Protein AF-A0AAU9XSL5-F1 (afdb_monomer_lite)

pLDDT: mean 74.6, std 20.54, range [25.39, 98.69]

Structure (mmCIF, N/CA/C/O backbone):
data_AF-A0AAU9XSL5-F1
#
_entry.id   AF-A0AAU9XSL5-F1
#
loop_
_atom_site.group_PDB
_atom_site.id
_atom_site.type_symbol
_atom_site.label_atom_id
_atom_site.label_alt_id
_atom_site.label_comp_id
_atom_site.label_asym_id
_atom_site.label_entity_id
_atom_site.label_seq_id
_atom_site.pdbx_PDB_ins_code
_atom_site.Cartn_x
_atom_site.Cartn_y
_atom_site.Cartn_z
_atom_site.occupancy
_atom_site.B_iso_or_equiv
_atom_site.auth_seq_id
_atom_site.auth_comp_id
_atom_site.auth_asym_id
_atom_site.auth_atom_id
_atom_site.pdbx_PDB_model_num
ATOM 1 N N . MET A 1 1 ? -3.140 -4.011 -5.413 1.00 96.38 1 MET A N 1
ATOM 2 C CA . MET A 1 1 ? -2.036 -3.141 -4.944 1.00 96.38 1 MET A CA 1
ATOM 3 C C . MET A 1 1 ? -0.927 -3.127 -5.989 1.00 96.38 1 MET A C 1
ATOM 5 O O . MET A 1 1 ? -0.445 -4.191 -6.353 1.00 96.38 1 MET A O 1
ATOM 9 N N . PHE A 1 2 ? -0.533 -1.954 -6.482 1.00 97.62 2 PHE A N 1
ATOM 10 C CA . PHE A 1 2 ? 0.560 -1.770 -7.438 1.00 97.62 2 PHE A CA 1
ATOM 11 C C . PHE A 1 2 ? 1.869 -1.556 -6.678 1.00 97.62 2 PHE A C 1
ATOM 13 O O . PHE A 1 2 ? 1.998 -0.599 -5.917 1.00 97.62 2 PHE A O 1
ATOM 20 N N . ILE A 1 3 ? 2.842 -2.443 -6.878 1.00 96.19 3 ILE A N 1
ATOM 21 C CA . ILE A 1 3 ? 4.142 -2.414 -6.196 1.00 96.19 3 ILE A CA 1
ATOM 22 C C . ILE A 1 3 ? 5.283 -2.522 -7.205 1.00 96.19 3 ILE A C 1
ATOM 24 O O . ILE A 1 3 ? 5.092 -2.950 -8.339 1.00 96.19 3 ILE A O 1
ATOM 28 N N . GLY A 1 4 ? 6.479 -2.077 -6.833 1.00 92.50 4 GLY A N 1
ATOM 29 C CA . GLY A 1 4 ? 7.636 -2.085 -7.726 1.00 92.50 4 GLY A CA 1
ATOM 30 C C . GLY A 1 4 ? 8.520 -0.855 -7.571 1.00 92.50 4 GLY A C 1
ATOM 31 O O . GLY A 1 4 ? 8.208 0.103 -6.861 1.00 92.50 4 GLY A O 1
ATOM 32 N N . GLN A 1 5 ? 9.656 -0.875 -8.258 1.00 89.38 5 GLN A N 1
ATOM 33 C CA . GLN A 1 5 ? 10.664 0.183 -8.195 1.00 89.38 5 GLN A CA 1
ATOM 34 C C . GLN A 1 5 ? 10.119 1.553 -8.650 1.00 89.38 5 GLN A C 1
ATOM 36 O O . GLN A 1 5 ? 9.128 1.648 -9.375 1.00 89.38 5 GLN A O 1
ATOM 41 N N . GLY A 1 6 ? 10.759 2.652 -8.239 1.00 85.88 6 GLY A N 1
ATOM 42 C CA . GLY A 1 6 ? 10.393 3.998 -8.695 1.00 85.88 6 GLY A CA 1
ATOM 43 C C . GLY A 1 6 ? 10.411 4.107 -10.224 1.00 85.88 6 GLY A C 1
ATOM 44 O O . GLY A 1 6 ? 11.311 3.566 -10.871 1.00 85.88 6 GLY A O 1
ATOM 45 N N . GLN A 1 7 ? 9.417 4.799 -10.797 1.00 87.75 7 GLN A N 1
ATOM 46 C CA . GLN A 1 7 ? 9.252 4.972 -12.253 1.00 87.75 7 GLN A CA 1
ATOM 47 C C . GLN A 1 7 ? 9.155 3.645 -13.034 1.00 87.75 7 GLN A C 1
ATOM 49 O O . GLN A 1 7 ? 9.576 3.549 -14.186 1.00 87.75 7 GLN A O 1
ATOM 54 N N . SER A 1 8 ? 8.614 2.600 -12.405 1.00 92.88 8 SER A N 1
ATOM 55 C CA . SER A 1 8 ? 8.345 1.334 -13.085 1.00 92.88 8 SER A CA 1
ATOM 56 C C . SER A 1 8 ? 7.083 1.347 -13.955 1.00 92.88 8 SER A C 1
ATOM 58 O O . SER A 1 8 ? 6.780 0.324 -14.539 1.00 92.88 8 SER A O 1
ATOM 60 N N . GLY A 1 9 ? 6.338 2.459 -14.029 1.00 94.81 9 GLY A N 1
ATOM 61 C CA . GLY A 1 9 ? 5.087 2.555 -14.795 1.00 94.81 9 GLY A CA 1
ATOM 62 C C . GLY A 1 9 ? 3.813 2.152 -14.038 1.00 94.81 9 GLY A C 1
ATOM 63 O O . GLY A 1 9 ? 2.796 1.931 -14.680 1.00 94.81 9 GLY A O 1
ATOM 64 N N . LYS A 1 10 ? 3.842 2.061 -12.697 1.00 96.19 10 LYS A N 1
ATOM 65 C CA . LYS A 1 10 ? 2.680 1.686 -11.855 1.00 96.19 10 LYS A CA 1
ATOM 66 C C . LYS A 1 10 ? 1.471 2.595 -12.049 1.00 96.19 10 LYS A C 1
ATOM 68 O O . LYS A 1 10 ? 0.393 2.106 -12.358 1.00 96.19 10 LYS A O 1
ATOM 73 N N . THR A 1 11 ? 1.662 3.904 -11.926 1.00 95.50 11 THR A N 1
ATOM 74 C CA . THR A 1 11 ? 0.589 4.893 -12.072 1.00 95.50 11 THR A CA 1
ATOM 75 C C . THR A 1 11 ? 0.011 4.862 -13.486 1.00 95.50 11 THR A C 1
ATOM 77 O O . THR A 1 11 ? -1.198 4.760 -13.651 1.00 95.50 11 THR A O 1
ATOM 80 N N . SER A 1 12 ? 0.857 4.806 -14.521 1.00 96.12 12 SER A N 1
ATOM 81 C CA . 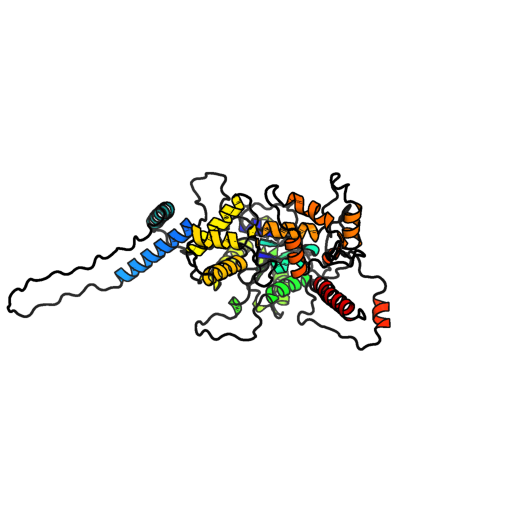SER A 1 12 ? 0.412 4.647 -15.915 1.00 96.12 12 SER A CA 1
ATOM 82 C C . SER A 1 12 ? -0.323 3.321 -16.162 1.00 96.12 12 SER A C 1
ATOM 84 O O . SER A 1 12 ? -1.272 3.282 -16.941 1.00 96.12 12 SER A O 1
ATOM 86 N N . LEU A 1 13 ? 0.080 2.239 -15.490 1.00 97.50 13 LEU A N 1
ATOM 87 C CA . LEU A 1 13 ? -0.626 0.959 -15.544 1.00 97.50 13 LEU A CA 1
ATOM 88 C C . LEU A 1 13 ? -1.999 1.052 -14.868 1.00 97.50 13 LEU A C 1
ATOM 90 O O . LEU A 1 13 ? -2.977 0.569 -15.432 1.00 97.50 13 LEU A O 1
ATOM 94 N N . LYS A 1 14 ? -2.091 1.705 -13.698 1.00 96.06 14 LYS A N 1
ATOM 95 C CA . LYS A 1 14 ? -3.366 1.994 -13.022 1.00 96.06 14 LYS A CA 1
ATOM 96 C C . LYS A 1 14 ? -4.315 2.716 -13.976 1.00 96.06 14 LYS A C 1
ATOM 98 O O . LYS A 1 14 ? -5.415 2.223 -14.198 1.00 96.06 14 LYS A O 1
ATOM 103 N N . ARG A 1 15 ? -3.843 3.804 -14.601 1.00 94.19 15 ARG A N 1
ATOM 104 C CA . ARG A 1 15 ? -4.572 4.578 -15.624 1.00 94.19 15 ARG A CA 1
ATOM 105 C C . ARG A 1 15 ? -5.049 3.701 -16.780 1.00 94.19 15 ARG A C 1
ATOM 107 O O . ARG A 1 15 ? -6.212 3.771 -17.151 1.00 94.19 15 ARG A O 1
ATOM 114 N N . SER A 1 16 ? -4.190 2.809 -17.271 1.00 95.56 16 SER A N 1
ATOM 115 C CA . SER A 1 16 ? -4.540 1.865 -18.343 1.00 95.56 16 SER A CA 1
ATOM 116 C C . SER A 1 16 ? -5.656 0.905 -17.950 1.00 95.56 16 SER A C 1
ATOM 118 O O . SER A 1 16 ? -6.562 0.650 -18.738 1.00 95.56 16 SER A O 1
ATOM 120 N N . LEU A 1 17 ? -5.657 0.403 -16.717 1.00 95.50 17 LEU A N 1
ATOM 121 C CA . LEU A 1 17 ? -6.705 -0.501 -16.244 1.00 95.50 17 LEU A CA 1
ATOM 122 C C . LEU A 1 17 ? -8.069 0.197 -16.124 1.00 95.50 17 LEU A C 1
ATOM 124 O O . LEU A 1 17 ? -9.078 -0.425 -16.458 1.00 95.50 17 LEU A O 1
ATOM 128 N N . ILE A 1 18 ? -8.085 1.478 -15.742 1.00 93.00 18 ILE A N 1
ATOM 129 C CA . ILE A 1 18 ? -9.296 2.316 -15.628 1.00 93.00 18 ILE A CA 1
ATOM 130 C C . ILE A 1 18 ? -9.623 3.122 -16.900 1.00 93.00 18 ILE A C 1
ATOM 132 O O . ILE A 1 18 ? -10.595 3.867 -16.921 1.00 93.00 18 ILE A O 1
ATOM 136 N N . GLY A 1 19 ? -8.841 2.962 -17.974 1.00 91.19 19 GLY A N 1
ATOM 137 C CA . GLY A 1 19 ? -9.095 3.580 -19.282 1.00 91.19 19 GLY A CA 1
ATOM 138 C C . GLY A 1 19 ? -8.782 5.075 -19.376 1.00 91.19 19 GLY A C 1
ATOM 139 O O . GLY A 1 19 ? -9.205 5.724 -20.329 1.00 91.19 19 GLY A O 1
ATOM 140 N N . GLU A 1 20 ? -8.034 5.629 -18.424 1.00 92.69 20 GLU A N 1
ATOM 141 C CA . GLU A 1 20 ? -7.554 7.008 -18.494 1.00 92.69 20 GLU A CA 1
ATOM 142 C C . GLU A 1 20 ? -6.447 7.162 -19.545 1.00 92.69 20 GLU A C 1
ATOM 144 O O . GLU A 1 20 ? -5.594 6.288 -19.715 1.00 92.69 20 GLU A O 1
ATOM 149 N N . GLU A 1 21 ? -6.405 8.308 -20.224 1.00 93.69 21 GLU A N 1
ATOM 150 C CA . GLU A 1 21 ? -5.390 8.584 -21.245 1.00 93.69 21 GLU A CA 1
ATOM 151 C C . GLU A 1 21 ? -3.961 8.528 -20.686 1.00 93.69 21 GLU A C 1
ATOM 153 O O . GLU A 1 21 ? -3.688 8.904 -19.535 1.00 93.69 21 GLU A O 1
ATOM 158 N N . PHE A 1 22 ? -3.026 8.072 -21.521 1.00 94.69 22 PHE A N 1
ATOM 159 C CA . PHE A 1 22 ? -1.611 8.061 -21.173 1.00 94.69 22 PHE A CA 1
ATOM 160 C C . PHE A 1 22 ? -1.081 9.483 -20.949 1.00 94.69 22 PHE A C 1
ATOM 162 O O . PHE A 1 22 ? -1.185 10.347 -21.815 1.00 94.69 22 PHE A O 1
ATOM 169 N N . ASN A 1 23 ? -0.448 9.700 -19.797 1.00 93.38 23 ASN A N 1
ATOM 170 C CA . ASN A 1 23 ? 0.215 10.954 -19.467 1.00 93.38 23 ASN A CA 1
ATOM 171 C C . ASN A 1 23 ? 1.746 10.773 -19.539 1.00 93.38 23 ASN A C 1
ATOM 173 O O . ASN A 1 23 ? 2.311 10.092 -18.678 1.00 93.38 23 ASN A O 1
ATOM 177 N N . PRO A 1 24 ? 2.445 11.360 -20.530 1.00 89.19 24 PRO A N 1
ATOM 178 C CA . PRO A 1 24 ? 3.903 11.262 -20.628 1.00 89.19 24 PRO A CA 1
ATOM 179 C C . PRO A 1 24 ? 4.634 12.040 -19.523 1.00 89.19 24 PRO A C 1
ATOM 181 O O . PRO A 1 24 ? 5.770 11.706 -19.196 1.00 89.19 24 PRO A O 1
ATOM 184 N N . GLU A 1 25 ? 3.977 13.037 -18.924 1.00 88.75 25 GLU A N 1
ATOM 185 C CA . GLU A 1 25 ? 4.511 13.876 -17.845 1.00 88.75 25 GLU A CA 1
ATOM 186 C C . GLU A 1 25 ? 4.052 13.386 -16.458 1.00 88.75 25 GLU A C 1
ATOM 188 O O . GLU A 1 25 ? 4.050 14.141 -15.482 1.00 88.75 25 GLU A O 1
ATOM 193 N N . GLU A 1 26 ? 3.635 12.117 -16.361 1.00 87.44 26 GLU A N 1
ATOM 194 C CA . GLU A 1 26 ? 3.145 11.525 -15.118 1.00 87.44 26 GLU A CA 1
ATOM 195 C C . GLU A 1 26 ? 4.213 11.578 -14.023 1.00 87.44 26 GLU A C 1
ATOM 197 O O . GLU A 1 26 ? 5.350 11.110 -14.175 1.00 87.44 26 GLU A O 1
ATOM 202 N N . SER A 1 27 ? 3.841 12.161 -12.886 1.00 84.94 27 SER A N 1
ATOM 203 C CA . SER A 1 27 ? 4.774 12.331 -11.782 1.00 84.94 27 SER A CA 1
ATOM 204 C C . SER A 1 27 ? 4.949 11.015 -11.022 1.00 84.94 27 SER A C 1
ATOM 206 O O . SER A 1 27 ? 4.091 10.141 -11.021 1.00 84.94 27 SER A O 1
ATOM 208 N N . SER A 1 28 ? 6.091 10.831 -10.358 1.00 84.75 28 SER A N 1
ATOM 209 C CA . SER A 1 28 ? 6.261 9.646 -9.512 1.00 84.75 28 SER A CA 1
ATOM 210 C C . SER A 1 28 ? 5.438 9.781 -8.232 1.00 84.75 28 SER A C 1
ATOM 212 O O . SER A 1 28 ? 5.693 10.714 -7.469 1.00 84.75 28 SER A O 1
ATOM 214 N N . THR A 1 29 ? 4.579 8.797 -7.957 1.00 86.06 29 THR A N 1
ATOM 215 C CA . THR A 1 29 ? 3.825 8.622 -6.703 1.00 86.06 29 THR A CA 1
ATOM 216 C C . THR A 1 29 ? 4.709 8.880 -5.488 1.00 86.06 29 THR A C 1
ATOM 218 O O . THR A 1 29 ? 5.814 8.336 -5.393 1.00 86.06 29 THR A O 1
ATOM 221 N N . ILE A 1 30 ? 4.260 9.719 -4.554 1.00 84.25 30 ILE A N 1
ATOM 222 C CA . ILE A 1 30 ? 5.051 10.133 -3.386 1.00 84.25 30 ILE A CA 1
ATOM 223 C C . ILE A 1 30 ? 4.459 9.500 -2.123 1.00 84.25 30 ILE A C 1
ATOM 225 O O . ILE A 1 30 ? 3.500 10.030 -1.562 1.00 84.25 30 ILE A O 1
ATOM 229 N N . GLY A 1 31 ? 5.089 8.444 -1.607 1.00 85.88 31 GLY A N 1
ATOM 230 C CA . GLY A 1 31 ? 4.561 7.687 -0.468 1.00 85.88 31 GLY A CA 1
ATOM 231 C C . GLY A 1 31 ? 3.664 6.562 -0.952 1.00 85.88 31 GLY A C 1
ATOM 232 O O . GLY A 1 31 ? 4.138 5.709 -1.685 1.00 85.88 31 GLY A O 1
ATOM 233 N N . ILE A 1 32 ? 2.400 6.551 -0.551 1.00 91.50 32 ILE A N 1
ATOM 234 C CA . ILE A 1 32 ? 1.379 5.625 -1.047 1.00 91.50 32 ILE A CA 1
ATOM 235 C C . ILE A 1 32 ? 0.159 6.472 -1.410 1.00 91.50 32 ILE A C 1
ATOM 237 O O . ILE A 1 32 ? -0.157 7.428 -0.699 1.00 91.50 32 ILE A O 1
ATOM 241 N N . GLU A 1 33 ? -0.489 6.140 -2.518 1.00 92.69 33 GLU A N 1
ATOM 242 C CA . GLU A 1 33 ? -1.744 6.760 -2.938 1.00 92.69 33 GLU A CA 1
ATOM 243 C C . GLU A 1 33 ? -2.841 5.701 -2.987 1.00 92.69 33 GLU A C 1
ATOM 245 O O . GLU A 1 33 ? -2.667 4.629 -3.571 1.00 92.69 33 GLU A O 1
ATOM 250 N N . THR A 1 34 ? -3.963 5.996 -2.341 1.00 89.94 34 THR A N 1
ATOM 251 C CA . THR A 1 34 ? -5.145 5.135 -2.288 1.00 89.94 34 THR A CA 1
ATOM 252 C C . THR A 1 34 ? -6.300 5.833 -2.979 1.00 89.94 34 THR A C 1
ATOM 254 O O . THR A 1 34 ? -6.498 7.035 -2.798 1.00 89.94 34 THR A O 1
ATOM 257 N N . ASP A 1 35 ? -7.045 5.093 -3.796 1.00 83.19 35 ASP A N 1
ATOM 258 C CA . ASP A 1 35 ? -8.240 5.651 -4.415 1.00 83.19 35 ASP A CA 1
ATOM 259 C C . ASP A 1 35 ? -9.398 5.605 -3.398 1.00 83.19 35 ASP A C 1
ATOM 261 O O . ASP A 1 35 ? -9.704 4.530 -2.876 1.00 83.19 35 ASP A O 1
ATOM 265 N N . PRO A 1 36 ? -10.062 6.741 -3.101 1.00 68.56 36 PRO A N 1
ATOM 266 C CA . PRO A 1 36 ? -11.112 6.806 -2.078 1.00 68.56 36 PRO A CA 1
ATOM 267 C C . PRO A 1 36 ? -12.405 6.099 -2.505 1.00 68.56 36 PRO A C 1
ATOM 269 O O . PRO A 1 36 ? -13.291 5.862 -1.689 1.00 68.56 36 PRO A O 1
ATOM 272 N N . SER A 1 37 ? -12.539 5.796 -3.798 1.00 73.25 37 SER A N 1
ATOM 273 C CA . SER A 1 37 ? -13.724 5.185 -4.390 1.00 73.25 37 SER A CA 1
ATOM 274 C C . SER A 1 37 ? -13.451 3.752 -4.816 1.00 73.25 37 SER A C 1
ATOM 276 O O . SER A 1 37 ? -12.385 3.432 -5.346 1.00 73.25 37 SER A O 1
ATOM 278 N N . TYR A 1 38 ? -14.453 2.896 -4.637 1.00 81.06 38 TYR A N 1
ATOM 279 C CA . TYR A 1 38 ? -14.392 1.526 -5.121 1.00 81.06 38 TYR A CA 1
ATOM 280 C C . TYR A 1 38 ? -14.320 1.469 -6.645 1.00 81.06 38 TYR A C 1
ATOM 282 O O . TYR A 1 38 ? -15.004 2.205 -7.356 1.00 81.06 38 TYR A O 1
ATOM 290 N N . CYS A 1 39 ? -13.512 0.538 -7.134 1.00 83.31 39 CYS A N 1
ATOM 291 C CA . CYS A 1 39 ? -13.287 0.273 -8.542 1.00 83.31 39 CYS A CA 1
ATOM 292 C C . CYS A 1 39 ? -13.941 -1.061 -8.922 1.00 83.31 39 CYS A C 1
ATOM 294 O O . CYS A 1 39 ? -13.610 -2.096 -8.335 1.00 83.31 39 CYS A O 1
ATOM 296 N N . LYS A 1 40 ? -14.865 -1.056 -9.892 1.00 86.19 40 LYS A N 1
ATOM 297 C CA . LYS A 1 40 ? -15.466 -2.284 -10.430 1.00 86.19 40 LYS A CA 1
ATOM 298 C C . LYS A 1 40 ? -14.446 -3.008 -11.306 1.00 86.19 40 LYS A C 1
ATOM 300 O O . LYS A 1 40 ? -14.091 -2.518 -12.379 1.00 86.19 40 LYS A O 1
ATOM 305 N N . VAL A 1 41 ? -14.028 -4.190 -10.865 1.00 88.19 41 VAL A N 1
ATOM 306 C CA . VAL A 1 41 ? -13.119 -5.070 -11.604 1.00 88.19 41 VAL A CA 1
ATOM 307 C C . VAL A 1 41 ? -13.926 -5.842 -12.645 1.00 88.19 41 VAL A C 1
ATOM 309 O O . VAL A 1 41 ? -14.928 -6.478 -12.322 1.00 88.19 41 VAL A O 1
ATOM 312 N N . SER A 1 42 ? -13.498 -5.782 -13.904 1.00 89.62 42 SER A N 1
ATOM 313 C CA . SER A 1 42 ? -14.125 -6.507 -15.014 1.00 89.62 42 SER A CA 1
ATOM 314 C C . SER A 1 42 ? -13.112 -6.802 -16.121 1.00 89.62 42 SER A C 1
ATOM 316 O O . SER A 1 42 ? -11.968 -6.357 -16.034 1.00 89.62 42 SER A O 1
ATOM 318 N N . THR A 1 43 ? -13.527 -7.536 -17.155 1.00 88.62 43 THR A N 1
ATOM 319 C CA . THR A 1 43 ? -12.739 -7.728 -18.386 1.00 88.62 43 THR A CA 1
ATOM 320 C C . THR A 1 43 ? -12.679 -6.466 -19.249 1.00 88.62 43 THR A C 1
ATOM 322 O O . THR A 1 43 ? -11.733 -6.285 -20.011 1.00 88.62 43 THR A O 1
ATOM 325 N N . GLU A 1 44 ? -13.670 -5.584 -19.121 1.00 89.56 44 GLU A N 1
ATOM 326 C CA . GLU A 1 44 ? -13.686 -4.258 -19.737 1.00 89.56 44 GLU A CA 1
ATOM 327 C C . GLU A 1 44 ? -12.937 -3.237 -18.873 1.00 89.56 44 GLU A C 1
ATOM 329 O O . GLU A 1 44 ? -12.542 -3.529 -17.740 1.00 89.56 44 GLU A O 1
ATOM 334 N N . VAL A 1 45 ? -12.778 -2.021 -19.404 1.00 90.31 45 VAL A N 1
ATOM 335 C CA . VAL A 1 45 ? -12.267 -0.853 -18.676 1.00 90.31 45 VAL A CA 1
ATOM 336 C C . VAL A 1 45 ? -12.917 -0.755 -17.297 1.00 90.31 45 VAL A C 1
ATOM 338 O O . VAL A 1 45 ? -14.144 -0.735 -17.164 1.00 90.31 45 VAL A O 1
ATOM 341 N N . TRP A 1 46 ? -12.083 -0.712 -16.261 1.00 90.62 46 TRP A N 1
ATOM 342 C CA . TRP A 1 46 ? -12.572 -0.656 -14.893 1.00 90.62 46 TRP A CA 1
ATOM 343 C C . TRP A 1 46 ? -13.237 0.688 -14.610 1.00 90.62 46 TRP A C 1
ATOM 345 O O . TRP A 1 46 ? -12.722 1.741 -14.978 1.00 90.62 46 TRP A O 1
ATOM 355 N N . LYS A 1 47 ? -14.384 0.646 -13.927 1.00 83.62 47 LYS A N 1
ATOM 356 C CA . LYS A 1 47 ? -15.182 1.839 -13.621 1.00 83.62 47 LYS A CA 1
ATOM 357 C C . LYS A 1 47 ? -14.999 2.230 -12.162 1.00 83.62 47 LYS A C 1
ATOM 359 O O . LYS A 1 47 ? -15.266 1.420 -11.271 1.00 83.62 47 LYS A O 1
ATOM 364 N N . MET A 1 48 ? -14.565 3.463 -11.928 1.00 77.94 48 MET A N 1
ATOM 365 C CA . MET A 1 48 ? -14.528 4.056 -10.592 1.00 77.94 48 MET A CA 1
ATOM 366 C C . MET A 1 48 ? -15.946 4.457 -10.174 1.00 77.94 48 MET A C 1
ATOM 368 O O . MET A 1 48 ? -16.717 4.949 -10.995 1.00 77.94 48 MET A O 1
ATOM 372 N N . GLY A 1 49 ? -16.307 4.232 -8.912 1.00 60.16 49 GLY A N 1
ATOM 373 C CA . GLY A 1 49 ? -17.499 4.852 -8.336 1.00 60.16 49 GLY A CA 1
ATOM 374 C C . GLY A 1 49 ? -17.311 6.362 -8.215 1.00 60.16 49 GLY A C 1
ATOM 375 O O . GLY A 1 49 ? -16.211 6.813 -7.908 1.00 60.16 49 GLY A O 1
ATOM 376 N N . GLU A 1 50 ? -18.363 7.146 -8.446 1.00 49.06 50 GLU A N 1
ATOM 377 C CA . GLU A 1 50 ? -18.310 8.587 -8.193 1.00 49.06 50 GLU A CA 1
ATOM 378 C C . GLU A 1 50 ? -18.217 8.864 -6.687 1.00 49.06 50 GLU A C 1
ATOM 380 O O . GLU A 1 50 ? -19.057 8.416 -5.898 1.00 49.06 50 GLU A O 1
ATOM 385 N N . ALA A 1 51 ? -17.212 9.649 -6.297 1.00 38.53 51 ALA A N 1
ATOM 386 C CA . ALA A 1 51 ? -17.208 10.373 -5.036 1.00 38.53 51 ALA A CA 1
ATOM 387 C C . ALA A 1 51 ? -18.225 11.516 -5.165 1.00 38.53 51 ALA A C 1
ATOM 389 O O . ALA A 1 51 ? -17.905 12.564 -5.712 1.00 38.53 51 ALA A O 1
ATOM 390 N N . THR A 1 52 ? -19.469 11.238 -4.774 1.00 39.75 52 THR A N 1
ATOM 391 C CA . THR A 1 52 ? -20.588 12.165 -4.513 1.00 39.75 52 THR A CA 1
ATOM 392 C C . THR A 1 52 ? -20.327 13.657 -4.764 1.00 39.75 52 THR A C 1
ATOM 394 O O . THR A 1 52 ? -20.337 14.431 -3.823 1.00 39.75 52 THR A O 1
ATOM 397 N N . HIS A 1 53 ? -20.189 14.093 -6.020 1.00 32.88 53 HIS A N 1
ATOM 398 C CA . HIS A 1 53 ? -20.361 15.489 -6.445 1.00 32.88 53 HIS A CA 1
ATOM 399 C C . HIS A 1 53 ? -20.482 15.598 -7.976 1.00 32.88 53 HIS A C 1
ATOM 401 O O . HIS A 1 53 ? -19.768 16.368 -8.593 1.00 32.88 53 HIS A O 1
ATOM 407 N N . GLU A 1 54 ? -21.414 14.877 -8.600 1.00 30.77 54 GLU A N 1
ATOM 408 C CA . GLU A 1 54 ? -22.182 15.378 -9.748 1.00 30.77 54 GLU A CA 1
ATOM 409 C C . GLU A 1 54 ? -23.373 14.447 -10.001 1.00 30.77 54 GLU A C 1
ATOM 411 O O . GLU A 1 54 ? -23.294 13.235 -9.872 1.00 30.77 54 GLU A O 1
ATOM 416 N N . ARG A 1 55 ? -24.551 15.034 -10.231 1.00 37.09 55 ARG A N 1
ATOM 417 C CA . ARG A 1 55 ? -25.782 14.287 -10.497 1.00 37.09 55 ARG A CA 1
ATOM 418 C C . ARG A 1 55 ? -25.777 13.882 -11.964 1.00 37.09 55 ARG A C 1
ATOM 420 O O . ARG A 1 55 ? -26.392 14.584 -12.762 1.00 37.09 55 ARG A O 1
ATOM 427 N N . ASP A 1 56 ? -25.150 12.756 -12.292 1.00 27.56 56 ASP A N 1
ATOM 428 C CA . ASP A 1 56 ? -25.450 12.055 -13.537 1.00 27.56 56 ASP A CA 1
ATOM 429 C C . ASP A 1 56 ? -26.312 10.815 -13.255 1.00 27.56 56 ASP A C 1
ATOM 431 O O . ASP A 1 56 ? -25.956 9.891 -12.529 1.00 27.56 56 ASP A O 1
ATOM 435 N N . SER A 1 57 ? -27.535 10.825 -13.785 1.00 31.69 57 SER A N 1
ATOM 436 C CA . SER A 1 57 ? -28.630 9.914 -13.398 1.00 31.69 57 SER A CA 1
ATOM 437 C C . SER A 1 57 ? -28.497 8.466 -13.905 1.00 31.69 57 SER A C 1
ATOM 439 O O . SER A 1 57 ? -29.475 7.715 -13.887 1.00 31.69 57 SER A O 1
ATOM 441 N N . SER A 1 58 ? -27.312 8.059 -14.374 1.00 35.22 58 SER A N 1
ATOM 442 C CA . SER A 1 58 ? -27.112 6.779 -15.068 1.00 35.22 58 SER A CA 1
ATOM 443 C C . SER A 1 58 ? -26.157 5.793 -14.386 1.00 35.22 58 SER A C 1
ATOM 445 O O . SER A 1 58 ? -26.213 4.605 -14.713 1.00 35.22 58 SER A O 1
ATOM 447 N N . MET A 1 59 ? -25.362 6.208 -13.391 1.00 37.25 59 MET A N 1
ATOM 448 C CA . MET A 1 59 ? -24.580 5.283 -12.559 1.00 37.25 59 MET A CA 1
ATOM 449 C C . MET A 1 59 ? -24.833 5.542 -11.072 1.00 37.25 59 MET A C 1
ATOM 451 O O . MET A 1 59 ? -24.417 6.540 -10.503 1.00 37.25 59 MET A O 1
ATOM 455 N N . GLU A 1 60 ? -25.565 4.622 -10.444 1.00 41.75 60 GLU A N 1
ATOM 456 C CA . GLU A 1 60 ? -25.862 4.668 -9.011 1.00 41.75 60 GLU A CA 1
ATOM 457 C C . GLU A 1 60 ? -24.594 4.399 -8.182 1.00 41.75 60 GLU A C 1
ATOM 459 O O . GLU A 1 60 ? -23.783 3.547 -8.571 1.00 41.75 60 GLU A O 1
ATOM 464 N N . PRO A 1 61 ? -24.426 5.071 -7.028 1.00 40.69 61 PRO A N 1
ATOM 465 C CA . PRO A 1 61 ? -23.274 4.866 -6.163 1.00 40.69 61 PRO A CA 1
ATOM 466 C C . PRO A 1 61 ? -23.140 3.390 -5.764 1.00 40.69 61 PRO A C 1
ATOM 468 O O . PRO A 1 61 ? -24.125 2.681 -5.549 1.00 40.69 61 PRO A O 1
ATOM 471 N N . ILE A 1 62 ? -21.891 2.928 -5.657 1.00 50.75 62 ILE A N 1
ATOM 472 C CA . ILE A 1 62 ? -21.487 1.570 -5.245 1.00 50.75 62 ILE A CA 1
ATOM 473 C C . ILE A 1 62 ? -21.724 1.432 -3.731 1.00 50.75 62 ILE A C 1
ATOM 475 O O . ILE A 1 62 ? -20.806 1.362 -2.914 1.00 50.75 62 ILE A O 1
ATOM 479 N N . SER A 1 63 ? -22.985 1.540 -3.334 1.00 53.28 63 SER A N 1
ATOM 480 C CA . SER A 1 63 ? -23.389 1.785 -1.962 1.00 53.28 63 SER A CA 1
ATOM 481 C C . SER A 1 63 ? -23.767 0.491 -1.232 1.00 53.28 63 SER A C 1
ATOM 483 O O . SER A 1 63 ? -23.970 -0.574 -1.834 1.00 53.28 63 SER A O 1
ATOM 485 N N . PHE A 1 64 ? -23.868 0.591 0.095 1.00 56.53 64 PHE A N 1
ATOM 486 C CA . PHE A 1 64 ? -24.421 -0.431 0.992 1.00 56.53 64 PHE A CA 1
ATOM 487 C C . PHE A 1 64 ? -25.764 -0.987 0.485 1.00 56.53 64 PHE A C 1
ATOM 489 O O . PHE A 1 64 ? -26.049 -2.187 0.572 1.00 56.53 64 PHE A O 1
ATOM 496 N N . GLU A 1 65 ? -26.587 -0.104 -0.071 1.00 58.25 65 GLU A N 1
ATOM 497 C CA . GLU A 1 65 ? -27.931 -0.391 -0.540 1.00 58.25 65 GLU A CA 1
ATOM 498 C C . GLU A 1 65 ? -27.912 -1.323 -1.760 1.00 58.25 65 GLU A C 1
ATOM 500 O O . GLU A 1 65 ? -28.732 -2.240 -1.824 1.00 58.25 65 GLU A O 1
ATOM 505 N N . LYS A 1 66 ? -26.934 -1.176 -2.668 1.00 59.75 66 LYS A N 1
ATOM 506 C CA . LYS A 1 66 ? -26.788 -2.027 -3.862 1.00 59.75 66 LYS A CA 1
ATOM 507 C C . LYS A 1 66 ? -26.401 -3.466 -3.513 1.00 59.75 66 LYS A C 1
ATOM 509 O O . LYS A 1 66 ? -27.070 -4.396 -3.964 1.00 59.75 66 LYS A O 1
ATOM 514 N N . HIS A 1 67 ? -25.391 -3.658 -2.661 1.00 59.88 67 HIS A N 1
ATOM 515 C CA . HIS A 1 67 ? -24.972 -4.994 -2.205 1.00 59.88 67 HIS A CA 1
ATOM 516 C C . HIS A 1 67 ? -26.089 -5.700 -1.429 1.00 59.88 67 HIS A C 1
ATOM 518 O O . HIS A 1 67 ? -26.376 -6.881 -1.645 1.00 59.88 67 HIS A O 1
ATOM 524 N N . THR A 1 68 ? -26.775 -4.959 -0.553 1.00 58.97 68 THR A N 1
ATOM 525 C CA . THR A 1 68 ? -27.909 -5.497 0.205 1.00 58.97 68 THR A CA 1
ATOM 526 C C . THR A 1 68 ? -29.064 -5.874 -0.727 1.00 58.97 68 THR A C 1
ATOM 528 O O . THR A 1 68 ? -29.658 -6.942 -0.567 1.00 58.97 68 THR A O 1
ATOM 531 N N . ALA A 1 69 ? -29.358 -5.048 -1.735 1.00 61.97 69 ALA A N 1
ATOM 532 C CA . ALA A 1 69 ? -30.392 -5.335 -2.720 1.00 61.97 69 ALA A CA 1
ATOM 533 C C . ALA A 1 69 ? -30.058 -6.572 -3.572 1.00 61.97 69 ALA A C 1
ATOM 535 O O . ALA A 1 69 ? -30.901 -7.458 -3.710 1.00 61.97 69 ALA A O 1
ATOM 536 N N . GLN A 1 70 ? -28.822 -6.695 -4.065 1.00 61.62 70 GLN A N 1
ATOM 537 C CA . GLN A 1 70 ? -28.347 -7.873 -4.806 1.00 61.62 70 GLN A CA 1
ATOM 538 C C . GLN A 1 70 ? -28.454 -9.155 -3.972 1.00 61.62 70 GLN A C 1
ATOM 540 O O . GLN A 1 70 ? -28.953 -10.172 -4.459 1.00 61.62 70 GLN A O 1
ATOM 545 N N . TYR A 1 71 ? -28.067 -9.112 -2.693 1.00 63.53 71 TYR A N 1
ATOM 546 C CA . TYR A 1 71 ? -28.224 -10.254 -1.790 1.00 63.53 71 TYR A CA 1
ATOM 547 C C . TYR A 1 71 ? -29.693 -10.673 -1.627 1.00 63.53 71 TYR A C 1
ATOM 549 O O . TYR A 1 71 ? -30.011 -11.869 -1.671 1.00 63.53 71 TYR A O 1
ATOM 557 N N . ILE A 1 72 ? -30.599 -9.702 -1.455 1.00 64.94 72 ILE A N 1
ATOM 558 C CA . ILE A 1 72 ? -32.040 -9.957 -1.341 1.00 64.94 72 ILE A CA 1
ATOM 559 C C . ILE A 1 72 ? -32.561 -10.611 -2.627 1.00 64.94 72 ILE A C 1
ATOM 561 O O . ILE A 1 72 ? -33.223 -11.646 -2.545 1.00 64.94 72 ILE A O 1
ATOM 565 N N . VAL A 1 73 ? -32.211 -10.080 -3.802 1.00 65.00 73 VAL A N 1
ATOM 566 C CA . VAL A 1 73 ? -32.604 -10.643 -5.107 1.00 65.00 73 VAL A CA 1
ATOM 567 C C . VAL A 1 73 ? -32.096 -12.076 -5.272 1.00 65.00 73 VAL A C 1
ATOM 569 O O . VAL A 1 73 ? -32.891 -12.984 -5.512 1.00 65.00 73 VAL A O 1
ATOM 572 N N . ASN A 1 74 ? -30.806 -12.321 -5.031 1.00 61.12 74 ASN A N 1
ATOM 573 C CA . ASN A 1 74 ? -30.207 -13.655 -5.132 1.00 61.12 74 ASN A CA 1
ATOM 574 C C . ASN A 1 74 ? -30.858 -14.666 -4.170 1.00 61.12 74 ASN A C 1
ATOM 576 O O . ASN A 1 74 ? -31.027 -15.845 -4.500 1.00 61.12 74 ASN A O 1
ATOM 580 N N . SER A 1 75 ? -31.255 -14.218 -2.976 1.00 63.72 75 SER A N 1
ATOM 581 C CA . SER A 1 75 ? -31.963 -15.043 -1.991 1.00 63.72 75 SER A CA 1
ATOM 582 C C . SER A 1 75 ? -33.396 -15.367 -2.425 1.00 63.72 75 SER A C 1
ATOM 584 O O . SER A 1 75 ? -33.850 -16.504 -2.258 1.00 63.72 75 SER A O 1
ATOM 586 N N . LEU A 1 76 ? -34.102 -14.399 -3.018 1.00 68.88 76 LEU A N 1
ATOM 587 C CA . LEU A 1 76 ? -35.433 -14.598 -3.594 1.00 68.88 76 LEU A CA 1
ATOM 588 C C . LEU A 1 76 ? -35.381 -15.573 -4.779 1.00 68.88 76 LEU A C 1
ATOM 590 O O . LEU A 1 76 ? -36.152 -16.532 -4.794 1.00 68.88 76 LEU A O 1
ATOM 594 N N . GLU A 1 77 ? -34.416 -15.425 -5.692 1.00 67.75 77 GLU A N 1
ATOM 595 C CA . GLU A 1 77 ? -34.213 -16.343 -6.822 1.00 67.75 77 GLU A CA 1
ATOM 596 C C . GLU A 1 77 ? -33.900 -17.776 -6.362 1.00 67.75 77 GLU A C 1
ATOM 598 O O . GLU A 1 77 ? -34.472 -18.744 -6.874 1.00 67.75 77 GLU A O 1
ATOM 603 N N . LYS A 1 78 ? -33.017 -17.944 -5.365 1.00 63.59 78 LYS A N 1
ATOM 604 C CA . LYS A 1 78 ? -32.718 -19.261 -4.770 1.00 63.59 78 LYS A CA 1
ATOM 605 C C . LYS A 1 78 ? -33.967 -19.893 -4.152 1.00 63.59 78 LYS A C 1
ATOM 607 O O . LYS A 1 78 ? -34.180 -21.100 -4.302 1.00 63.59 78 LYS A O 1
ATOM 612 N N . ASN A 1 79 ? -34.809 -19.100 -3.493 1.00 62.53 79 ASN A N 1
ATOM 613 C CA . ASN A 1 79 ? -36.070 -19.568 -2.922 1.00 62.53 79 ASN A CA 1
ATOM 614 C C . ASN A 1 79 ? -37.111 -19.916 -3.996 1.00 62.53 79 ASN A C 1
ATOM 616 O O . ASN A 1 79 ? -37.814 -20.915 -3.844 1.00 62.53 79 ASN A O 1
ATOM 620 N N . GLU A 1 80 ? -37.190 -19.171 -5.100 1.00 66.94 80 GLU A N 1
ATOM 621 C CA . GLU A 1 80 ? -38.043 -19.525 -6.239 1.00 66.94 80 GLU A CA 1
ATOM 622 C C . GLU A 1 80 ? -37.593 -20.814 -6.928 1.00 66.94 80 GLU A C 1
ATOM 624 O O . GLU A 1 80 ? -38.421 -21.685 -7.201 1.00 66.94 80 GLU A O 1
ATOM 629 N N . ARG A 1 81 ? -36.284 -20.988 -7.151 1.00 60.75 81 ARG A N 1
ATOM 630 C CA . ARG A 1 81 ? -35.719 -22.237 -7.687 1.00 60.75 81 ARG A CA 1
ATOM 631 C C . ARG A 1 81 ? -36.058 -23.418 -6.772 1.00 60.75 81 ARG A C 1
ATOM 633 O O . ARG A 1 81 ? -36.553 -24.434 -7.248 1.00 60.75 81 ARG A O 1
ATOM 640 N N . ARG A 1 82 ? -35.910 -23.262 -5.449 1.00 53.81 82 ARG A N 1
ATOM 641 C CA . ARG A 1 82 ? -36.308 -24.280 -4.455 1.00 53.81 82 ARG A CA 1
ATOM 642 C C . ARG A 1 82 ? -37.812 -24.580 -4.450 1.00 53.81 82 ARG A C 1
ATOM 644 O O . ARG A 1 82 ? -38.188 -25.722 -4.204 1.00 53.81 82 ARG A O 1
ATOM 651 N N . LYS A 1 83 ? -38.673 -23.595 -4.730 1.00 58.56 83 LYS A N 1
ATOM 652 C CA . LYS A 1 83 ? -40.128 -23.799 -4.872 1.00 58.56 83 LYS A CA 1
ATOM 653 C C . LYS A 1 83 ? -40.489 -24.537 -6.166 1.00 58.56 83 LYS A C 1
ATOM 655 O O . LYS A 1 83 ? -41.379 -25.377 -6.128 1.00 58.56 83 LYS A O 1
ATOM 660 N N . LYS A 1 84 ? -39.776 -24.287 -7.272 1.00 53.72 84 LYS A N 1
ATOM 661 C CA . LYS A 1 84 ? -39.956 -24.991 -8.560 1.00 53.72 84 LYS A CA 1
ATOM 662 C C . LYS A 1 84 ? -39.488 -26.456 -8.531 1.00 53.72 84 LYS A C 1
ATOM 664 O O . LYS A 1 84 ? -39.939 -27.245 -9.349 1.00 53.72 84 LYS A O 1
ATOM 669 N N . LEU A 1 85 ? -38.620 -26.821 -7.585 1.00 42.41 85 LEU A N 1
ATOM 670 C CA . LEU A 1 85 ? -38.088 -28.180 -7.399 1.00 42.41 85 LEU A CA 1
ATOM 671 C C . LEU A 1 85 ? -38.926 -29.082 -6.471 1.00 42.41 85 LEU A C 1
ATOM 673 O O . LEU A 1 85 ? -38.578 -30.248 -6.297 1.00 42.41 85 LEU A O 1
ATOM 677 N N . LYS A 1 86 ? -40.026 -28.594 -5.877 1.00 36.84 86 LYS A N 1
ATOM 678 C CA . LYS A 1 86 ? -40.978 -29.468 -5.169 1.00 36.84 86 LYS A CA 1
ATOM 679 C C . LYS A 1 86 ? -42.011 -30.005 -6.169 1.00 36.84 86 LYS A C 1
ATOM 681 O O . LYS A 1 86 ? -42.725 -29.187 -6.747 1.00 36.84 86 LYS A O 1
ATOM 686 N N . PRO A 1 87 ? -42.140 -31.330 -6.373 1.00 36.84 87 PRO A N 1
ATOM 687 C CA . PRO A 1 87 ? -43.199 -31.860 -7.218 1.00 36.84 87 PRO A CA 1
ATOM 688 C C . PRO A 1 87 ? -44.553 -31.673 -6.520 1.00 36.84 87 PRO A C 1
ATOM 690 O O . PRO A 1 87 ? -44.696 -31.916 -5.320 1.00 36.84 87 PRO A O 1
ATOM 693 N N . SER A 1 88 ? -45.545 -31.215 -7.278 1.00 36.16 88 SER A N 1
ATOM 694 C CA . SER A 1 88 ? -46.960 -31.222 -6.904 1.00 36.16 88 SER A CA 1
ATOM 695 C C . SER A 1 88 ? -47.427 -32.660 -6.610 1.00 36.16 88 SER A C 1
ATOM 697 O O . SER A 1 88 ? -46.924 -33.598 -7.233 1.00 36.16 88 SER A O 1
ATOM 699 N N . PRO A 1 89 ? -48.387 -32.877 -5.688 1.00 38.44 89 PRO A N 1
ATOM 700 C CA . PRO A 1 89 ? -48.851 -34.221 -5.375 1.00 38.44 89 PRO A CA 1
ATOM 701 C C . PRO A 1 89 ? -49.636 -34.780 -6.565 1.00 38.44 89 PRO A C 1
ATOM 703 O O . PRO A 1 89 ? -50.635 -34.201 -6.998 1.00 38.44 89 PRO A O 1
ATOM 706 N N . SER A 1 90 ? -49.164 -35.905 -7.103 1.00 31.66 90 SER A N 1
ATOM 707 C CA . SER A 1 90 ? -49.851 -36.670 -8.136 1.00 31.66 90 SER A CA 1
ATOM 708 C C . SER A 1 90 ? -51.123 -37.302 -7.573 1.00 31.66 90 SER A C 1
ATOM 710 O O . SER A 1 90 ? -51.102 -38.006 -6.565 1.00 31.66 90 SER A O 1
ATOM 712 N N . ARG A 1 91 ? -52.217 -37.046 -8.279 1.00 32.03 91 ARG A N 1
ATOM 713 C CA . ARG A 1 91 ? -53.554 -37.610 -8.117 1.00 32.03 91 ARG A CA 1
ATOM 714 C C . ARG A 1 91 ? -53.567 -39.065 -8.610 1.00 32.03 91 ARG A C 1
ATOM 716 O O . ARG A 1 91 ? -53.262 -39.277 -9.776 1.00 32.03 91 ARG A O 1
ATOM 723 N N . TYR A 1 92 ? -53.950 -40.016 -7.757 1.00 29.89 92 TYR A N 1
ATOM 724 C CA . TYR A 1 92 ? -54.611 -41.274 -8.141 1.00 29.89 92 TYR A CA 1
ATOM 725 C C . TYR A 1 92 ? -55.640 -41.678 -7.072 1.00 29.89 92 TYR A C 1
ATOM 727 O O . TYR A 1 92 ? -55.575 -41.225 -5.931 1.00 29.89 92 TYR A O 1
ATOM 735 N N . ASP A 1 93 ? -56.624 -42.451 -7.522 1.00 30.14 93 ASP A N 1
ATOM 736 C CA . ASP A 1 93 ? -58.022 -42.500 -7.092 1.00 30.14 93 ASP A CA 1
ATOM 737 C C . ASP A 1 93 ? -58.385 -43.247 -5.787 1.00 30.14 93 ASP A C 1
ATOM 739 O O . ASP A 1 93 ? -57.762 -44.230 -5.402 1.00 30.14 93 ASP A O 1
ATOM 743 N N . ASN A 1 94 ? -59.476 -42.751 -5.175 1.00 30.05 94 ASN A N 1
ATOM 744 C CA . ASN A 1 94 ? -60.607 -43.408 -4.486 1.00 30.05 94 ASN A CA 1
ATOM 745 C C . ASN A 1 94 ? -60.474 -44.845 -3.945 1.00 30.05 94 ASN A C 1
ATOM 747 O O . ASN A 1 94 ? -60.288 -45.747 -4.746 1.00 30.05 94 ASN A O 1
ATOM 751 N N . VAL A 1 95 ? -60.854 -45.054 -2.665 1.00 27.33 95 VAL A N 1
ATOM 752 C CA . VAL A 1 95 ? -61.858 -46.051 -2.190 1.00 27.33 95 VAL A CA 1
ATOM 753 C C . VAL A 1 95 ? -62.382 -45.685 -0.767 1.00 27.33 95 VAL A C 1
ATOM 755 O O . VAL A 1 95 ? -61.602 -45.512 0.161 1.00 27.33 95 VAL A O 1
ATOM 758 N N . SER A 1 96 ? -63.721 -45.630 -0.649 1.00 27.78 96 SER A N 1
ATOM 759 C CA . SER A 1 96 ? -64.653 -45.870 0.490 1.00 27.78 96 SER A CA 1
ATOM 760 C C . SER A 1 96 ? -64.731 -45.011 1.775 1.00 27.78 96 SER A C 1
ATOM 762 O O . SER A 1 96 ? -63.937 -45.129 2.699 1.00 27.78 96 SER A O 1
ATOM 764 N N . GLU A 1 97 ? -65.848 -44.268 1.861 1.00 27.34 97 GLU A N 1
ATOM 765 C CA . GLU A 1 97 ? -66.918 -44.316 2.891 1.00 27.34 97 GLU A CA 1
ATOM 766 C C . GLU A 1 97 ? -66.619 -44.834 4.323 1.00 27.34 97 GLU A C 1
ATOM 768 O O . GLU A 1 97 ? -66.430 -46.033 4.512 1.00 27.34 97 GLU A O 1
ATOM 773 N N . LYS A 1 98 ? -66.791 -43.991 5.365 1.00 27.64 98 LYS A N 1
ATOM 774 C CA . LYS A 1 98 ? -68.030 -43.839 6.189 1.00 27.64 98 LYS A CA 1
ATOM 775 C C . LYS A 1 98 ? -67.798 -43.086 7.522 1.00 27.64 98 LYS A C 1
ATOM 777 O O . LYS A 1 98 ? -66.911 -43.427 8.289 1.00 27.64 98 LYS A O 1
ATOM 782 N N . ASN A 1 99 ? -68.740 -42.176 7.804 1.00 26.52 99 ASN A N 1
ATOM 783 C CA . ASN A 1 99 ? -69.342 -41.780 9.094 1.00 26.52 99 ASN A CA 1
ATOM 784 C C . ASN A 1 99 ? -68.519 -41.167 10.253 1.00 26.52 99 ASN A C 1
ATOM 786 O O . ASN A 1 99 ? -67.686 -41.827 10.857 1.00 26.52 99 ASN A O 1
ATOM 790 N N . GLY A 1 100 ? -68.998 -40.003 10.734 1.00 25.42 100 GLY A N 1
ATOM 791 C CA . GLY A 1 100 ? -69.251 -39.825 12.176 1.00 25.42 100 GLY A CA 1
ATOM 792 C C . GLY A 1 100 ? -68.854 -38.504 12.852 1.00 25.42 100 GLY A C 1
ATOM 793 O O . GLY A 1 100 ? -67.891 -38.494 13.598 1.00 25.42 100 GLY A O 1
ATOM 794 N N . GLY A 1 101 ? -69.688 -37.464 12.713 1.00 26.94 101 GLY A N 1
ATOM 795 C CA . GLY A 1 101 ? -70.136 -36.591 13.821 1.00 26.94 101 GLY A CA 1
ATOM 796 C C . GLY A 1 101 ? -69.189 -35.548 14.464 1.00 26.94 101 GLY A C 1
ATOM 797 O O . GLY A 1 101 ? -67.974 -35.662 14.375 1.00 26.94 101 GLY A O 1
ATOM 798 N N . PRO A 1 102 ? -69.750 -34.497 15.111 1.00 39.72 102 PRO A N 1
ATOM 799 C CA . PRO A 1 102 ? -69.052 -33.247 15.419 1.00 39.72 102 PRO A CA 1
ATOM 800 C C . PRO A 1 102 ? -68.694 -33.094 16.908 1.00 39.72 102 PRO A C 1
ATOM 802 O O . PRO A 1 102 ? -69.439 -33.535 17.781 1.00 39.72 102 PRO A O 1
ATOM 805 N N . SER A 1 103 ? -67.628 -32.355 17.222 1.00 27.38 103 SER A N 1
ATOM 806 C CA . SER A 1 103 ? -67.450 -31.799 18.570 1.00 27.38 103 SER A CA 1
ATOM 807 C C . SER A 1 103 ? -66.684 -30.478 18.551 1.00 27.38 103 SER A C 1
ATOM 809 O O . SER A 1 103 ? -65.490 -30.418 18.265 1.00 27.38 103 SER A O 1
ATOM 811 N N . SER A 1 104 ? -67.429 -29.424 18.863 1.00 25.67 104 SER A N 1
ATOM 812 C CA . SER A 1 104 ? -66.991 -28.099 19.294 1.00 25.67 104 SER A CA 1
ATOM 813 C C . SER A 1 104 ? -66.320 -28.112 20.677 1.00 25.67 104 SER A C 1
ATOM 815 O O . SER A 1 104 ? -66.530 -29.058 21.433 1.00 25.67 104 SER A O 1
ATOM 817 N N . LEU A 1 105 ? -65.718 -26.962 21.034 1.00 25.41 105 LEU A N 1
ATOM 818 C CA . LEU A 1 105 ? -65.174 -26.523 22.343 1.00 25.41 105 LEU A CA 1
ATOM 819 C C . LEU A 1 105 ? -63.665 -26.828 22.491 1.00 25.41 105 LEU A C 1
ATOM 821 O O . LEU A 1 105 ? -63.232 -27.932 22.213 1.00 25.41 105 LEU A O 1
ATOM 825 N N . ASN A 1 106 ? -62.782 -25.931 22.936 1.00 25.70 106 ASN A N 1
ATOM 826 C CA . ASN A 1 106 ? -62.960 -24.620 23.547 1.00 25.70 106 ASN A CA 1
ATOM 827 C C . ASN A 1 106 ? -61.646 -23.815 23.505 1.00 25.70 106 ASN A C 1
ATOM 829 O O . ASN A 1 106 ? -60.557 -24.371 23.385 1.00 25.70 106 ASN A O 1
ATOM 833 N N . HIS A 1 107 ? -61.799 -22.500 23.660 1.00 28.11 107 HIS A N 1
ATOM 834 C CA . HIS A 1 107 ? -60.779 -21.489 23.938 1.00 28.11 107 HIS A CA 1
ATOM 835 C C . HIS A 1 107 ? -59.691 -21.921 24.939 1.00 28.11 107 HIS A C 1
ATOM 837 O O . HIS A 1 107 ? -60.011 -22.435 26.007 1.00 28.11 107 HIS A O 1
ATOM 843 N N . ASN A 1 108 ? -58.430 -21.562 24.668 1.00 25.39 108 ASN A N 1
ATOM 844 C CA . ASN A 1 108 ? -57.679 -20.624 25.515 1.00 25.39 108 ASN A CA 1
ATOM 845 C C . ASN A 1 108 ? -56.382 -20.158 24.839 1.00 25.39 108 ASN A C 1
ATOM 847 O O . ASN A 1 108 ? -55.747 -20.888 24.084 1.00 25.39 108 ASN A O 1
ATOM 851 N N . GLY A 1 109 ? -56.086 -18.875 25.037 1.00 28.92 109 GLY A N 1
ATOM 852 C CA . GLY A 1 109 ? -55.282 -18.067 24.134 1.00 28.92 109 GLY A CA 1
ATOM 853 C C . GLY A 1 109 ? -53.770 -18.208 24.222 1.00 28.92 109 GLY A C 1
ATOM 854 O O . GLY A 1 109 ? -53.205 -18.664 25.208 1.00 28.92 109 GLY A O 1
ATOM 855 N N . VAL A 1 110 ? -53.132 -17.673 23.185 1.00 26.92 110 VAL A N 1
ATOM 856 C CA . VAL A 1 110 ? -51.785 -17.112 23.238 1.00 26.92 110 VAL A CA 1
ATOM 857 C C . VAL A 1 110 ? -51.807 -15.864 22.362 1.00 26.92 110 VAL A C 1
ATOM 859 O O . VAL A 1 110 ? -51.982 -15.935 21.148 1.00 26.92 110 VAL A O 1
ATOM 862 N N . SER A 1 111 ? -51.657 -14.707 23.002 1.00 28.44 111 SER A N 1
ATOM 863 C CA . SER A 1 111 ? -51.245 -13.468 22.351 1.00 28.44 111 SER A CA 1
ATOM 864 C C . SER A 1 111 ? -49.885 -13.712 21.693 1.00 28.44 111 SER A C 1
ATOM 866 O O . SER A 1 111 ? -48.858 -13.664 22.371 1.00 28.44 111 SER A O 1
ATOM 868 N N . SER A 1 112 ? -49.849 -13.983 20.386 1.00 29.36 112 SER A N 1
ATOM 869 C CA . SER A 1 112 ? -48.588 -13.945 19.650 1.00 29.36 112 SER A CA 1
ATOM 870 C C . SER A 1 112 ? -48.240 -12.482 19.391 1.00 29.36 112 SER A C 1
ATOM 872 O O . SER A 1 112 ? -48.758 -11.854 18.464 1.00 29.36 112 SER A O 1
ATOM 874 N N . GLY A 1 113 ? -47.357 -11.937 20.225 1.00 28.48 113 GLY A N 1
ATOM 875 C CA . GLY A 1 113 ? -46.581 -10.758 19.876 1.00 28.48 113 GLY A CA 1
ATOM 876 C C . GLY A 1 113 ? -45.789 -11.072 18.613 1.00 28.48 113 GLY A C 1
ATOM 877 O O . GLY A 1 113 ? -44.729 -11.690 18.672 1.00 28.48 113 GLY A O 1
ATOM 878 N N . ALA A 1 114 ? -46.331 -10.688 17.459 1.00 27.78 114 ALA A N 1
ATOM 879 C CA . ALA A 1 114 ? -45.584 -10.680 16.219 1.00 27.78 114 ALA A CA 1
ATOM 880 C C . ALA A 1 114 ? -44.452 -9.665 16.398 1.00 27.78 114 ALA A C 1
ATOM 882 O O . ALA A 1 114 ? -44.687 -8.456 16.454 1.00 27.78 114 ALA A O 1
ATOM 883 N N . ALA A 1 115 ? -43.226 -10.166 16.545 1.00 29.86 115 ALA A N 1
ATOM 884 C CA . ALA A 1 115 ? -42.031 -9.351 16.449 1.00 29.86 115 ALA A CA 1
ATOM 885 C C . ALA A 1 115 ? -42.134 -8.538 15.152 1.00 29.86 115 ALA A C 1
ATOM 887 O O . ALA A 1 115 ? -42.200 -9.110 14.063 1.00 29.86 115 ALA A O 1
ATOM 888 N N . LYS A 1 116 ? -42.217 -7.206 15.272 1.00 29.91 116 LYS A N 1
ATOM 889 C CA . LYS A 1 116 ? -42.184 -6.297 14.125 1.00 29.91 116 LYS A CA 1
ATOM 890 C C . LYS A 1 116 ? -40.880 -6.558 13.376 1.00 29.91 116 LYS A C 1
ATOM 892 O O . LYS A 1 116 ? -39.815 -6.122 13.808 1.00 29.91 116 LYS A O 1
ATOM 897 N N . VAL A 1 117 ? -40.967 -7.291 12.269 1.00 32.94 117 VAL A N 1
ATOM 898 C CA . VAL A 1 117 ? -39.887 -7.410 11.292 1.00 32.94 117 VAL A CA 1
ATOM 899 C C . VAL A 1 117 ? -39.560 -5.977 10.876 1.00 32.94 117 VAL A C 1
ATOM 901 O O . VAL A 1 117 ? -40.434 -5.281 10.358 1.00 32.94 117 VAL A O 1
ATOM 904 N N . LYS A 1 118 ? -38.352 -5.488 11.190 1.00 39.62 118 LYS A N 1
ATOM 905 C CA . LYS A 1 118 ? -37.912 -4.157 10.747 1.00 39.62 118 LYS A CA 1
ATOM 906 C C . LYS A 1 118 ? -38.036 -4.125 9.223 1.00 39.62 118 LYS A C 1
ATOM 908 O O . LYS A 1 118 ? -37.429 -4.956 8.549 1.00 39.62 118 LYS A O 1
ATOM 913 N N . ALA A 1 119 ? -38.875 -3.223 8.715 1.00 53.31 119 ALA A N 1
ATOM 914 C CA . ALA A 1 119 ? -39.107 -3.061 7.288 1.00 53.31 119 ALA A CA 1
ATOM 915 C C . ALA A 1 119 ? -37.776 -2.797 6.569 1.00 53.31 119 ALA A C 1
ATOM 917 O O . ALA A 1 119 ? -36.898 -2.114 7.104 1.00 53.31 119 ALA A O 1
ATOM 918 N N . VAL A 1 120 ? -37.616 -3.379 5.379 1.00 53.31 120 VAL A N 1
ATOM 919 C CA . VAL A 1 120 ? -36.463 -3.111 4.512 1.00 53.31 120 VAL A CA 1
ATOM 920 C C . VAL A 1 120 ? -36.454 -1.606 4.198 1.00 53.31 120 VAL A C 1
ATOM 922 O O . VAL A 1 120 ? -37.507 -1.096 3.814 1.00 53.31 120 VAL A O 1
ATOM 925 N N . PRO A 1 121 ? -35.324 -0.892 4.379 1.00 60.19 121 PRO A N 1
ATOM 926 C CA . PRO A 1 121 ? -35.217 0.524 4.026 1.00 60.19 121 PRO A CA 1
ATOM 927 C C . PRO A 1 121 ? -35.684 0.792 2.590 1.00 60.19 121 PRO A C 1
ATOM 929 O O . PRO A 1 121 ? -35.400 -0.002 1.693 1.00 60.19 121 PRO A O 1
ATOM 932 N N . GLU A 1 122 ? -36.391 1.900 2.371 1.00 59.56 122 GLU A N 1
ATOM 933 C CA . GLU A 1 122 ? -37.088 2.203 1.111 1.00 59.56 122 GLU A CA 1
ATOM 934 C C . GLU A 1 122 ? -36.140 2.288 -0.097 1.00 59.56 122 GLU A C 1
ATOM 936 O O . GLU A 1 122 ? -36.457 1.791 -1.175 1.00 59.56 122 GLU A O 1
ATOM 941 N N . GLU A 1 123 ? -34.924 2.793 0.109 1.00 54.72 123 GLU A N 1
ATOM 942 C CA . GLU A 1 123 ? -33.849 2.828 -0.893 1.00 54.72 123 GLU A CA 1
ATOM 943 C C . GLU A 1 123 ? -33.441 1.418 -1.351 1.00 54.72 123 GLU A C 1
ATOM 945 O O . GLU A 1 123 ? -33.320 1.146 -2.545 1.00 54.72 123 GLU A O 1
ATOM 950 N N . ILE A 1 124 ? -33.318 0.477 -0.409 1.00 59.34 124 ILE A N 1
ATOM 951 C CA . ILE A 1 124 ? -32.997 -0.926 -0.700 1.00 59.34 124 ILE A CA 1
ATOM 952 C C . ILE A 1 124 ? -34.187 -1.603 -1.379 1.00 59.34 124 ILE A C 1
ATOM 954 O O . ILE A 1 124 ? -34.002 -2.357 -2.328 1.00 59.34 124 ILE A O 1
ATOM 958 N N . ALA A 1 125 ? -35.414 -1.328 -0.931 1.00 61.78 125 ALA A N 1
ATOM 959 C CA . ALA A 1 125 ? -36.623 -1.863 -1.556 1.00 61.78 125 ALA A CA 1
ATOM 960 C C . ALA A 1 125 ? -36.775 -1.388 -3.016 1.00 61.78 125 ALA A C 1
ATOM 962 O O . ALA A 1 125 ? -37.119 -2.186 -3.894 1.00 61.78 125 ALA A O 1
ATOM 963 N N . SER A 1 126 ? -36.454 -0.120 -3.287 1.00 62.91 126 SER A N 1
ATOM 964 C CA . SER A 1 126 ? -36.414 0.462 -4.632 1.00 62.91 126 SER A CA 1
ATOM 965 C C . SER A 1 126 ? -35.369 -0.232 -5.514 1.00 62.91 126 SER A C 1
ATOM 967 O O . SER A 1 126 ? -35.698 -0.714 -6.600 1.00 62.91 126 SER A O 1
ATOM 969 N N . LEU A 1 127 ? -34.140 -0.407 -5.012 1.00 60.44 127 LEU A N 1
ATOM 970 C CA . LEU A 1 127 ? -33.070 -1.106 -5.733 1.00 60.44 127 LEU A CA 1
ATOM 971 C C . LEU A 1 127 ? -33.384 -2.585 -5.982 1.00 60.44 127 LEU A C 1
ATOM 973 O O . LEU A 1 127 ? -33.146 -3.077 -7.080 1.00 60.44 127 LEU A O 1
ATOM 977 N N . VAL A 1 128 ? -33.964 -3.298 -5.010 1.00 61.75 128 VAL A N 1
ATOM 978 C CA . VAL A 1 128 ? -34.425 -4.688 -5.190 1.00 61.75 128 VAL A CA 1
ATOM 979 C C . VAL A 1 128 ? -35.457 -4.762 -6.312 1.00 61.75 128 VAL A C 1
ATOM 981 O O . VAL A 1 128 ? -35.369 -5.632 -7.176 1.00 61.75 128 VAL A O 1
ATOM 984 N N . THR A 1 129 ? -36.411 -3.830 -6.334 1.00 64.62 129 THR A N 1
ATOM 985 C CA . THR A 1 129 ? -37.451 -3.768 -7.371 1.00 64.62 129 THR A CA 1
ATOM 986 C C . THR A 1 129 ? -36.844 -3.503 -8.749 1.00 64.62 129 THR A C 1
ATOM 988 O O . THR A 1 129 ? -37.197 -4.182 -9.713 1.00 64.62 129 THR A O 1
ATOM 991 N N . LYS A 1 130 ? -35.884 -2.575 -8.839 1.00 64.19 130 LYS A N 1
ATOM 992 C CA . LYS A 1 130 ? -35.156 -2.258 -10.074 1.00 64.19 130 LYS A CA 1
ATOM 993 C C . LYS A 1 130 ? -34.332 -3.450 -10.574 1.00 64.19 130 LYS A C 1
ATOM 995 O O . LYS A 1 130 ? -34.429 -3.811 -11.742 1.00 64.19 130 LYS A O 1
ATOM 1000 N N . LEU A 1 131 ? -33.587 -4.118 -9.690 1.00 61.03 131 LEU A N 1
ATOM 1001 C CA . LEU A 1 131 ? -32.780 -5.297 -10.022 1.00 61.03 131 LEU A CA 1
ATOM 1002 C C . LEU A 1 131 ? -33.636 -6.483 -10.491 1.00 61.03 131 LEU A C 1
ATOM 1004 O O . LEU A 1 131 ? -33.234 -7.178 -11.418 1.00 61.03 131 LEU A O 1
ATOM 1008 N N . LEU A 1 132 ? -34.830 -6.683 -9.921 1.00 61.59 132 LEU A N 1
ATOM 1009 C CA . LEU A 1 132 ? -35.776 -7.715 -10.374 1.00 61.59 132 LEU A CA 1
ATOM 1010 C C . LEU A 1 132 ? -36.364 -7.430 -11.768 1.00 61.59 132 LEU A C 1
ATOM 1012 O O . LEU A 1 132 ? -36.698 -8.371 -12.485 1.00 61.59 132 LEU A O 1
ATOM 1016 N N . GLN A 1 133 ? -36.485 -6.160 -12.172 1.00 58.03 133 GLN A N 1
ATOM 1017 C CA . GLN A 1 133 ? -36.988 -5.777 -13.501 1.00 58.03 133 GLN A CA 1
ATOM 1018 C C . GLN A 1 133 ? -35.945 -5.955 -14.619 1.00 58.03 133 GLN A C 1
ATOM 1020 O O . GLN A 1 133 ? -36.321 -6.170 -15.769 1.00 58.03 133 GLN A O 1
ATOM 1025 N N . VAL A 1 134 ? -34.648 -5.909 -14.291 1.00 53.00 134 VAL A N 1
ATOM 1026 C CA . VAL A 1 134 ? -33.529 -6.018 -15.253 1.00 53.00 134 VAL A CA 1
ATOM 1027 C C . VAL A 1 134 ? -33.181 -7.481 -15.599 1.00 53.00 134 VAL A C 1
ATOM 1029 O O . VAL A 1 134 ? -32.390 -7.731 -16.506 1.00 53.00 134 VAL A O 1
ATOM 1032 N N . VAL A 1 135 ? -33.809 -8.475 -14.953 1.00 44.88 135 VAL A N 1
ATOM 1033 C CA . VAL A 1 135 ? -33.551 -9.917 -15.165 1.00 44.88 135 VAL A CA 1
ATOM 1034 C C . VAL A 1 135 ? -34.092 -10.412 -16.517 1.00 44.88 135 VAL A C 1
ATOM 1036 O O . VAL A 1 135 ? -35.074 -11.150 -16.578 1.00 44.88 135 VAL A O 1
ATOM 1039 N N . ARG A 1 136 ? -33.442 -10.014 -17.618 1.00 42.12 136 ARG A N 1
ATOM 1040 C CA . ARG A 1 136 ? -33.436 -10.696 -18.928 1.00 42.12 136 ARG A CA 1
ATOM 1041 C C . ARG A 1 136 ? -32.137 -10.454 -19.713 1.00 42.12 136 ARG A C 1
ATOM 1043 O O . ARG A 1 136 ? -32.194 -10.304 -20.926 1.00 42.12 136 ARG A O 1
ATOM 1050 N N . VAL A 1 137 ? -30.974 -10.443 -19.064 1.00 38.03 137 VAL A N 1
ATOM 1051 C CA . VAL A 1 137 ? -29.695 -10.696 -19.752 1.00 38.03 137 VAL A CA 1
ATOM 1052 C C . VAL A 1 137 ? -28.793 -11.468 -18.787 1.00 38.03 137 VAL A C 1
ATOM 1054 O O . VAL A 1 137 ? -28.434 -10.952 -17.732 1.00 38.03 137 VAL A O 1
ATOM 1057 N N . ASP A 1 138 ? -28.507 -12.731 -19.100 1.00 41.91 138 ASP A N 1
ATOM 1058 C CA . ASP A 1 138 ? -27.441 -13.496 -18.448 1.00 41.91 138 ASP A CA 1
ATOM 1059 C C . ASP A 1 138 ? -26.087 -12.913 -18.892 1.00 41.91 138 ASP A C 1
ATOM 1061 O O . ASP A 1 138 ? -25.843 -12.839 -20.092 1.00 41.91 138 ASP A O 1
ATOM 1065 N N . GLU A 1 139 ? -25.252 -12.472 -17.943 1.00 40.91 139 GLU A N 1
ATOM 1066 C CA . GLU A 1 139 ? -23.846 -12.886 -17.737 1.00 40.91 139 GLU A CA 1
ATOM 1067 C C . GLU A 1 139 ? -23.184 -12.034 -16.619 1.00 40.91 139 GLU A C 1
ATOM 1069 O O . GLU A 1 139 ? -23.327 -10.817 -16.573 1.00 40.91 139 GLU A O 1
ATOM 1074 N N . ASP A 1 140 ? -22.499 -12.716 -15.687 1.00 45.47 140 ASP A N 1
ATOM 1075 C CA . ASP A 1 140 ? -21.819 -12.248 -14.457 1.00 45.47 140 ASP A CA 1
ATOM 1076 C C . ASP A 1 140 ? -22.691 -11.694 -13.299 1.00 45.47 140 ASP A C 1
ATOM 1078 O O . ASP A 1 140 ? -22.884 -10.497 -13.101 1.00 45.47 140 ASP A O 1
ATOM 1082 N N . LYS A 1 141 ? -23.162 -12.619 -12.444 1.00 52.78 141 LYS A N 1
ATOM 1083 C CA . LYS A 1 141 ? -23.967 -12.348 -11.233 1.00 52.78 141 LYS A CA 1
ATOM 1084 C C . LYS A 1 141 ? -23.182 -11.840 -10.012 1.00 52.78 141 LYS A C 1
ATOM 1086 O O . LYS A 1 141 ? -23.813 -11.515 -9.007 1.00 52.78 141 LYS A O 1
ATOM 1091 N N . ASP A 1 142 ? -21.857 -11.741 -10.097 1.00 60.53 142 ASP A N 1
ATOM 1092 C CA . ASP A 1 142 ? -20.991 -11.355 -8.980 1.00 60.53 142 ASP A CA 1
ATOM 1093 C C . ASP A 1 142 ? -20.147 -10.135 -9.380 1.00 60.53 142 ASP A C 1
ATOM 1095 O O . ASP A 1 142 ? -19.064 -10.260 -9.952 1.00 60.53 142 ASP A O 1
ATOM 1099 N N . GLU A 1 143 ? -20.663 -8.930 -9.121 1.00 73.19 143 GLU A N 1
ATOM 1100 C CA . GLU A 1 143 ? -19.882 -7.705 -9.306 1.00 73.19 143 GLU A CA 1
ATOM 1101 C C . GLU A 1 143 ? -18.758 -7.655 -8.263 1.00 73.19 143 GLU A C 1
ATOM 1103 O O . GLU A 1 143 ? -19.019 -7.639 -7.061 1.00 73.19 143 GLU A O 1
ATOM 1108 N N . ILE A 1 144 ? -17.505 -7.622 -8.722 1.00 82.25 144 ILE A N 1
ATOM 1109 C CA . ILE A 1 144 ? -16.335 -7.522 -7.847 1.00 82.25 144 ILE A CA 1
ATOM 1110 C C . ILE A 1 144 ? -15.876 -6.069 -7.785 1.00 82.25 144 ILE A C 1
ATOM 1112 O O . ILE A 1 144 ? -15.618 -5.435 -8.811 1.00 82.25 144 ILE A O 1
ATOM 1116 N N . PHE A 1 145 ? -15.730 -5.565 -6.564 1.00 83.38 145 PHE A N 1
ATOM 1117 C CA . PHE A 1 145 ? -15.197 -4.239 -6.287 1.00 83.38 145 PHE A CA 1
ATOM 1118 C C . PHE A 1 145 ? -13.849 -4.343 -5.583 1.00 83.38 145 PHE A C 1
ATOM 1120 O O . PHE A 1 145 ? -13.609 -5.258 -4.796 1.00 83.38 145 PHE A O 1
ATOM 1127 N N . SER A 1 146 ? -12.959 -3.405 -5.883 1.00 85.00 146 SER A N 1
ATOM 1128 C CA . SER A 1 146 ? -11.628 -3.337 -5.290 1.00 85.00 146 SER A CA 1
ATOM 1129 C C . SER A 1 146 ? -11.255 -1.908 -4.922 1.00 85.00 146 SER A C 1
ATOM 1131 O O . SER A 1 146 ? -11.715 -0.956 -5.551 1.00 85.00 146 SER A O 1
ATOM 1133 N N . THR A 1 147 ? -10.384 -1.771 -3.927 1.00 87.62 147 THR A N 1
ATOM 1134 C CA . THR A 1 147 ? -9.675 -0.520 -3.646 1.00 87.62 147 THR A CA 1
ATOM 1135 C C . THR A 1 147 ? -8.283 -0.609 -4.252 1.00 87.62 147 THR A C 1
ATOM 1137 O O . THR A 1 147 ? -7.550 -1.584 -4.045 1.00 87.62 147 THR A O 1
ATOM 1140 N N . LEU A 1 148 ? -7.902 0.412 -5.011 1.00 92.69 148 LEU A N 1
ATOM 1141 C CA . LEU A 1 148 ? -6.601 0.477 -5.656 1.00 92.69 148 LEU A CA 1
ATOM 1142 C C . LEU A 1 148 ? -5.611 1.224 -4.757 1.00 92.69 148 LEU A C 1
ATOM 1144 O O . LEU A 1 148 ? -5.926 2.253 -4.166 1.00 92.69 148 LEU A O 1
ATOM 1148 N N . TRP A 1 149 ? -4.403 0.673 -4.658 1.00 95.25 149 TRP A N 1
ATOM 1149 C CA . TRP A 1 149 ? -3.303 1.217 -3.861 1.00 95.25 149 TRP A CA 1
ATOM 1150 C C . TRP A 1 149 ? -2.062 1.295 -4.741 1.00 95.25 149 TRP A C 1
ATOM 1152 O O . TRP A 1 149 ? -1.602 0.247 -5.203 1.00 95.25 149 TRP A O 1
ATOM 1162 N N . ASP A 1 150 ? -1.522 2.489 -4.962 1.00 95.62 150 ASP A N 1
ATOM 1163 C CA . ASP A 1 150 ? -0.279 2.734 -5.697 1.00 95.62 150 ASP A CA 1
ATOM 1164 C C . ASP A 1 150 ? 0.864 3.039 -4.720 1.00 95.62 150 ASP A C 1
ATOM 1166 O O . ASP A 1 150 ? 0.884 4.073 -4.051 1.00 95.62 150 ASP A O 1
ATOM 1170 N N . PHE A 1 151 ? 1.819 2.115 -4.604 1.00 93.50 151 PHE A N 1
ATOM 1171 C CA . PHE A 1 151 ? 2.951 2.263 -3.694 1.00 93.50 151 PHE A CA 1
ATOM 1172 C C . PHE A 1 151 ? 4.104 2.996 -4.378 1.00 93.50 151 PHE A C 1
ATOM 1174 O O . PHE A 1 151 ? 4.668 2.531 -5.367 1.00 93.50 151 PHE A O 1
ATOM 1181 N N . GLY A 1 152 ? 4.545 4.102 -3.796 1.00 87.69 152 GLY A N 1
ATOM 1182 C CA . GLY A 1 152 ? 5.719 4.854 -4.218 1.00 87.69 152 GLY A CA 1
ATOM 1183 C C . GLY A 1 152 ? 6.979 3.997 -4.200 1.00 87.69 152 GLY A C 1
ATOM 1184 O O . GLY A 1 152 ? 7.337 3.343 -3.225 1.00 87.69 152 GLY A O 1
ATOM 1185 N N . GLY A 1 153 ? 7.696 3.993 -5.318 1.00 80.88 153 GLY A N 1
ATOM 1186 C CA . GLY A 1 153 ? 8.860 3.134 -5.499 1.00 80.88 153 GLY A CA 1
ATOM 1187 C C . GLY A 1 153 ? 10.178 3.704 -4.956 1.00 80.88 153 GLY A C 1
ATOM 1188 O O . GLY A 1 153 ? 11.226 3.133 -5.255 1.00 80.88 153 GLY A O 1
ATOM 1189 N N . GLN A 1 154 ? 10.158 4.816 -4.215 1.00 78.12 154 GLN A N 1
ATOM 1190 C CA . GLN A 1 154 ? 11.345 5.458 -3.642 1.00 78.12 154 GLN A CA 1
ATOM 1191 C C . GLN A 1 154 ? 11.752 4.787 -2.324 1.00 78.12 154 GLN A C 1
ATOM 1193 O O . GLN A 1 154 ? 10.922 4.576 -1.442 1.00 78.12 154 GLN A O 1
ATOM 1198 N N . SER A 1 155 ? 13.051 4.519 -2.154 1.00 75.50 155 SER A N 1
ATOM 1199 C CA . SER A 1 155 ? 13.594 3.760 -1.013 1.00 75.50 155 SER A CA 1
ATOM 1200 C C . SER A 1 155 ? 13.228 4.336 0.358 1.00 75.50 155 SER A C 1
ATOM 1202 O O . SER A 1 155 ? 13.076 3.585 1.317 1.00 75.50 155 SER A O 1
ATOM 1204 N N . VAL A 1 156 ? 13.052 5.656 0.451 1.00 75.94 156 VAL A N 1
ATOM 1205 C CA . VAL A 1 156 ? 12.695 6.346 1.695 1.00 75.94 156 VAL A CA 1
ATOM 1206 C C . VAL A 1 156 ? 11.330 5.921 2.253 1.00 75.94 156 VAL A C 1
ATOM 1208 O O . VAL A 1 156 ? 11.149 5.925 3.466 1.00 75.94 156 VAL A O 1
ATOM 1211 N N . TYR A 1 157 ? 10.394 5.505 1.394 1.00 82.19 157 TYR A N 1
ATOM 1212 C CA . TYR A 1 157 ? 9.049 5.086 1.804 1.00 82.19 157 TYR A CA 1
ATOM 1213 C C . TYR A 1 157 ? 8.974 3.616 2.213 1.00 82.19 157 TYR A C 1
ATOM 1215 O O . TYR A 1 157 ? 8.032 3.209 2.890 1.00 82.19 157 TYR A O 1
ATOM 1223 N N . TYR A 1 158 ? 9.985 2.811 1.878 1.00 82.00 158 TYR A N 1
ATOM 1224 C CA . TYR A 1 158 ? 9.919 1.358 2.048 1.00 82.00 158 TYR A CA 1
ATOM 1225 C C . TYR A 1 158 ? 9.830 0.929 3.518 1.00 82.00 158 TYR A C 1
ATOM 1227 O O . TYR A 1 158 ? 9.303 -0.141 3.801 1.00 82.00 158 TYR A O 1
ATOM 1235 N N . SER A 1 159 ? 10.268 1.770 4.463 1.00 77.25 159 SER A N 1
ATOM 1236 C CA . SER A 1 159 ? 10.076 1.531 5.901 1.00 77.25 159 SER A CA 1
ATOM 1237 C C . SER A 1 159 ? 8.600 1.534 6.325 1.00 77.25 159 SER A C 1
ATOM 1239 O O . SER A 1 159 ? 8.259 0.871 7.304 1.00 77.25 159 SER A O 1
ATOM 1241 N N . THR A 1 160 ? 7.733 2.233 5.582 1.00 84.12 160 THR A N 1
ATOM 1242 C CA . THR A 1 160 ? 6.287 2.334 5.856 1.00 84.12 160 THR A CA 1
ATOM 1243 C C . THR A 1 160 ? 5.444 1.302 5.129 1.00 84.12 160 THR A C 1
ATOM 1245 O O . THR A 1 160 ? 4.361 0.974 5.597 1.00 84.12 160 THR A O 1
ATOM 1248 N N . HIS A 1 161 ? 5.922 0.749 4.013 1.00 86.19 161 HIS A N 1
ATOM 1249 C CA . HIS A 1 161 ? 5.123 -0.184 3.216 1.00 86.19 161 HIS A CA 1
ATOM 1250 C C . HIS A 1 161 ? 4.587 -1.380 4.019 1.00 86.19 161 HIS A C 1
ATOM 1252 O O . HIS A 1 161 ? 3.403 -1.674 3.862 1.00 86.19 161 HIS A O 1
ATOM 1258 N N . PRO A 1 162 ? 5.362 -2.030 4.919 1.00 84.75 162 PRO A N 1
ATOM 1259 C CA . PRO A 1 162 ? 4.874 -3.190 5.665 1.00 84.75 162 PRO A CA 1
ATOM 1260 C C . PRO A 1 162 ? 3.604 -2.951 6.491 1.00 84.75 162 PRO A C 1
ATOM 1262 O O . PRO A 1 162 ? 2.924 -3.917 6.802 1.00 84.75 162 PRO A O 1
ATOM 1265 N N . LEU A 1 163 ? 3.282 -1.702 6.841 1.00 86.06 163 LEU A N 1
ATOM 1266 C CA . LEU A 1 163 ? 2.087 -1.359 7.621 1.00 86.06 163 LEU A CA 1
ATOM 1267 C C . LEU A 1 163 ? 0.810 -1.467 6.778 1.00 86.06 163 LEU A C 1
ATOM 1269 O O . LEU A 1 163 ? -0.262 -1.741 7.304 1.00 86.06 163 LEU A O 1
ATOM 1273 N N . PHE A 1 164 ? 0.930 -1.247 5.468 1.00 91.44 164 PHE A N 1
ATOM 1274 C CA . PHE A 1 164 ? -0.204 -1.171 4.550 1.00 91.44 164 PHE A CA 1
ATOM 1275 C C . PHE A 1 164 ? -0.362 -2.437 3.705 1.00 91.44 164 PHE A C 1
ATOM 1277 O O . PHE A 1 164 ? -1.451 -2.708 3.208 1.00 91.44 164 PHE A O 1
ATOM 1284 N N . LEU A 1 165 ? 0.689 -3.254 3.576 1.00 91.62 165 LEU A N 1
ATOM 1285 C CA . LEU A 1 165 ? 0.599 -4.568 2.935 1.00 91.62 165 LEU A CA 1
ATOM 1286 C C . LEU A 1 165 ? -0.366 -5.489 3.706 1.00 91.62 165 LEU A C 1
ATOM 1288 O O . LEU A 1 165 ? -0.390 -5.466 4.934 1.00 91.62 165 LEU A O 1
ATOM 1292 N N . THR A 1 166 ? -1.158 -6.298 2.999 1.00 89.69 166 THR A N 1
ATOM 1293 C CA . THR A 1 166 ? -2.166 -7.199 3.583 1.00 89.69 166 THR A CA 1
ATOM 1294 C C . THR A 1 166 ? -2.246 -8.514 2.812 1.00 89.69 166 THR A C 1
ATOM 1296 O O . THR A 1 166 ? -1.942 -8.576 1.622 1.00 89.69 166 THR A O 1
ATOM 1299 N N . ARG A 1 167 ? -2.672 -9.583 3.488 1.00 87.62 167 ARG A N 1
ATOM 1300 C CA . ARG A 1 167 ? -2.792 -10.920 2.891 1.00 87.62 167 ARG A CA 1
ATOM 1301 C C . ARG A 1 167 ? -3.902 -11.012 1.852 1.00 87.62 167 ARG A C 1
ATOM 1303 O O . ARG A 1 167 ? -3.755 -11.739 0.877 1.00 87.62 167 ARG A O 1
ATOM 1310 N N . GLY A 1 168 ? -4.984 -10.265 2.058 1.00 85.00 168 GLY A N 1
ATOM 1311 C CA . GLY A 1 168 ? -6.169 -10.294 1.203 1.00 85.00 168 GLY A CA 1
ATOM 1312 C C . GLY A 1 168 ? -6.037 -9.509 -0.104 1.00 85.00 168 GLY A C 1
ATOM 1313 O O . GLY A 1 168 ? -7.038 -9.269 -0.774 1.00 85.00 168 GLY A O 1
ATOM 1314 N N . ALA A 1 169 ? -4.837 -9.062 -0.478 1.00 91.50 169 ALA A N 1
ATOM 1315 C CA . ALA A 1 169 ? -4.623 -8.249 -1.669 1.00 91.50 169 ALA A CA 1
ATOM 1316 C C . ALA A 1 169 ? -4.105 -9.065 -2.861 1.00 91.50 169 ALA A C 1
ATOM 1318 O O . ALA A 1 169 ? -3.273 -9.956 -2.714 1.00 91.50 169 ALA A O 1
ATOM 1319 N N . ILE A 1 170 ? -4.529 -8.666 -4.064 1.00 94.88 170 ILE A N 1
ATOM 1320 C CA . ILE A 1 170 ? -3.835 -9.009 -5.311 1.00 94.88 170 ILE A CA 1
ATOM 1321 C C . ILE A 1 170 ? -2.724 -7.985 -5.532 1.00 94.88 170 ILE A C 1
ATOM 1323 O O . ILE A 1 170 ? -2.965 -6.769 -5.507 1.00 94.88 170 ILE A O 1
ATOM 1327 N N . TYR A 1 171 ? -1.510 -8.469 -5.768 1.00 97.19 171 TYR A N 1
ATOM 1328 C CA . TYR A 1 171 ? -0.340 -7.638 -6.015 1.00 97.19 171 TYR A CA 1
ATOM 1329 C C . TYR A 1 171 ? 0.007 -7.605 -7.499 1.00 97.19 171 TYR A C 1
ATOM 1331 O O . TYR A 1 171 ? 0.219 -8.640 -8.119 1.00 97.19 171 TYR A O 1
ATOM 1339 N N . LEU A 1 172 ? 0.116 -6.403 -8.057 1.00 98.44 172 LEU A N 1
ATOM 1340 C CA . LEU A 1 172 ? 0.666 -6.174 -9.388 1.00 98.44 172 LEU A CA 1
ATOM 1341 C C . LEU A 1 172 ? 2.107 -5.698 -9.210 1.00 98.44 172 LEU A C 1
ATOM 1343 O O . LEU A 1 172 ? 2.336 -4.544 -8.833 1.00 98.44 172 LEU A O 1
ATOM 1347 N N . LEU A 1 173 ? 3.073 -6.598 -9.411 1.00 98.00 173 LEU A N 1
ATOM 1348 C CA . LEU A 1 173 ? 4.496 -6.276 -9.330 1.00 98.00 173 LEU A CA 1
ATOM 1349 C C . LEU A 1 173 ? 4.960 -5.726 -10.673 1.00 98.00 173 LEU A C 1
ATOM 1351 O O . LEU A 1 173 ? 5.042 -6.453 -11.653 1.00 98.00 173 LEU A O 1
ATOM 1355 N N . VAL A 1 174 ? 5.263 -4.432 -10.721 1.00 98.06 174 VAL A N 1
ATOM 1356 C CA . VAL A 1 174 ? 5.503 -3.724 -11.978 1.00 98.06 174 VAL A CA 1
ATOM 1357 C C . VAL A 1 174 ? 6.993 -3.484 -12.211 1.00 98.06 174 VAL A C 1
ATOM 1359 O O . VAL A 1 174 ? 7.660 -2.832 -11.395 1.00 98.06 174 VAL A O 1
ATOM 1362 N N . TYR A 1 175 ? 7.491 -3.940 -13.360 1.00 97.06 175 TYR A N 1
ATOM 1363 C CA . TYR A 1 175 ? 8.847 -3.720 -13.863 1.00 97.06 175 TYR A CA 1
ATOM 1364 C C . TYR A 1 175 ? 8.842 -2.845 -15.124 1.00 97.06 175 TYR A C 1
ATOM 1366 O O . TYR A 1 175 ? 7.870 -2.829 -15.872 1.00 97.06 175 TYR A O 1
ATOM 1374 N N . ASN A 1 176 ? 9.931 -2.114 -15.368 1.00 95.62 176 ASN A N 1
ATOM 1375 C CA . ASN A 1 176 ? 10.119 -1.298 -16.571 1.00 95.62 176 ASN A CA 1
ATOM 1376 C C . ASN A 1 176 ? 11.129 -1.989 -17.494 1.00 95.62 176 ASN A C 1
ATOM 1378 O O . ASN A 1 176 ? 12.314 -2.021 -17.164 1.00 95.62 176 ASN A O 1
ATOM 1382 N N . LEU A 1 177 ? 10.664 -2.505 -18.638 1.00 96.81 177 LEU A N 1
ATOM 1383 C CA . LEU A 1 177 ? 11.480 -3.256 -19.601 1.00 96.81 177 LEU A CA 1
ATOM 1384 C C . LEU A 1 177 ? 12.574 -2.430 -20.277 1.00 96.81 177 LEU A C 1
ATOM 1386 O O . LEU A 1 177 ? 13.493 -3.003 -20.851 1.00 96.81 177 LEU A O 1
ATOM 1390 N N . ASN A 1 178 ? 12.530 -1.101 -20.190 1.00 95.19 178 ASN A N 1
ATOM 1391 C CA . ASN A 1 178 ? 13.6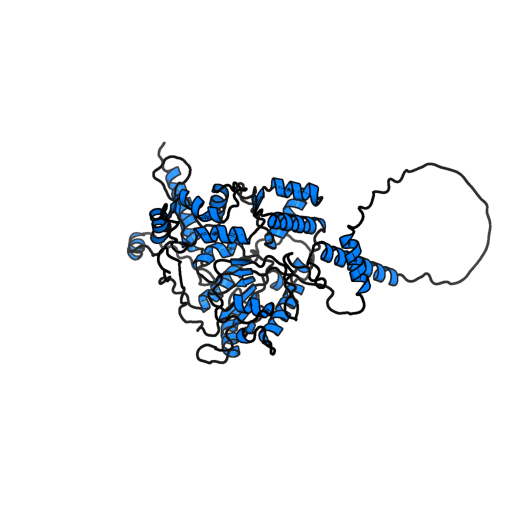15 -0.239 -20.659 1.00 95.19 178 ASN A CA 1
ATOM 1392 C C . ASN A 1 178 ? 14.863 -0.325 -19.751 1.00 95.19 178 ASN A C 1
ATOM 1394 O O . ASN A 1 178 ? 15.911 0.243 -20.051 1.00 95.19 178 ASN A O 1
ATOM 1398 N N . ARG A 1 179 ? 14.774 -1.012 -18.605 1.00 93.50 179 ARG A N 1
ATOM 1399 C CA . ARG A 1 179 ? 15.890 -1.199 -17.673 1.00 93.50 179 ARG A CA 1
ATOM 1400 C C . ARG A 1 179 ? 16.517 -2.572 -17.841 1.00 93.50 179 ARG A C 1
ATOM 1402 O O . ARG A 1 179 ? 15.828 -3.564 -18.039 1.00 93.50 179 ARG A O 1
ATOM 1409 N N . ASN A 1 180 ? 17.834 -2.626 -17.679 1.00 91.31 180 ASN A N 1
ATOM 1410 C CA . ASN A 1 180 ? 18.555 -3.883 -17.549 1.00 91.31 180 ASN A CA 1
ATOM 1411 C C . ASN A 1 180 ? 18.369 -4.451 -16.127 1.00 91.31 180 ASN A C 1
ATOM 1413 O O . ASN A 1 180 ? 18.645 -3.727 -15.164 1.00 91.31 180 ASN A O 1
ATOM 1417 N N . PRO A 1 181 ? 17.951 -5.718 -15.956 1.00 89.62 181 PRO A N 1
ATOM 1418 C CA . PRO A 1 181 ? 17.802 -6.351 -14.643 1.00 89.62 181 PRO A CA 1
ATOM 1419 C C . PRO A 1 181 ? 19.060 -6.287 -13.771 1.00 89.62 181 PRO A C 1
ATOM 1421 O O . PRO A 1 181 ? 18.961 -5.964 -12.588 1.00 89.62 181 PRO A O 1
ATOM 1424 N N . GLU A 1 182 ? 20.233 -6.504 -14.366 1.00 89.69 182 GLU A N 1
ATOM 1425 C CA . GLU A 1 182 ? 21.517 -6.607 -13.655 1.00 89.69 182 GLU A CA 1
ATOM 1426 C C . GLU A 1 182 ? 22.196 -5.247 -13.425 1.00 89.69 182 GLU A C 1
ATOM 1428 O O . GLU A 1 182 ? 23.183 -5.137 -12.696 1.00 89.69 182 GLU A O 1
ATOM 1433 N N . GLU A 1 183 ? 21.692 -4.178 -14.045 1.00 89.81 183 GLU A N 1
ATOM 1434 C CA . GLU A 1 183 ? 22.267 -2.846 -13.872 1.00 89.81 183 GLU A CA 1
ATOM 1435 C C . GLU A 1 183 ? 21.924 -2.272 -12.494 1.00 89.81 183 GLU A C 1
ATOM 1437 O O . GLU A 1 183 ? 20.806 -2.428 -11.987 1.00 89.81 183 GLU A O 1
ATOM 1442 N N . LYS A 1 184 ? 22.893 -1.565 -11.894 1.00 84.44 184 LYS A N 1
ATOM 1443 C CA . LYS A 1 184 ? 22.695 -0.839 -10.637 1.00 84.44 184 LYS A CA 1
ATOM 1444 C C . LYS A 1 184 ? 21.533 0.140 -10.787 1.00 84.44 184 LYS A C 1
ATOM 1446 O O . LYS A 1 184 ? 21.517 0.998 -11.670 1.00 84.44 184 LYS A O 1
ATOM 1451 N N . SER A 1 185 ? 20.571 0.030 -9.882 1.00 74.69 185 SER A N 1
ATOM 1452 C CA . SER A 1 185 ? 19.441 0.938 -9.819 1.00 74.69 185 SER A CA 1
ATOM 1453 C C . SER A 1 185 ? 19.909 2.354 -9.525 1.00 74.69 185 SER A C 1
ATOM 1455 O O . SER A 1 185 ? 20.677 2.606 -8.595 1.00 74.69 185 SER A O 1
ATOM 1457 N N . ILE A 1 186 ? 19.355 3.317 -10.256 1.00 64.62 186 ILE A N 1
ATOM 1458 C CA . ILE A 1 186 ? 19.466 4.718 -9.877 1.00 64.62 186 ILE A CA 1
ATOM 1459 C C . ILE A 1 186 ? 18.431 4.982 -8.770 1.00 64.62 186 ILE A C 1
ATOM 1461 O O . ILE A 1 186 ? 17.330 5.467 -9.033 1.00 64.62 186 ILE A O 1
ATOM 1465 N N . SER A 1 187 ? 18.772 4.669 -7.518 1.00 58.31 187 SER A N 1
ATOM 1466 C CA . SER A 1 187 ? 17.956 5.039 -6.354 1.00 58.31 187 SER A CA 1
ATOM 1467 C C . SER A 1 187 ? 17.971 6.567 -6.192 1.00 58.31 187 SER A C 1
ATOM 1469 O O . SER A 1 187 ? 18.919 7.164 -5.672 1.00 58.31 187 SER A O 1
ATOM 1471 N N . ARG A 1 188 ? 16.962 7.260 -6.740 1.00 61.50 188 ARG A N 1
ATOM 1472 C CA . ARG A 1 188 ? 16.919 8.733 -6.743 1.00 61.50 188 ARG A CA 1
ATOM 1473 C C . ARG A 1 188 ? 16.051 9.289 -5.609 1.00 61.50 188 ARG A C 1
ATOM 1475 O O . ARG A 1 188 ? 14.864 9.008 -5.516 1.00 61.50 188 ARG A O 1
ATOM 1482 N N . VAL A 1 189 ? 16.681 10.222 -4.889 1.00 55.84 189 VAL A N 1
ATOM 1483 C CA . VAL A 1 189 ? 16.140 11.282 -4.024 1.00 55.84 189 VAL A CA 1
ATOM 1484 C C . VAL A 1 189 ? 15.650 10.859 -2.632 1.00 55.84 189 VAL A C 1
ATOM 1486 O O . VAL A 1 189 ? 14.468 10.603 -2.432 1.00 55.84 189 VAL A O 1
ATOM 1489 N N . LYS A 1 190 ? 16.520 11.000 -1.622 1.00 56.88 190 LYS A N 1
ATOM 1490 C CA . LYS A 1 190 ? 16.061 11.562 -0.343 1.00 56.88 190 LYS A CA 1
ATOM 1491 C C . LYS A 1 190 ? 15.850 13.054 -0.587 1.00 56.88 190 LYS A C 1
ATOM 1493 O O . LYS A 1 190 ? 16.762 13.749 -1.044 1.00 56.88 190 LYS A O 1
ATOM 1498 N N . ARG A 1 191 ? 14.626 13.557 -0.416 1.00 57.06 191 ARG A N 1
ATOM 1499 C CA . ARG A 1 191 ? 14.388 15.002 -0.544 1.00 57.06 191 ARG A CA 1
ATOM 1500 C C . ARG A 1 191 ? 15.156 15.679 0.586 1.00 57.06 191 ARG A C 1
ATOM 1502 O O . ARG A 1 191 ? 14.998 15.275 1.729 1.00 57.06 191 ARG A O 1
ATOM 1509 N N . GLY A 1 192 ? 16.023 16.621 0.240 1.00 58.75 192 GLY A N 1
ATOM 1510 C CA . GLY A 1 192 ? 16.714 17.481 1.189 1.00 58.75 192 GLY A CA 1
ATOM 1511 C C . GLY A 1 192 ? 16.049 18.852 1.263 1.00 58.75 192 GLY A C 1
ATOM 1512 O O . GLY A 1 192 ? 15.224 19.203 0.412 1.00 58.75 192 GLY A O 1
ATOM 1513 N N . LEU A 1 193 ? 16.415 19.641 2.269 1.00 59.31 193 LEU A N 1
ATOM 1514 C CA . LEU A 1 193 ? 15.798 20.930 2.567 1.00 59.31 193 LEU A CA 1
ATOM 1515 C C . LEU A 1 193 ? 15.994 21.917 1.406 1.00 59.31 193 LEU A C 1
ATOM 1517 O O . LEU A 1 193 ? 15.053 22.596 0.999 1.00 59.31 193 LEU A O 1
ATOM 1521 N N . PHE A 1 194 ? 17.197 21.957 0.828 1.00 61.06 194 PHE A N 1
ATOM 1522 C CA . PHE A 1 194 ? 17.552 22.886 -0.258 1.00 61.06 194 PHE A CA 1
ATOM 1523 C C . PHE A 1 194 ? 17.768 22.216 -1.620 1.00 61.06 194 PHE A C 1
ATOM 1525 O O . PHE A 1 194 ? 17.781 22.902 -2.640 1.00 61.06 194 PHE A O 1
ATOM 1532 N N . LYS A 1 195 ? 17.957 20.892 -1.658 1.00 63.75 195 LYS A N 1
ATOM 1533 C CA . LYS A 1 195 ? 18.165 20.125 -2.895 1.00 63.75 195 LYS A CA 1
ATOM 1534 C C . LYS A 1 195 ? 17.741 18.674 -2.719 1.00 63.75 195 LYS A C 1
ATOM 1536 O O . LYS A 1 195 ? 17.780 18.131 -1.624 1.00 63.75 195 LYS A O 1
ATOM 1541 N N . SER A 1 196 ? 17.407 18.006 -3.814 1.00 61.31 196 SER A N 1
ATOM 1542 C CA . SER A 1 196 ? 17.290 16.547 -3.830 1.00 61.31 196 SER A CA 1
ATOM 1543 C C . SER A 1 196 ? 18.660 15.892 -3.607 1.00 61.31 196 SER A C 1
ATOM 1545 O O . SER A 1 196 ? 19.605 16.208 -4.335 1.00 61.31 196 SER A O 1
ATOM 1547 N N . ILE A 1 197 ? 18.766 14.956 -2.663 1.00 63.62 197 ILE A N 1
ATOM 1548 C CA . ILE A 1 197 ? 19.992 14.202 -2.369 1.00 63.62 197 ILE A CA 1
ATOM 1549 C C . ILE A 1 197 ? 19.872 12.815 -3.001 1.00 63.62 197 ILE A C 1
ATOM 1551 O O . ILE A 1 197 ? 18.938 12.071 -2.712 1.00 63.62 197 ILE A O 1
ATOM 1555 N N . LYS A 1 198 ? 20.796 12.454 -3.895 1.00 63.56 198 LYS A N 1
ATOM 1556 C CA . LYS A 1 198 ? 20.844 11.091 -4.446 1.00 63.56 198 LYS A CA 1
ATOM 1557 C C . LYS A 1 198 ? 21.363 10.135 -3.375 1.00 63.56 198 LYS A C 1
ATOM 1559 O O . LYS A 1 198 ? 22.343 10.455 -2.710 1.00 63.56 198 LYS A O 1
ATOM 1564 N N . ASP A 1 199 ? 20.727 8.978 -3.245 1.00 61.91 199 ASP A N 1
ATOM 1565 C CA . ASP A 1 199 ? 21.249 7.903 -2.411 1.00 61.91 199 ASP A CA 1
ATOM 1566 C C . ASP A 1 199 ? 22.344 7.180 -3.206 1.00 61.91 199 ASP A C 1
ATOM 1568 O O . ASP A 1 199 ? 22.058 6.409 -4.119 1.00 61.91 199 ASP A O 1
ATOM 1572 N N . VAL A 1 200 ? 23.606 7.521 -2.934 1.00 57.22 200 VAL A N 1
ATOM 1573 C CA . VAL A 1 200 ? 24.776 6.993 -3.664 1.00 57.22 200 VAL A CA 1
ATOM 1574 C C . VAL A 1 200 ? 25.292 5.692 -3.034 1.00 57.22 200 VAL A C 1
ATOM 1576 O O . VAL A 1 200 ? 26.192 5.056 -3.573 1.00 57.22 200 VAL A O 1
ATOM 1579 N N . HIS A 1 201 ? 24.733 5.278 -1.894 1.00 57.31 201 HIS A N 1
ATOM 1580 C CA . HIS A 1 201 ? 25.233 4.144 -1.114 1.00 57.31 201 HIS A CA 1
ATOM 1581 C C . HIS A 1 201 ? 24.414 2.860 -1.308 1.00 57.31 201 HIS A C 1
ATOM 1583 O O . HIS A 1 201 ? 24.790 1.810 -0.792 1.00 57.31 201 HIS A O 1
ATOM 1589 N N . CYS A 1 202 ? 23.311 2.915 -2.060 1.00 61.62 202 CYS A N 1
ATOM 1590 C CA . CYS A 1 202 ? 22.520 1.738 -2.399 1.00 61.62 202 CYS A CA 1
ATOM 1591 C C . CYS A 1 202 ? 23.077 1.058 -3.663 1.00 61.62 202 CYS A C 1
ATOM 1593 O O . CYS A 1 202 ? 22.923 1.575 -4.765 1.00 61.62 202 CYS A O 1
ATOM 1595 N N . GLU A 1 203 ? 23.707 -0.112 -3.517 1.00 68.81 203 GLU A N 1
ATOM 1596 C CA . GLU A 1 203 ? 24.292 -0.873 -4.639 1.00 68.81 203 GLU A CA 1
ATOM 1597 C C . GLU A 1 203 ? 23.330 -1.871 -5.310 1.00 68.81 203 GLU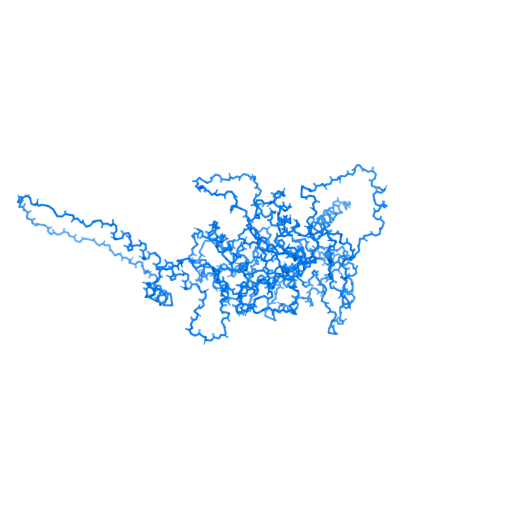 A C 1
ATOM 1599 O O . GLU A 1 203 ? 23.771 -2.723 -6.077 1.00 68.81 203 GLU A O 1
ATOM 1604 N N . LYS A 1 204 ? 22.025 -1.790 -5.028 1.00 78.44 204 LYS A N 1
ATOM 1605 C CA . LYS A 1 204 ? 21.036 -2.761 -5.517 1.00 78.44 204 LYS A CA 1
ATOM 1606 C C . LYS A 1 204 ? 20.840 -2.673 -7.033 1.00 78.44 204 LYS A C 1
ATOM 1608 O O . LYS A 1 204 ? 20.656 -1.581 -7.572 1.00 78.44 204 LYS A O 1
ATOM 1613 N N . SER A 1 205 ? 20.820 -3.819 -7.705 1.00 88.44 205 SER A N 1
ATOM 1614 C CA . SER A 1 205 ? 20.405 -3.965 -9.105 1.00 88.44 205 SER A CA 1
ATOM 1615 C C . SER A 1 205 ? 18.891 -3.789 -9.266 1.00 88.44 205 SER A C 1
ATOM 1617 O O . SER A 1 205 ? 18.143 -3.766 -8.285 1.00 88.44 205 SER A O 1
ATOM 1619 N N . ASN A 1 206 ? 18.397 -3.667 -10.499 1.00 89.81 206 ASN A N 1
ATOM 1620 C CA . ASN A 1 206 ? 16.952 -3.624 -10.747 1.00 89.81 206 ASN A CA 1
ATOM 1621 C C . ASN A 1 206 ? 16.258 -4.950 -10.378 1.00 89.81 206 ASN A C 1
ATOM 1623 O O . ASN A 1 206 ? 15.135 -4.923 -9.868 1.00 89.81 206 ASN A O 1
ATOM 1627 N N . LEU A 1 207 ? 16.934 -6.089 -10.556 1.00 89.81 207 LEU A N 1
ATOM 1628 C CA . LEU A 1 207 ? 16.448 -7.405 -10.140 1.00 89.81 207 LEU A CA 1
ATOM 1629 C C . LEU A 1 207 ? 16.354 -7.530 -8.609 1.00 89.81 207 LEU A C 1
ATOM 1631 O O . LEU A 1 207 ? 15.376 -8.079 -8.102 1.00 89.81 207 LEU A O 1
ATOM 1635 N N . ASP A 1 208 ? 17.289 -6.936 -7.858 1.00 87.12 208 ASP A N 1
ATOM 1636 C CA . ASP A 1 208 ? 17.239 -6.917 -6.385 1.00 87.12 208 ASP A CA 1
ATOM 1637 C C . ASP A 1 208 ? 15.983 -6.214 -5.846 1.00 87.12 208 ASP A C 1
ATOM 1639 O O . ASP A 1 208 ? 15.490 -6.552 -4.768 1.00 87.12 208 ASP A O 1
ATOM 1643 N N . TYR A 1 209 ? 15.444 -5.229 -6.574 1.00 87.19 209 TYR A N 1
ATOM 1644 C CA . TYR A 1 209 ? 14.188 -4.576 -6.194 1.00 87.19 209 TYR A CA 1
ATOM 1645 C C . TYR A 1 209 ? 12.975 -5.483 -6.412 1.00 87.19 209 TYR A C 1
ATOM 1647 O O . TYR A 1 209 ? 12.062 -5.458 -5.586 1.00 87.19 209 TYR A O 1
ATOM 1655 N N . LEU A 1 210 ? 12.958 -6.282 -7.483 1.00 90.94 210 LEU A N 1
ATOM 1656 C CA . LEU A 1 210 ? 11.910 -7.284 -7.695 1.00 90.94 210 LEU A CA 1
ATOM 1657 C C . LEU A 1 210 ? 11.950 -8.343 -6.591 1.00 90.94 210 LEU A C 1
ATOM 1659 O O . LEU A 1 210 ? 10.923 -8.618 -5.972 1.00 90.94 210 LEU A O 1
ATOM 1663 N N . ASP A 1 211 ? 13.143 -8.856 -6.277 1.00 88.56 211 ASP A N 1
ATOM 1664 C CA . ASP A 1 211 ? 13.333 -9.841 -5.208 1.00 88.56 211 ASP A CA 1
ATOM 1665 C C . ASP A 1 211 ? 12.943 -9.285 -3.831 1.00 88.56 211 ASP A C 1
ATOM 1667 O O . ASP A 1 211 ? 12.300 -9.972 -3.035 1.00 88.56 211 ASP A O 1
ATOM 1671 N N . PHE A 1 212 ? 13.250 -8.011 -3.565 1.00 86.12 212 PHE A N 1
ATOM 1672 C CA . PHE A 1 212 ? 12.818 -7.317 -2.353 1.00 86.12 212 PHE A CA 1
ATOM 1673 C C . PHE A 1 212 ? 11.290 -7.252 -2.228 1.00 86.12 212 PHE A C 1
ATOM 1675 O O . PHE A 1 212 ? 10.747 -7.568 -1.165 1.00 86.12 212 PHE A O 1
ATOM 1682 N N . TRP A 1 213 ? 10.595 -6.825 -3.284 1.00 90.25 213 TRP A N 1
ATOM 1683 C CA . TRP A 1 213 ? 9.139 -6.706 -3.260 1.00 90.25 213 TRP A CA 1
ATOM 1684 C C . TRP A 1 213 ? 8.473 -8.070 -3.097 1.00 90.25 213 TRP A C 1
ATOM 1686 O O . TRP A 1 213 ? 7.605 -8.217 -2.237 1.00 90.25 213 TRP A O 1
ATOM 1696 N N . MET A 1 214 ? 8.950 -9.083 -3.823 1.00 91.31 214 MET A N 1
ATOM 1697 C CA . MET A 1 214 ? 8.475 -10.457 -3.667 1.00 91.31 214 MET A CA 1
ATOM 1698 C C . MET A 1 214 ? 8.732 -11.012 -2.269 1.00 91.31 214 MET A C 1
ATOM 1700 O O . MET A 1 214 ? 7.839 -11.599 -1.668 1.00 91.31 214 MET A O 1
ATOM 1704 N N . SER A 1 215 ? 9.919 -10.783 -1.705 1.00 87.06 215 SER A N 1
ATOM 1705 C CA . SER A 1 215 ? 10.230 -11.191 -0.331 1.00 87.06 215 SER A CA 1
ATOM 1706 C C . SER A 1 215 ? 9.317 -10.501 0.688 1.00 87.06 215 SER A C 1
ATOM 1708 O O . SER A 1 215 ? 8.910 -11.125 1.666 1.00 87.06 215 SER A O 1
ATOM 1710 N N . SER A 1 216 ? 8.963 -9.233 0.453 1.00 87.38 216 SER A N 1
ATOM 1711 C CA . SER A 1 216 ? 8.060 -8.468 1.321 1.00 87.38 216 SER A CA 1
ATOM 1712 C C . SER A 1 216 ? 6.640 -9.036 1.288 1.00 87.38 216 SER A C 1
ATOM 1714 O O . SER A 1 216 ? 6.076 -9.305 2.344 1.00 87.38 216 SER A O 1
ATOM 1716 N N . VAL A 1 217 ? 6.093 -9.302 0.097 1.00 91.00 217 VAL A N 1
ATOM 1717 C CA . VAL A 1 217 ? 4.772 -9.939 -0.055 1.00 91.00 217 VAL A CA 1
ATOM 1718 C C . VAL A 1 217 ? 4.784 -11.356 0.520 1.00 91.00 217 VAL A C 1
ATOM 1720 O O . VAL A 1 217 ? 3.921 -11.710 1.318 1.00 91.00 217 VAL A O 1
ATOM 1723 N N . SER A 1 218 ? 5.821 -12.138 0.221 1.00 88.69 218 SER A N 1
ATOM 1724 C CA . SER A 1 218 ? 5.954 -13.507 0.719 1.00 88.69 218 SER A CA 1
ATOM 1725 C C . SER A 1 218 ? 6.069 -13.588 2.238 1.00 88.69 218 SER A C 1
ATOM 1727 O O . SER A 1 218 ? 5.703 -14.614 2.807 1.00 88.69 218 SER A O 1
ATOM 1729 N N . SER A 1 219 ? 6.580 -12.548 2.903 1.00 85.00 219 SER A N 1
ATOM 1730 C CA . SER A 1 219 ? 6.655 -12.502 4.369 1.00 85.00 219 SER A CA 1
ATOM 1731 C C . SER A 1 219 ? 5.285 -12.381 5.038 1.00 85.00 219 SER A C 1
ATOM 1733 O O . SER A 1 219 ? 5.159 -12.660 6.227 1.00 85.00 219 SER A O 1
ATOM 1735 N N . LEU A 1 220 ? 4.252 -12.007 4.275 1.00 84.88 220 LEU A N 1
ATOM 1736 C CA . LEU A 1 220 ? 2.879 -11.988 4.758 1.00 84.88 220 LEU A CA 1
ATOM 1737 C C . LEU A 1 220 ? 2.314 -13.400 4.884 1.00 84.88 220 LEU A C 1
ATOM 1739 O O . LEU A 1 220 ? 1.355 -13.564 5.623 1.00 84.88 220 LEU A O 1
ATOM 1743 N N . ALA A 1 221 ? 2.855 -14.414 4.203 1.00 78.75 221 ALA A N 1
ATOM 1744 C CA . ALA A 1 221 ? 2.324 -15.773 4.282 1.00 78.75 221 ALA A CA 1
ATOM 1745 C C . ALA A 1 221 ? 2.311 -16.285 5.742 1.00 78.75 221 ALA A C 1
ATOM 1747 O O . ALA A 1 221 ? 3.241 -16.002 6.501 1.00 78.75 221 ALA A O 1
ATOM 1748 N N . PRO A 1 222 ? 1.267 -17.013 6.177 1.00 66.25 222 PRO A N 1
ATOM 1749 C CA . PRO A 1 222 ? 1.217 -17.556 7.530 1.00 66.25 222 PRO A CA 1
ATOM 1750 C C . PRO A 1 222 ? 2.410 -18.486 7.788 1.00 66.25 222 PRO A C 1
ATOM 1752 O O . PRO A 1 222 ? 2.679 -19.401 7.008 1.00 66.25 222 PRO A O 1
ATOM 1755 N N . ASN A 1 223 ? 3.116 -18.263 8.901 1.00 54.16 223 ASN A N 1
ATOM 1756 C CA . ASN A 1 223 ? 4.112 -19.209 9.393 1.00 54.16 223 ASN A CA 1
ATOM 1757 C C . ASN A 1 223 ? 3.393 -20.530 9.681 1.00 54.16 223 ASN A C 1
ATOM 1759 O O . ASN A 1 223 ? 2.402 -20.551 10.405 1.00 54.16 223 ASN A O 1
ATOM 1763 N N . SER A 1 224 ? 3.881 -21.630 9.113 1.00 44.94 224 SER A N 1
ATOM 1764 C CA . SER A 1 224 ? 3.274 -22.965 9.181 1.00 44.94 224 SER A CA 1
ATOM 1765 C C . SER A 1 224 ? 3.300 -23.614 10.577 1.00 44.94 224 SER A C 1
ATOM 1767 O O . SER A 1 224 ? 3.278 -24.839 10.691 1.00 44.94 224 SER A O 1
ATOM 1769 N N . GLU A 1 225 ? 3.381 -22.838 11.655 1.00 37.69 225 GLU A N 1
ATOM 1770 C CA . GLU A 1 225 ? 3.421 -23.358 13.015 1.00 37.69 225 GLU A CA 1
ATOM 1771 C C . GLU A 1 225 ? 1.998 -23.461 13.577 1.00 37.69 225 GLU A C 1
ATOM 1773 O O . GLU A 1 225 ? 1.484 -22.554 14.219 1.00 37.69 225 GLU A O 1
ATOM 1778 N N . LYS A 1 226 ? 1.419 -24.647 13.332 1.00 32.22 226 LYS A N 1
ATOM 1779 C CA . LYS A 1 226 ? 0.165 -25.218 13.860 1.00 32.22 226 LYS A CA 1
ATOM 1780 C C . LYS A 1 226 ? -1.126 -24.783 13.147 1.00 32.22 226 LYS A C 1
ATOM 1782 O O . LYS A 1 226 ? -1.748 -23.799 13.537 1.00 32.22 226 LYS A O 1
ATOM 1787 N N . PRO A 1 227 ? -1.614 -25.572 12.168 1.00 38.19 227 PRO A N 1
ATOM 1788 C CA . PRO A 1 227 ? -3.017 -25.496 11.795 1.00 38.19 227 PRO A CA 1
ATOM 1789 C C . PRO A 1 227 ? -3.853 -25.980 12.985 1.00 38.19 227 PRO A C 1
ATOM 1791 O O . PRO A 1 227 ? -3.772 -27.143 13.380 1.00 38.19 227 PRO A O 1
ATOM 1794 N N . HIS A 1 228 ? -4.653 -25.091 13.571 1.00 35.88 228 HIS A N 1
ATOM 1795 C CA . HIS A 1 228 ? -5.817 -25.541 14.321 1.00 35.88 228 HIS A CA 1
ATOM 1796 C C . HIS A 1 228 ? -6.734 -26.260 13.329 1.00 35.88 228 HIS A C 1
ATOM 1798 O O . HIS A 1 228 ? -7.195 -25.671 12.351 1.00 35.88 228 HIS A O 1
ATOM 1804 N N . GLU A 1 229 ? -6.922 -27.559 13.551 1.00 36.56 229 GLU A N 1
ATOM 1805 C CA . GLU A 1 229 ? -7.782 -28.419 12.750 1.00 36.56 229 GLU A CA 1
ATOM 1806 C C . GLU A 1 229 ? -9.205 -27.849 12.717 1.00 36.56 229 GLU A C 1
ATOM 1808 O O . GLU A 1 229 ? -9.961 -27.942 13.682 1.00 36.56 229 GLU A O 1
ATOM 1813 N N . THR A 1 230 ? -9.585 -27.268 11.583 1.00 31.58 230 THR A N 1
ATOM 1814 C CA . THR A 1 230 ? -10.987 -27.169 11.182 1.00 31.58 230 THR A CA 1
ATOM 1815 C C . THR A 1 230 ? -11.170 -28.059 9.954 1.00 31.58 230 THR A C 1
ATOM 1817 O O . THR A 1 230 ? -10.505 -27.857 8.934 1.00 31.58 230 THR A O 1
ATOM 1820 N N . PRO A 1 231 ? -12.013 -29.104 10.029 1.00 40.62 231 PRO A N 1
ATOM 1821 C CA . PRO A 1 231 ? -12.162 -30.057 8.945 1.00 40.62 231 PRO A CA 1
ATOM 1822 C C . PRO A 1 231 ? -13.204 -29.541 7.955 1.00 40.62 231 PRO A C 1
ATOM 1824 O O . PRO A 1 231 ? -14.366 -29.927 8.017 1.00 40.62 231 PRO A O 1
ATOM 1827 N N . SER A 1 232 ? -12.792 -28.685 7.021 1.00 35.12 232 SER A N 1
ATOM 1828 C CA . SER A 1 232 ? -13.507 -28.527 5.750 1.00 35.12 232 SER A CA 1
ATOM 1829 C C . SER A 1 232 ? -12.734 -27.666 4.757 1.00 35.12 232 SER A C 1
ATOM 1831 O O . SER A 1 232 ? -12.697 -26.444 4.884 1.00 35.12 232 SER A O 1
ATOM 1833 N N . THR A 1 2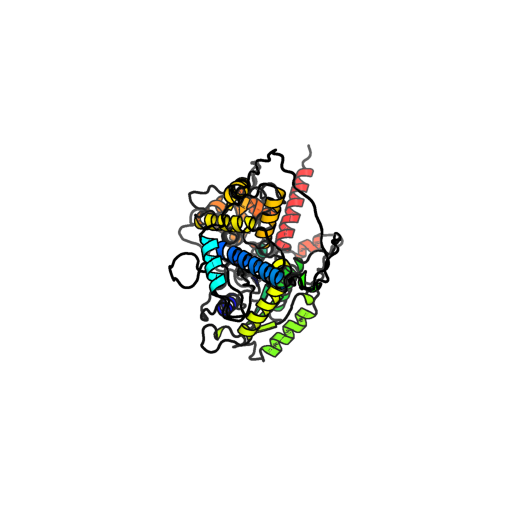33 ? -12.245 -28.321 3.703 1.00 38.19 233 THR A N 1
ATOM 1834 C CA . THR A 1 233 ? -12.333 -27.934 2.278 1.00 38.19 233 THR A CA 1
ATOM 1835 C C . THR A 1 233 ? -10.997 -28.117 1.563 1.00 38.19 233 THR A C 1
ATOM 1837 O O . THR A 1 233 ? -9.961 -27.606 1.973 1.00 38.19 233 THR A O 1
ATOM 1840 N N . SER A 1 234 ? -11.061 -28.847 0.451 1.00 37.97 234 SER A N 1
ATOM 1841 C CA . SER A 1 234 ? -10.049 -29.036 -0.589 1.00 37.97 234 SER A CA 1
ATOM 1842 C C . SER A 1 234 ? -9.630 -27.710 -1.248 1.00 37.97 234 SER A C 1
ATOM 1844 O O . SER A 1 234 ? -9.930 -27.460 -2.416 1.00 37.97 234 SER A O 1
ATOM 1846 N N . MET A 1 235 ? -9.010 -26.810 -0.492 1.00 48.16 235 MET A N 1
ATOM 1847 C CA . MET A 1 235 ? -8.501 -25.538 -1.000 1.00 48.16 235 MET A CA 1
ATOM 1848 C C . MET A 1 235 ? -7.104 -25.759 -1.589 1.00 48.16 235 MET A C 1
ATOM 1850 O O . MET A 1 235 ? -6.271 -26.429 -0.978 1.00 48.16 235 MET A O 1
ATOM 1854 N N . GLN A 1 236 ? -6.841 -25.215 -2.782 1.00 51.66 236 GLN A N 1
ATOM 1855 C CA . GLN A 1 236 ? -5.494 -25.237 -3.353 1.00 51.66 236 GLN A CA 1
ATOM 1856 C C . GLN A 1 236 ? -4.548 -24.424 -2.449 1.00 51.66 236 GLN A C 1
ATOM 1858 O O . GLN A 1 236 ? -4.846 -23.260 -2.173 1.00 51.66 236 GLN A O 1
ATOM 1863 N N . PRO A 1 237 ? -3.408 -24.986 -2.003 1.00 52.72 237 PRO A N 1
ATOM 1864 C CA . PRO A 1 237 ? -2.460 -24.298 -1.121 1.00 52.72 237 PRO A CA 1
ATOM 1865 C C . PRO A 1 237 ? -1.913 -22.973 -1.680 1.00 52.72 237 PRO A C 1
ATOM 1867 O O . PRO A 1 237 ? -1.476 -22.117 -0.915 1.00 52.72 237 PRO A O 1
ATOM 1870 N N . GLU A 1 238 ? -1.940 -22.802 -3.006 1.00 52.03 238 GLU A N 1
ATOM 1871 C CA . GLU A 1 238 ? -1.493 -21.601 -3.727 1.00 52.03 238 GLU A CA 1
ATOM 1872 C C . GLU A 1 238 ? -2.349 -20.359 -3.424 1.00 52.03 238 GLU A C 1
ATOM 1874 O O . GLU A 1 238 ? -1.831 -19.249 -3.439 1.00 52.03 238 GLU A O 1
ATOM 1879 N N . LEU A 1 239 ? -3.628 -20.531 -3.066 1.00 55.16 239 LEU A N 1
ATOM 1880 C CA . LEU A 1 239 ? -4.563 -19.428 -2.786 1.00 55.16 239 LEU A CA 1
ATOM 1881 C C . LEU A 1 239 ? -4.598 -19.007 -1.306 1.00 55.16 239 LEU A C 1
ATOM 1883 O O . LEU A 1 239 ? -5.378 -18.134 -0.933 1.00 55.16 239 LEU A O 1
ATOM 1887 N N . LEU A 1 240 ? -3.769 -19.627 -0.457 1.00 65.94 240 LEU A N 1
ATOM 1888 C CA . LEU A 1 240 ? -3.565 -19.219 0.942 1.00 65.94 240 LEU A CA 1
ATOM 1889 C C . LEU A 1 240 ? -2.482 -18.138 1.090 1.00 65.94 240 LEU A C 1
ATOM 1891 O O . LEU A 1 240 ? -2.282 -17.605 2.181 1.00 65.94 240 LEU A O 1
ATOM 1895 N N . GLN A 1 241 ? -1.754 -17.846 0.011 1.00 82.88 241 GLN A N 1
ATOM 1896 C CA . GLN A 1 241 ? -0.729 -16.809 -0.040 1.00 82.88 241 GLN A CA 1
ATOM 1897 C C . GLN A 1 241 ? -1.212 -15.653 -0.923 1.00 82.88 241 GLN A C 1
ATOM 1899 O O . GLN A 1 241 ? -2.038 -15.880 -1.810 1.00 82.88 241 GLN A O 1
ATOM 1904 N N . PRO A 1 242 ? -0.713 -14.423 -0.712 1.00 90.06 242 PRO A N 1
ATOM 1905 C CA . PRO A 1 242 ? -1.145 -13.289 -1.515 1.00 90.06 242 PRO A CA 1
ATOM 1906 C C . PRO A 1 242 ? -0.696 -13.484 -2.972 1.00 90.06 242 PRO A C 1
ATOM 1908 O O . PRO A 1 242 ? 0.506 -13.647 -3.208 1.00 90.06 242 PRO A O 1
ATOM 1911 N N . PRO A 1 243 ? -1.618 -13.489 -3.951 1.00 93.69 243 PRO A N 1
ATOM 1912 C CA . PRO A 1 243 ? -1.254 -13.702 -5.342 1.00 93.69 243 PRO A CA 1
ATOM 1913 C C . PRO A 1 243 ? -0.514 -12.489 -5.904 1.00 93.69 243 PRO A C 1
ATOM 1915 O O . PRO A 1 243 ? -0.906 -11.336 -5.682 1.00 93.69 243 PRO A O 1
ATOM 1918 N N . VAL A 1 244 ? 0.533 -12.759 -6.680 1.00 96.62 244 VAL A N 1
ATOM 1919 C CA . VAL A 1 244 ? 1.305 -11.747 -7.397 1.00 96.62 244 VAL A CA 1
ATOM 1920 C C . VAL A 1 244 ? 1.187 -11.983 -8.897 1.00 96.62 244 VAL A C 1
ATOM 1922 O O . VAL A 1 244 ? 1.403 -13.087 -9.383 1.00 96.62 244 VAL A O 1
ATOM 1925 N N . ILE A 1 245 ? 0.883 -10.927 -9.641 1.00 98.19 245 ILE A N 1
ATOM 1926 C CA . ILE A 1 245 ? 0.933 -10.903 -11.101 1.00 98.19 245 ILE A CA 1
ATOM 1927 C C . ILE A 1 245 ? 2.067 -9.960 -11.497 1.00 98.19 245 ILE A C 1
ATOM 1929 O O . ILE A 1 245 ? 2.133 -8.818 -11.030 1.00 98.19 245 ILE A O 1
ATOM 1933 N N . LEU A 1 246 ? 2.985 -10.444 -12.329 1.00 98.31 246 LEU A N 1
ATOM 1934 C CA . LEU A 1 246 ? 4.122 -9.661 -12.794 1.00 98.31 246 LEU A CA 1
ATOM 1935 C C . LEU A 1 246 ? 3.703 -8.840 -14.019 1.00 98.31 246 LEU A C 1
ATOM 1937 O O . LEU A 1 246 ? 3.138 -9.370 -14.967 1.00 98.31 246 LEU A O 1
ATOM 1941 N N . VAL A 1 247 ? 3.961 -7.536 -14.016 1.00 98.69 247 VAL A N 1
ATOM 1942 C CA . VAL A 1 247 ? 3.584 -6.657 -15.130 1.00 98.69 247 VAL A CA 1
ATOM 1943 C C . VAL A 1 247 ? 4.806 -5.916 -15.643 1.00 98.69 247 VAL A C 1
ATOM 1945 O O . VAL A 1 247 ? 5.432 -5.126 -14.937 1.00 98.69 247 VAL A O 1
ATOM 1948 N N . PHE A 1 248 ? 5.141 -6.162 -16.897 1.00 98.44 248 PHE A N 1
ATOM 1949 C CA . PHE A 1 248 ? 6.284 -5.597 -17.588 1.00 98.44 248 PHE A CA 1
ATOM 1950 C C . PHE A 1 248 ? 5.830 -4.429 -18.458 1.00 98.44 248 PHE A C 1
ATOM 1952 O O . PHE A 1 248 ? 5.225 -4.617 -19.505 1.00 98.44 248 PHE A O 1
ATOM 1959 N N . THR A 1 249 ? 6.094 -3.203 -18.017 1.00 97.81 249 THR A N 1
ATOM 1960 C CA . THR A 1 249 ? 5.710 -1.985 -18.745 1.00 97.81 249 THR A CA 1
ATOM 1961 C C . THR A 1 249 ? 6.824 -1.500 -19.672 1.00 97.81 249 THR A C 1
ATOM 1963 O O . THR A 1 249 ? 7.953 -1.991 -19.605 1.00 97.81 249 THR A O 1
ATOM 1966 N N . HIS A 1 250 ? 6.531 -0.461 -20.460 1.00 96.62 250 HIS A N 1
ATOM 1967 C CA . HIS A 1 250 ? 7.445 0.129 -21.450 1.00 96.62 250 HIS A CA 1
ATOM 1968 C C . HIS A 1 250 ? 7.799 -0.851 -22.577 1.00 96.62 250 HIS A C 1
ATOM 1970 O O . HIS A 1 250 ? 8.915 -0.849 -23.096 1.00 96.62 250 HIS A O 1
ATOM 1976 N N . ALA A 1 251 ? 6.840 -1.701 -22.955 1.00 96.88 251 ALA A N 1
ATOM 1977 C CA . ALA A 1 251 ? 6.989 -2.631 -24.070 1.00 96.88 251 ALA A CA 1
ATOM 1978 C C . ALA A 1 251 ? 7.189 -1.925 -25.427 1.00 96.88 251 ALA A C 1
ATOM 1980 O O . ALA A 1 251 ? 7.665 -2.541 -26.373 1.00 96.88 251 ALA A O 1
ATOM 1981 N N . ASP A 1 252 ? 6.863 -0.632 -25.521 1.00 95.50 252 ASP A N 1
ATOM 1982 C CA . ASP A 1 252 ? 7.145 0.223 -26.677 1.00 95.50 252 ASP A CA 1
ATOM 1983 C C . ASP A 1 252 ? 8.645 0.510 -26.857 1.00 95.50 252 ASP A C 1
ATOM 1985 O O . ASP A 1 252 ? 9.099 0.761 -27.976 1.00 95.50 252 ASP A O 1
ATOM 1989 N N . LYS A 1 253 ? 9.422 0.498 -25.763 1.00 95.62 253 LYS A N 1
ATOM 1990 C CA . LYS A 1 253 ? 10.856 0.837 -25.740 1.00 95.62 253 LYS A CA 1
ATOM 1991 C C . LYS A 1 253 ? 11.637 -0.083 -24.790 1.00 95.62 253 LYS A C 1
ATOM 1993 O O . LYS A 1 253 ? 12.154 0.387 -23.771 1.00 95.62 253 LYS A O 1
ATOM 1998 N N . PRO A 1 254 ? 11.742 -1.383 -25.110 1.00 95.50 254 PRO A N 1
ATOM 1999 C CA . PRO A 1 254 ? 12.503 -2.338 -24.314 1.00 95.50 254 PRO A CA 1
ATOM 2000 C C . PRO A 1 254 ? 14.009 -2.045 -24.352 1.00 95.50 254 PRO A C 1
ATOM 2002 O O . PRO A 1 254 ? 14.536 -1.415 -25.278 1.00 95.50 254 PRO A O 1
ATOM 2005 N N . TYR A 1 255 ? 14.723 -2.520 -23.332 1.00 93.69 255 TYR A N 1
ATOM 2006 C CA . TYR A 1 255 ? 16.155 -2.300 -23.173 1.00 93.69 255 TYR A CA 1
ATOM 2007 C C . TYR A 1 255 ? 16.927 -2.794 -24.402 1.00 93.69 255 TYR A C 1
ATOM 2009 O O . TYR A 1 255 ? 16.772 -3.931 -24.844 1.00 93.69 255 TYR A O 1
ATOM 2017 N N . LYS A 1 256 ? 17.768 -1.914 -24.963 1.00 93.44 256 LYS A N 1
ATOM 2018 C CA . LYS A 1 256 ? 18.543 -2.154 -26.197 1.00 93.44 256 LYS A CA 1
ATOM 2019 C C . LYS A 1 256 ? 17.702 -2.575 -27.416 1.00 93.44 256 LYS A C 1
ATOM 2021 O O . LYS A 1 256 ? 18.264 -3.105 -28.369 1.00 93.44 256 LYS A O 1
ATOM 2026 N N . GLY A 1 257 ? 16.392 -2.317 -27.411 1.00 90.94 257 GLY A N 1
ATOM 2027 C CA . GLY A 1 257 ? 15.498 -2.726 -28.495 1.00 90.94 257 GLY A CA 1
ATOM 2028 C C . GLY A 1 257 ? 15.326 -4.243 -28.616 1.00 90.94 257 GLY A C 1
ATOM 2029 O O . GLY A 1 257 ? 15.017 -4.715 -29.706 1.00 90.94 257 GLY A O 1
ATOM 2030 N N . ALA A 1 258 ? 15.574 -4.998 -27.539 1.00 93.88 258 ALA A N 1
ATOM 2031 C CA . ALA A 1 258 ? 15.312 -6.436 -27.497 1.00 93.88 258 ALA A CA 1
ATOM 2032 C C . ALA A 1 258 ? 13.806 -6.735 -27.584 1.00 93.88 258 ALA A C 1
ATOM 2034 O O . ALA A 1 258 ? 12.983 -5.843 -27.382 1.00 93.88 258 ALA A O 1
ATOM 2035 N N . ASP A 1 259 ? 13.435 -7.984 -27.856 1.00 96.62 259 ASP A N 1
ATOM 2036 C CA . ASP A 1 259 ? 12.030 -8.379 -27.822 1.00 96.62 259 ASP A CA 1
ATOM 2037 C C . ASP A 1 259 ? 11.482 -8.309 -26.375 1.00 96.62 259 ASP A C 1
ATOM 2039 O O . ASP A 1 259 ? 12.115 -8.825 -25.444 1.00 96.62 259 ASP A O 1
ATOM 2043 N N . PRO A 1 260 ? 10.345 -7.627 -26.138 1.00 96.81 260 PRO A N 1
ATOM 2044 C CA . PRO A 1 260 ? 9.834 -7.426 -24.788 1.00 96.81 260 PRO A CA 1
ATOM 2045 C C . PRO A 1 260 ? 9.311 -8.718 -24.139 1.00 96.81 260 PRO A C 1
ATOM 2047 O O . PRO A 1 260 ? 9.404 -8.834 -22.916 1.00 96.81 260 PRO A O 1
ATOM 2050 N N . GLU A 1 261 ? 8.808 -9.685 -24.916 1.00 97.25 261 GLU A N 1
ATOM 2051 C CA . GLU A 1 261 ? 8.337 -10.983 -24.407 1.00 97.25 261 GLU A CA 1
ATOM 2052 C C . GLU A 1 261 ? 9.513 -11.885 -24.014 1.00 97.25 261 GLU A C 1
ATOM 2054 O O . GLU A 1 261 ? 9.469 -12.548 -22.974 1.00 97.25 261 GLU A O 1
ATOM 2059 N N . GLU A 1 262 ? 10.605 -11.867 -24.786 1.00 96.44 262 GLU A N 1
ATOM 2060 C CA . GLU A 1 262 ? 11.843 -12.577 -24.437 1.00 96.44 262 GLU A CA 1
ATOM 2061 C C . GLU A 1 262 ? 12.445 -12.052 -23.122 1.00 96.44 262 GLU A C 1
ATOM 2063 O O . GLU A 1 262 ? 12.741 -12.842 -22.218 1.00 96.44 262 GLU A O 1
ATOM 2068 N N . LEU A 1 263 ? 12.563 -10.724 -22.969 1.00 95.62 263 LEU A N 1
ATOM 2069 C CA . LEU A 1 263 ? 13.052 -10.103 -21.728 1.00 95.62 263 LEU A CA 1
ATOM 2070 C C . LEU A 1 263 ? 12.153 -10.429 -20.528 1.00 95.62 263 LEU A C 1
ATOM 2072 O O . LEU A 1 263 ? 12.644 -10.757 -19.443 1.00 95.62 263 LEU A O 1
ATOM 2076 N N . ALA A 1 264 ? 10.834 -10.331 -20.711 1.00 97.19 264 ALA A N 1
ATOM 2077 C CA . ALA A 1 264 ? 9.859 -10.659 -19.680 1.00 97.19 264 ALA A CA 1
ATOM 2078 C C . ALA A 1 264 ? 9.979 -12.125 -19.239 1.00 97.19 264 ALA A C 1
ATOM 2080 O O . ALA A 1 264 ? 10.043 -12.405 -18.038 1.00 97.19 264 ALA A O 1
ATOM 2081 N N . SER A 1 265 ? 10.096 -13.043 -20.201 1.00 96.88 265 SER A N 1
ATOM 2082 C CA . SER A 1 265 ? 10.236 -14.482 -19.965 1.00 96.88 265 SER A CA 1
ATOM 2083 C C . SER A 1 265 ? 11.510 -14.829 -19.192 1.00 96.88 265 SER A C 1
ATOM 2085 O O . SER A 1 265 ? 11.472 -15.658 -18.278 1.00 96.88 265 SER A O 1
ATOM 2087 N N . GLU A 1 266 ? 12.636 -14.179 -19.504 1.00 95.50 266 GLU A N 1
ATOM 2088 C CA . GLU A 1 266 ? 13.898 -14.371 -18.780 1.00 95.50 266 GLU A CA 1
ATOM 2089 C C . GLU A 1 266 ? 13.770 -13.948 -17.308 1.00 95.50 266 GLU A C 1
ATOM 2091 O O . GLU A 1 266 ? 14.087 -14.717 -16.393 1.00 95.50 266 GLU A O 1
ATOM 2096 N N . ILE A 1 267 ? 13.247 -12.742 -17.061 1.00 95.94 267 ILE A N 1
ATOM 2097 C CA . ILE A 1 267 ? 13.069 -12.206 -15.704 1.00 95.94 267 ILE A CA 1
ATOM 2098 C C . ILE A 1 267 ? 12.068 -13.061 -14.919 1.00 95.94 267 ILE A C 1
ATOM 2100 O O . ILE A 1 267 ? 12.332 -13.427 -13.770 1.00 95.94 267 ILE A O 1
ATOM 2104 N N . PHE A 1 268 ? 10.940 -13.420 -15.534 1.00 96.62 268 PHE A N 1
ATOM 2105 C CA . PHE A 1 268 ? 9.933 -14.289 -14.932 1.00 96.62 268 PHE A CA 1
ATOM 2106 C C . PHE A 1 268 ? 10.525 -15.652 -14.556 1.00 96.62 268 PHE A C 1
ATOM 2108 O O . PHE A 1 268 ? 10.384 -16.092 -13.413 1.00 96.62 268 PHE A O 1
ATOM 2115 N N . GLY A 1 269 ? 11.273 -16.284 -15.466 1.00 95.62 269 GLY A N 1
ATOM 2116 C CA . GLY A 1 269 ? 11.949 -17.557 -15.221 1.00 95.62 269 GLY A CA 1
ATOM 2117 C C . GLY A 1 269 ? 12.969 -17.496 -14.078 1.00 95.62 269 GLY A C 1
ATOM 2118 O O . GLY A 1 269 ? 13.115 -18.470 -13.334 1.00 95.62 269 GLY A O 1
ATOM 2119 N N . ASN A 1 270 ? 13.643 -16.358 -13.894 1.00 93.25 270 ASN A N 1
ATOM 2120 C CA . ASN A 1 270 ? 14.558 -16.134 -12.773 1.00 93.25 270 ASN A CA 1
ATOM 2121 C C . ASN A 1 270 ? 13.820 -16.018 -11.430 1.00 93.25 270 ASN A C 1
ATOM 2123 O O . ASN A 1 270 ? 14.257 -16.611 -10.438 1.00 93.25 270 ASN A O 1
ATOM 2127 N N . LEU A 1 271 ? 12.696 -15.295 -11.388 1.00 93.50 271 LEU A N 1
ATOM 2128 C CA . LEU A 1 271 ? 11.887 -15.128 -10.176 1.00 93.50 271 LEU A CA 1
ATOM 2129 C C . LEU A 1 271 ? 11.134 -16.412 -9.790 1.00 93.50 271 LEU A C 1
ATOM 2131 O O . LEU A 1 271 ? 11.065 -16.747 -8.608 1.00 93.50 271 LEU A O 1
ATOM 2135 N N . GLN A 1 272 ? 10.638 -17.178 -10.764 1.00 93.44 272 GLN A N 1
ATOM 2136 C CA . GLN A 1 272 ? 9.931 -18.446 -10.534 1.00 93.44 272 GLN A CA 1
ATOM 2137 C C . GLN A 1 272 ? 10.788 -19.505 -9.824 1.00 93.44 272 GLN A C 1
ATOM 2139 O O . GLN A 1 272 ? 10.275 -20.332 -9.073 1.00 93.44 272 GLN A O 1
ATOM 2144 N N . ARG A 1 273 ? 12.116 -19.470 -9.997 1.00 92.25 273 ARG A N 1
ATOM 2145 C CA . ARG A 1 273 ? 13.050 -20.400 -9.328 1.00 92.25 273 ARG A CA 1
ATOM 2146 C C . ARG A 1 273 ? 13.291 -20.071 -7.850 1.00 92.25 273 ARG A C 1
ATOM 2148 O O . ARG A 1 273 ? 13.984 -20.822 -7.162 1.00 92.25 273 ARG A O 1
ATOM 2155 N N . LYS A 1 274 ? 12.784 -18.940 -7.358 1.00 90.44 274 LYS A N 1
ATOM 2156 C CA . LYS A 1 274 ? 12.958 -18.487 -5.972 1.00 90.44 274 LYS A CA 1
ATOM 2157 C C . LYS A 1 274 ? 11.926 -19.146 -5.055 1.00 90.44 274 LYS A C 1
ATOM 2159 O O . LYS A 1 274 ? 10.920 -19.685 -5.502 1.00 90.44 274 LYS A O 1
ATOM 2164 N N . SER A 1 275 ? 12.143 -19.072 -3.740 1.00 87.88 275 SER A N 1
ATOM 2165 C CA . SER A 1 275 ? 11.249 -19.696 -2.747 1.00 87.88 275 SER A CA 1
ATOM 2166 C C . SER A 1 275 ? 9.809 -19.177 -2.800 1.00 87.88 275 SER A C 1
ATOM 2168 O O . SER A 1 275 ? 8.884 -19.918 -2.486 1.00 87.88 275 SER A O 1
ATOM 2170 N N . TYR A 1 276 ? 9.628 -17.918 -3.199 1.00 89.44 276 TYR A N 1
ATOM 2171 C CA . TYR A 1 276 ? 8.327 -17.273 -3.364 1.00 89.44 276 TYR A CA 1
ATOM 2172 C C . TYR A 1 276 ? 7.715 -17.481 -4.759 1.00 89.44 276 TYR A C 1
ATOM 2174 O O . TYR A 1 276 ? 6.627 -16.977 -5.007 1.00 89.44 276 TYR A O 1
ATOM 2182 N N . GLY A 1 277 ? 8.392 -18.179 -5.685 1.00 91.19 277 GLY A N 1
ATOM 2183 C CA . GLY A 1 277 ? 7.988 -18.264 -7.097 1.00 91.19 277 GLY A CA 1
ATOM 2184 C C . GLY A 1 277 ? 6.547 -18.740 -7.294 1.00 91.19 277 GLY A C 1
ATOM 2185 O O . GLY A 1 277 ? 5.829 -18.182 -8.110 1.00 91.19 277 GLY A O 1
ATOM 2186 N N . LYS A 1 278 ? 6.075 -19.652 -6.432 1.00 89.38 278 LYS A N 1
ATOM 2187 C CA . LYS A 1 278 ? 4.693 -20.169 -6.428 1.00 89.38 278 LYS A CA 1
ATOM 2188 C C . LYS A 1 278 ? 3.604 -19.109 -6.201 1.00 89.38 278 LYS A C 1
ATOM 2190 O O . LYS A 1 278 ? 2.447 -19.391 -6.477 1.00 89.38 278 LYS A O 1
ATOM 2195 N N . GLN A 1 279 ? 3.946 -17.939 -5.656 1.00 91.62 279 GLN A N 1
ATOM 2196 C CA . GLN A 1 279 ? 3.007 -16.819 -5.492 1.00 91.62 279 GLN A CA 1
ATOM 2197 C C . GLN A 1 279 ? 2.833 -16.015 -6.782 1.00 91.62 279 GLN A C 1
ATOM 2199 O O . GLN A 1 279 ? 1.850 -15.290 -6.913 1.00 91.62 279 GLN A O 1
ATOM 2204 N N . ILE A 1 280 ? 3.790 -16.107 -7.712 1.00 94.69 280 ILE A N 1
ATOM 2205 C CA . ILE A 1 280 ? 3.734 -15.409 -8.994 1.00 94.69 280 ILE A CA 1
ATOM 2206 C C . ILE A 1 280 ? 2.888 -16.260 -9.941 1.00 94.69 280 ILE A C 1
ATOM 2208 O O . ILE A 1 280 ? 3.317 -17.340 -10.346 1.00 94.69 280 ILE A O 1
ATOM 2212 N N . LEU A 1 281 ? 1.686 -15.781 -10.260 1.00 93.62 281 LEU A N 1
ATOM 2213 C CA . LEU A 1 281 ? 0.705 -16.518 -11.057 1.00 93.62 281 LEU A CA 1
ATOM 2214 C C . LEU A 1 281 ? 1.060 -16.513 -12.544 1.00 93.62 281 LEU A C 1
ATOM 2216 O O . LEU A 1 281 ? 1.098 -17.568 -13.169 1.00 93.62 281 LEU A O 1
ATOM 2220 N N . ASP A 1 282 ? 1.334 -15.329 -13.086 1.00 95.62 282 ASP A N 1
ATOM 2221 C CA . ASP A 1 282 ? 1.632 -15.124 -14.503 1.00 95.62 282 ASP A CA 1
ATOM 2222 C C . ASP A 1 282 ? 2.370 -13.790 -14.719 1.00 95.62 282 ASP A C 1
ATOM 2224 O O . ASP A 1 282 ? 2.582 -13.025 -13.761 1.00 95.62 282 ASP A O 1
ATOM 2228 N N . PHE A 1 283 ? 2.748 -13.502 -15.966 1.00 97.94 283 PHE A N 1
ATOM 2229 C CA . PHE A 1 283 ? 3.272 -12.209 -16.382 1.00 97.94 283 PHE A CA 1
ATOM 2230 C C . PHE A 1 283 ? 2.547 -11.610 -17.592 1.00 97.94 283 PHE A C 1
ATOM 2232 O O . PHE A 1 283 ? 2.049 -12.315 -18.460 1.00 97.94 283 PHE A O 1
ATOM 2239 N N . PHE A 1 284 ? 2.530 -10.276 -17.666 1.00 98.56 284 PHE A N 1
ATOM 2240 C CA . PHE A 1 284 ? 1.925 -9.537 -18.776 1.00 98.56 284 PHE A CA 1
ATOM 2241 C C . PHE A 1 284 ? 2.850 -8.430 -19.263 1.00 98.56 284 PHE A C 1
ATOM 2243 O O . PHE A 1 284 ? 3.329 -7.616 -18.468 1.00 98.56 284 PHE A O 1
ATOM 2250 N N . VAL A 1 285 ? 3.065 -8.370 -20.574 1.00 98.50 285 VAL A N 1
ATOM 2251 C CA . VAL A 1 285 ? 3.811 -7.302 -21.243 1.00 98.50 285 VAL A CA 1
ATOM 2252 C C . VAL A 1 285 ? 2.844 -6.207 -21.684 1.00 98.50 285 VAL A C 1
ATOM 2254 O O . VAL A 1 285 ? 1.856 -6.457 -22.370 1.00 98.50 285 VAL A O 1
ATOM 2257 N N . VAL A 1 286 ? 3.104 -4.971 -21.259 1.00 98.12 286 VAL A N 1
ATOM 2258 C CA . VAL A 1 286 ? 2.176 -3.847 -21.394 1.00 98.12 286 VAL A CA 1
ATOM 2259 C C . VAL A 1 286 ? 2.853 -2.614 -21.992 1.00 98.12 286 VAL A C 1
ATOM 2261 O O . VAL A 1 286 ? 3.843 -2.080 -21.486 1.00 98.12 286 VAL A O 1
ATOM 2264 N N . ASP A 1 287 ? 2.230 -2.097 -23.044 1.00 97.00 287 ASP A N 1
ATOM 2265 C CA . ASP A 1 287 ? 2.474 -0.77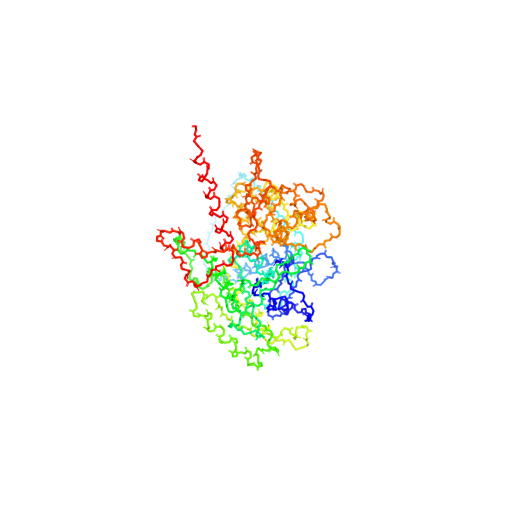3 -23.601 1.00 97.00 287 ASP A CA 1
ATOM 2266 C C . ASP A 1 287 ? 1.406 0.215 -23.100 1.00 97.00 287 ASP A C 1
ATOM 2268 O O . ASP A 1 287 ? 0.307 0.310 -23.651 1.00 97.00 287 ASP A O 1
ATOM 2272 N N . ASN A 1 288 ? 1.739 0.955 -22.038 1.00 96.38 288 ASN A N 1
ATOM 2273 C CA . ASN A 1 288 ? 0.841 1.954 -21.450 1.00 96.38 288 ASN A CA 1
ATOM 2274 C C . ASN A 1 288 ? 0.623 3.170 -22.370 1.00 96.38 288 ASN A C 1
ATOM 2276 O O . ASN A 1 288 ? -0.312 3.930 -22.135 1.00 96.38 288 ASN A O 1
ATOM 2280 N N . THR A 1 289 ? 1.444 3.380 -23.411 1.00 95.19 289 THR A N 1
ATOM 2281 C CA . THR A 1 289 ? 1.294 4.537 -24.316 1.00 95.19 289 THR A CA 1
ATOM 2282 C C . THR A 1 289 ? 0.030 4.452 -25.172 1.00 95.19 289 THR A C 1
ATOM 2284 O O . THR A 1 289 ? -0.457 5.464 -25.669 1.00 95.19 289 THR A O 1
ATOM 2287 N N . LYS A 1 290 ? -0.546 3.249 -25.288 1.00 94.69 290 LYS A N 1
ATOM 2288 C CA . LYS A 1 290 ? -1.820 2.978 -25.968 1.00 94.69 290 LYS A CA 1
ATOM 2289 C C . LYS A 1 290 ? -3.052 3.255 -25.102 1.00 94.69 290 LYS A C 1
ATOM 2291 O O . LYS A 1 290 ? -4.172 3.102 -25.592 1.00 94.69 290 LYS A O 1
ATOM 2296 N N . SER A 1 291 ? -2.873 3.623 -23.832 1.00 92.94 291 SER A N 1
ATOM 2297 C CA . SER A 1 291 ? -3.982 3.868 -22.906 1.00 92.94 291 SER A CA 1
ATOM 2298 C C . SER A 1 291 ? -4.884 5.009 -23.372 1.00 92.94 291 SER A C 1
ATOM 2300 O O . SER A 1 291 ? -4.391 6.060 -23.784 1.00 92.94 291 SER A O 1
ATOM 2302 N N . GLY A 1 292 ? -6.201 4.804 -23.298 1.00 86.44 292 GLY A N 1
ATOM 2303 C CA . GLY A 1 292 ? -7.207 5.762 -23.771 1.00 86.44 292 GLY A CA 1
ATOM 2304 C C . GLY A 1 292 ? -7.288 5.906 -25.299 1.00 86.44 292 GLY A C 1
ATOM 2305 O O . GLY A 1 292 ? -8.056 6.724 -25.793 1.00 86.44 292 GLY A O 1
ATOM 2306 N N . SER A 1 293 ? -6.518 5.128 -26.070 1.00 87.06 293 SER A N 1
ATOM 2307 C CA . SER A 1 293 ? -6.579 5.150 -27.537 1.00 87.06 293 SER A CA 1
ATOM 2308 C C . SER A 1 293 ? -7.642 4.192 -28.095 1.00 87.06 293 SER A C 1
ATOM 2310 O O . SER A 1 293 ? -8.086 3.266 -27.420 1.00 87.06 293 SER A O 1
ATOM 2312 N N . ASN A 1 294 ? -7.990 4.345 -29.379 1.00 82.06 294 ASN A N 1
ATOM 2313 C CA . ASN A 1 294 ? -8.933 3.452 -30.074 1.00 82.06 294 ASN A CA 1
ATOM 2314 C C . ASN A 1 294 ? -8.451 1.995 -30.184 1.00 82.06 294 ASN A C 1
ATOM 2316 O O . ASN A 1 294 ? -9.249 1.108 -30.482 1.00 82.06 294 ASN A O 1
ATOM 2320 N N . LYS A 1 295 ? -7.146 1.745 -30.014 1.00 88.06 295 LYS A N 1
ATOM 2321 C CA . LYS A 1 295 ? -6.562 0.404 -30.051 1.00 88.06 295 LYS A CA 1
ATOM 2322 C C . LYS A 1 295 ? -5.879 0.122 -28.722 1.00 88.06 295 LYS A C 1
ATOM 2324 O O . LYS A 1 295 ? -4.692 0.391 -28.545 1.00 88.06 295 LYS A O 1
ATOM 2329 N N . GLU A 1 296 ? -6.655 -0.438 -27.808 1.00 88.81 296 GLU A N 1
ATOM 2330 C CA . GLU A 1 296 ? -6.175 -0.830 -26.494 1.00 88.81 296 GLU A CA 1
ATOM 2331 C C . GLU A 1 296 ? -5.039 -1.869 -26.577 1.00 88.81 296 GLU A C 1
ATOM 2333 O O . GLU A 1 296 ? -4.951 -2.675 -27.507 1.00 88.81 296 GLU A O 1
ATOM 2338 N N . CYS A 1 297 ? -4.129 -1.822 -25.604 1.00 94.56 297 CYS A N 1
ATOM 2339 C CA . CYS A 1 297 ? -3.043 -2.783 -25.472 1.00 94.56 297 CYS A CA 1
ATOM 2340 C C . CYS A 1 297 ? -3.591 -4.169 -25.086 1.00 94.56 297 CYS A C 1
ATOM 2342 O O . CYS A 1 297 ? -4.199 -4.319 -24.026 1.00 94.56 297 CYS A O 1
ATOM 2344 N N . GLU A 1 298 ? -3.315 -5.195 -25.898 1.00 94.81 298 GLU A N 1
ATOM 2345 C CA . GLU A 1 298 ? -3.750 -6.580 -25.644 1.00 94.81 298 GLU A CA 1
ATOM 2346 C C . GLU A 1 298 ? -3.296 -7.093 -24.268 1.00 94.81 298 GLU A C 1
ATOM 2348 O O . GLU A 1 298 ? -4.080 -7.714 -23.553 1.00 94.81 298 GLU A O 1
ATOM 2353 N N . GLY A 1 299 ? -2.079 -6.743 -23.835 1.00 96.62 299 GLY A N 1
ATOM 2354 C CA . GLY A 1 299 ? -1.575 -7.094 -22.506 1.00 96.62 299 GLY A CA 1
ATOM 2355 C C . GLY A 1 299 ? -2.409 -6.520 -21.355 1.00 96.62 299 GLY A C 1
ATOM 2356 O O . GLY A 1 299 ? -2.565 -7.182 -20.333 1.00 96.62 299 GLY A O 1
ATOM 2357 N N . VAL A 1 300 ? -3.006 -5.330 -21.517 1.00 96.94 300 VAL A N 1
ATOM 2358 C CA . VAL A 1 300 ? -3.905 -4.732 -20.507 1.00 96.94 300 VAL A CA 1
ATOM 2359 C C . VAL A 1 300 ? -5.238 -5.475 -20.466 1.00 96.94 300 VAL A C 1
ATOM 2361 O O . VAL A 1 300 ? -5.741 -5.754 -19.380 1.00 96.94 300 VAL A O 1
ATOM 2364 N N . ILE A 1 301 ? -5.786 -5.840 -21.629 1.00 95.62 301 ILE A N 1
ATOM 2365 C CA . ILE A 1 301 ? -7.030 -6.619 -21.734 1.00 95.62 301 ILE A CA 1
ATOM 2366 C C . ILE A 1 301 ? -6.863 -7.974 -21.037 1.00 95.62 301 ILE A C 1
ATOM 2368 O O . ILE A 1 301 ? -7.671 -8.347 -20.183 1.00 95.62 301 ILE A O 1
ATOM 2372 N N . CYS A 1 302 ? -5.781 -8.691 -21.350 1.00 97.06 302 CYS A N 1
ATOM 2373 C CA . CYS A 1 302 ? -5.465 -9.970 -20.721 1.00 97.06 302 CYS A CA 1
ATOM 2374 C C . CYS A 1 302 ? -5.217 -9.819 -19.213 1.00 97.06 302 CYS A C 1
ATOM 2376 O O . CYS A 1 302 ? -5.742 -10.609 -18.429 1.00 97.06 302 CYS A O 1
ATOM 2378 N N . LEU A 1 303 ? -4.509 -8.766 -18.791 1.00 98.06 303 LEU A N 1
ATOM 2379 C CA . LEU A 1 303 ? -4.274 -8.479 -17.376 1.00 98.06 303 LEU A CA 1
ATOM 2380 C C . LEU A 1 303 ? -5.582 -8.233 -16.607 1.00 98.06 303 LEU A C 1
ATOM 2382 O O . LEU A 1 303 ? -5.744 -8.757 -15.507 1.00 98.06 303 LEU A O 1
ATOM 2386 N N . ARG A 1 304 ? -6.541 -7.476 -17.163 1.00 96.75 304 ARG A N 1
ATOM 2387 C CA . ARG A 1 304 ? -7.853 -7.263 -16.522 1.00 96.75 304 ARG A CA 1
ATOM 2388 C C . ARG A 1 304 ? -8.590 -8.575 -16.289 1.00 96.75 304 ARG A C 1
ATOM 2390 O O . ARG A 1 304 ? -9.138 -8.785 -15.205 1.00 96.75 304 ARG A O 1
ATOM 2397 N N . LYS A 1 305 ? -8.573 -9.456 -17.291 1.00 95.94 305 LYS A N 1
ATOM 2398 C CA . LYS A 1 305 ? -9.155 -10.793 -17.187 1.00 95.94 305 LYS A CA 1
ATOM 2399 C C . LYS A 1 305 ? -8.476 -11.610 -16.086 1.00 95.94 305 LYS A C 1
ATOM 2401 O O . LYS A 1 305 ? -9.177 -12.143 -15.234 1.00 95.94 305 LYS A O 1
ATOM 2406 N N . GLU A 1 306 ? -7.144 -11.647 -16.041 1.00 96.50 306 GLU A N 1
ATOM 2407 C CA . GLU A 1 306 ? -6.427 -12.423 -15.020 1.00 96.50 306 GLU A CA 1
ATOM 2408 C C . GLU A 1 306 ? -6.655 -11.883 -13.603 1.00 96.50 306 GLU A C 1
ATOM 2410 O O . GLU A 1 306 ? -6.812 -12.658 -12.658 1.00 96.50 306 GLU A O 1
ATOM 2415 N N . VAL A 1 307 ? -6.740 -10.559 -13.433 1.00 95.75 307 VAL A N 1
ATOM 2416 C CA . VAL A 1 307 ? -7.096 -9.953 -12.141 1.00 95.75 307 VAL A CA 1
ATOM 2417 C C . VAL A 1 307 ? -8.512 -10.354 -11.722 1.00 95.75 307 VAL A C 1
ATOM 2419 O O . VAL A 1 307 ? -8.712 -10.718 -10.563 1.00 95.75 307 VAL A O 1
ATOM 2422 N N . LEU A 1 308 ? -9.485 -10.329 -12.641 1.00 94.06 308 LEU A N 1
ATOM 2423 C CA . LEU A 1 308 ? -10.860 -10.753 -12.362 1.00 94.06 308 LEU A CA 1
ATOM 2424 C C . LEU A 1 308 ? -10.926 -12.241 -11.993 1.00 94.06 308 LEU A C 1
ATOM 2426 O O . LEU A 1 308 ? -11.534 -12.601 -10.984 1.00 94.06 308 LEU A O 1
ATOM 2430 N N . ASP A 1 309 ? -10.277 -13.096 -12.780 1.00 92.69 309 ASP A N 1
ATOM 2431 C CA . ASP A 1 309 ? -10.246 -14.540 -12.558 1.00 92.69 309 ASP A CA 1
ATOM 2432 C C . ASP A 1 309 ? -9.540 -14.875 -11.236 1.00 92.69 309 ASP A C 1
ATOM 2434 O O . ASP A 1 309 ? -10.017 -15.709 -10.465 1.00 92.69 309 ASP A O 1
ATOM 2438 N N . THR A 1 310 ? -8.451 -14.171 -10.913 1.00 92.50 310 THR A N 1
ATOM 2439 C CA . THR A 1 310 ? -7.775 -14.274 -9.614 1.00 92.50 310 THR A CA 1
ATOM 2440 C C . THR A 1 310 ? -8.696 -13.847 -8.478 1.00 92.50 310 THR A C 1
ATOM 2442 O O . THR A 1 310 ? -8.826 -14.584 -7.501 1.00 92.50 310 THR A O 1
ATOM 2445 N N . ALA A 1 311 ? -9.388 -12.712 -8.608 1.00 89.62 311 ALA A N 1
ATOM 2446 C CA . ALA A 1 311 ? -10.315 -12.229 -7.589 1.00 89.62 311 ALA A CA 1
ATOM 2447 C C . ALA A 1 311 ? -11.453 -13.229 -7.324 1.00 89.62 311 ALA A C 1
ATOM 2449 O O . ALA A 1 311 ? -11.740 -13.523 -6.164 1.00 89.62 311 ALA A O 1
ATOM 2450 N N . LYS A 1 312 ? -12.029 -13.833 -8.377 1.00 88.06 312 LYS A N 1
ATOM 2451 C CA . LYS A 1 312 ? -13.067 -14.883 -8.281 1.00 88.06 312 LYS A CA 1
ATOM 2452 C C . LYS A 1 312 ? -12.585 -16.139 -7.531 1.00 88.06 312 LYS A C 1
ATOM 2454 O O . LYS A 1 312 ? -13.398 -16.869 -6.958 1.00 88.06 312 LYS A O 1
ATOM 2459 N N . ARG A 1 313 ? -11.273 -16.410 -7.513 1.00 86.75 313 ARG A N 1
ATOM 2460 C CA . ARG A 1 313 ? -10.667 -17.562 -6.818 1.00 86.75 313 ARG A CA 1
ATOM 2461 C C . ARG A 1 313 ? -10.325 -17.293 -5.350 1.00 86.75 313 ARG A C 1
ATOM 2463 O O . ARG A 1 313 ? -10.165 -18.263 -4.606 1.00 86.75 313 ARG A O 1
ATOM 2470 N N . LEU A 1 314 ? -10.221 -16.031 -4.922 1.00 83.88 314 LEU A N 1
ATOM 2471 C CA . LEU A 1 314 ? -9.791 -15.689 -3.563 1.00 83.88 314 LEU A CA 1
ATOM 2472 C C . LEU A 1 314 ? -10.770 -16.226 -2.498 1.00 83.88 314 LEU A C 1
ATOM 2474 O O . LEU A 1 314 ? -11.983 -16.046 -2.643 1.00 83.88 314 LEU A O 1
ATOM 2478 N N . PRO A 1 315 ? -10.279 -16.845 -1.402 1.00 77.94 315 PRO A N 1
ATOM 2479 C CA . PRO A 1 315 ? -11.138 -17.425 -0.364 1.00 77.94 315 PRO A CA 1
ATOM 2480 C C . PRO A 1 315 ? -12.109 -16.417 0.258 1.00 77.94 315 PRO A C 1
ATOM 2482 O O . PRO A 1 315 ? -13.289 -16.720 0.415 1.00 77.94 315 PRO A O 1
ATOM 2485 N N . GLN A 1 316 ? -11.630 -15.199 0.510 1.00 72.69 316 GLN A N 1
ATOM 2486 C CA . GLN A 1 316 ? -12.391 -14.101 1.112 1.00 72.69 316 GLN A CA 1
ATOM 2487 C C . GLN A 1 316 ? -13.646 -13.698 0.319 1.00 72.69 316 GLN A C 1
ATOM 2489 O O . GLN A 1 316 ? -14.609 -13.219 0.905 1.00 72.69 316 GLN A O 1
ATOM 2494 N N . LEU A 1 317 ? -13.693 -13.935 -1.001 1.00 73.31 317 LEU A N 1
ATOM 2495 C CA . LEU A 1 317 ? -14.894 -13.653 -1.801 1.00 73.31 317 LEU A CA 1
ATOM 2496 C C . LEU A 1 317 ? -16.042 -14.631 -1.485 1.00 73.31 317 LEU A C 1
ATOM 2498 O O . LEU A 1 317 ? -17.206 -14.348 -1.754 1.00 73.31 317 LEU A O 1
ATOM 2502 N N . LYS A 1 318 ? -15.726 -15.798 -0.910 1.00 68.88 318 LYS A N 1
ATOM 2503 C CA . LYS A 1 318 ? -16.709 -16.820 -0.520 1.00 68.88 318 LYS A CA 1
ATOM 2504 C C . LYS A 1 318 ? -17.212 -16.633 0.912 1.00 68.88 318 LYS A C 1
ATOM 2506 O O . LYS A 1 318 ? -18.110 -17.366 1.330 1.00 68.88 318 LYS A O 1
ATOM 2511 N N . GLU A 1 319 ? -16.641 -15.694 1.662 1.00 70.00 319 GLU A N 1
ATOM 2512 C CA . GLU A 1 319 ? -17.026 -15.436 3.043 1.00 70.00 319 GLU A CA 1
ATOM 2513 C C . GLU A 1 319 ? -18.353 -14.679 3.109 1.00 70.00 319 GLU A C 1
ATOM 2515 O O . GLU A 1 319 ? -18.596 -13.701 2.403 1.00 70.00 319 GLU A O 1
ATOM 2520 N N . VAL A 1 320 ? -19.247 -15.148 3.978 1.00 70.88 320 VAL A N 1
ATOM 2521 C CA . VAL A 1 320 ? -20.532 -14.490 4.209 1.00 70.88 320 VAL A CA 1
ATOM 2522 C C . VAL A 1 320 ? -20.349 -13.457 5.310 1.00 70.88 320 VAL A C 1
ATOM 2524 O O . VAL A 1 320 ? -20.215 -13.812 6.480 1.00 70.88 320 VAL A O 1
ATOM 2527 N N . ILE A 1 321 ? -20.398 -12.180 4.942 1.00 72.56 321 ILE A N 1
ATOM 2528 C CA . ILE A 1 321 ? -20.295 -11.072 5.895 1.00 72.56 321 ILE A CA 1
ATOM 2529 C C . ILE A 1 321 ? -21.684 -10.598 6.369 1.00 72.56 321 ILE A C 1
ATOM 2531 O O . ILE A 1 321 ? -22.616 -10.468 5.568 1.00 72.56 321 ILE A O 1
ATOM 2535 N N . PRO A 1 322 ? -21.876 -10.328 7.673 1.00 78.75 322 PRO A N 1
ATOM 2536 C CA . PRO A 1 322 ? -23.105 -9.733 8.188 1.00 78.75 322 PRO A CA 1
ATOM 2537 C C . PRO A 1 322 ? -23.406 -8.342 7.605 1.00 78.75 322 PRO A C 1
ATOM 2539 O O . PRO A 1 322 ? -22.574 -7.444 7.651 1.00 78.75 322 PRO A O 1
ATOM 2542 N N . ILE A 1 323 ? -24.660 -8.102 7.197 1.00 74.81 323 ILE A N 1
ATOM 2543 C CA . ILE A 1 323 ? -25.135 -6.797 6.675 1.00 74.81 323 ILE A CA 1
ATOM 2544 C C . ILE A 1 323 ? -24.847 -5.638 7.647 1.00 74.81 323 ILE A C 1
ATOM 2546 O O . ILE A 1 323 ? -24.563 -4.520 7.231 1.00 74.81 323 ILE A O 1
ATOM 2550 N N . LYS A 1 324 ? -24.896 -5.892 8.960 1.00 81.44 324 LYS A N 1
ATOM 2551 C CA . LYS A 1 324 ? -24.583 -4.885 9.987 1.00 81.44 324 LYS A CA 1
ATOM 2552 C C . LYS A 1 324 ? -23.137 -4.374 9.924 1.00 81.44 324 LYS A C 1
ATOM 2554 O O . LYS A 1 324 ? -22.905 -3.243 10.322 1.00 81.44 324 LYS A O 1
ATOM 2559 N N . TRP A 1 325 ? -22.195 -5.163 9.405 1.00 84.62 325 TRP A N 1
ATOM 2560 C CA . TRP A 1 325 ? -20.804 -4.736 9.219 1.00 84.62 325 TRP A CA 1
ATOM 2561 C C . TRP A 1 325 ? -20.671 -3.781 8.035 1.00 84.62 325 TRP A C 1
ATOM 2563 O O . TRP A 1 325 ? -20.013 -2.755 8.147 1.00 84.62 325 TRP A O 1
ATOM 2573 N N . LEU A 1 326 ? -21.407 -4.036 6.951 1.00 78.50 326 LEU A N 1
ATOM 2574 C CA . LEU A 1 326 ? -21.484 -3.107 5.820 1.00 78.50 326 LEU A CA 1
ATOM 2575 C C . LEU A 1 326 ? -22.143 -1.769 6.205 1.00 78.50 326 LEU A C 1
ATOM 2577 O O . LEU A 1 326 ? -21.785 -0.721 5.675 1.00 78.50 326 LEU A O 1
ATOM 2581 N N . ARG A 1 327 ? -23.089 -1.771 7.158 1.00 80.06 327 ARG A N 1
ATOM 2582 C CA . ARG A 1 327 ? -23.637 -0.521 7.725 1.00 80.06 327 ARG A CA 1
ATOM 2583 C C . ARG A 1 327 ? -22.580 0.282 8.469 1.00 80.06 327 ARG A C 1
ATOM 2585 O O . ARG A 1 327 ? -22.569 1.503 8.361 1.00 80.06 327 ARG A O 1
ATOM 2592 N N . PHE A 1 328 ? -21.712 -0.402 9.208 1.00 88.38 328 PHE A N 1
ATOM 2593 C CA . PHE A 1 328 ? -20.619 0.246 9.917 1.00 88.38 328 PHE A CA 1
ATOM 2594 C C . PHE A 1 328 ? -19.609 0.845 8.942 1.00 88.38 328 PHE A C 1
ATOM 2596 O O . PHE A 1 328 ? -19.229 1.997 9.099 1.00 88.38 328 PHE A O 1
ATOM 2603 N N . GLU A 1 329 ? -19.250 0.109 7.889 1.00 85.50 329 GLU A N 1
ATOM 2604 C CA . GLU A 1 329 ? -18.403 0.613 6.806 1.00 85.50 329 GLU A CA 1
ATOM 2605 C C . GLU A 1 329 ? -18.977 1.896 6.174 1.00 85.50 329 GLU A C 1
ATOM 2607 O O . GLU A 1 329 ? -18.255 2.875 5.985 1.00 85.50 329 GLU A O 1
ATOM 2612 N N . LYS A 1 330 ? -20.294 1.927 5.911 1.00 81.94 330 LYS A N 1
ATOM 2613 C CA . LYS A 1 330 ? -20.987 3.133 5.428 1.00 81.94 330 LYS A CA 1
ATOM 2614 C C . LYS A 1 330 ? -20.873 4.291 6.426 1.00 81.94 330 LYS A C 1
ATOM 2616 O O . LYS A 1 330 ? -20.499 5.388 6.030 1.00 81.94 330 LYS A O 1
ATOM 2621 N N . ALA A 1 331 ? -21.146 4.043 7.708 1.00 88.44 331 ALA A N 1
ATOM 2622 C CA . ALA A 1 331 ? -21.066 5.066 8.752 1.00 88.44 331 ALA A CA 1
ATOM 2623 C C . ALA A 1 331 ? -19.638 5.619 8.928 1.00 88.44 331 ALA A C 1
ATOM 2625 O O . ALA A 1 331 ? -19.455 6.816 9.148 1.00 88.44 331 ALA A O 1
ATOM 2626 N N . VAL A 1 332 ? -18.615 4.768 8.790 1.00 87.69 332 VAL A N 1
ATOM 2627 C CA . VAL A 1 332 ? -17.202 5.178 8.770 1.00 87.69 332 VAL A CA 1
ATOM 2628 C C . VAL A 1 332 ? -16.923 6.099 7.587 1.00 87.69 332 VAL A C 1
ATOM 2630 O O . VAL A 1 332 ? -16.333 7.159 7.777 1.00 87.69 332 VAL A O 1
ATOM 2633 N N . ARG A 1 333 ? -17.385 5.745 6.383 1.00 84.88 333 ARG A N 1
ATOM 2634 C CA . ARG A 1 333 ? -17.205 6.580 5.188 1.00 84.88 333 ARG A CA 1
ATOM 2635 C C . ARG A 1 333 ? -17.857 7.949 5.343 1.00 84.88 333 ARG A C 1
ATOM 2637 O O . ARG A 1 333 ? -17.200 8.953 5.106 1.00 84.88 333 ARG A O 1
ATOM 2644 N N . GLU A 1 334 ? -19.101 7.986 5.815 1.00 86.69 334 GLU A N 1
ATOM 2645 C CA . GLU A 1 334 ? -19.798 9.238 6.120 1.00 86.69 334 GLU A CA 1
ATOM 2646 C C . GLU A 1 334 ? -18.999 10.060 7.146 1.00 86.69 334 GLU A C 1
ATOM 2648 O O . GLU A 1 334 ? -18.820 11.261 6.976 1.00 86.69 334 GLU A O 1
ATOM 2653 N N . THR A 1 335 ? -18.444 9.428 8.183 1.00 89.62 335 THR A N 1
ATOM 2654 C CA . THR A 1 335 ? -17.601 10.107 9.186 1.00 89.62 335 THR A CA 1
ATOM 2655 C C . THR A 1 335 ? -16.351 10.740 8.554 1.00 89.62 335 THR A C 1
ATOM 2657 O O . THR A 1 335 ? -16.016 11.884 8.867 1.00 89.62 335 THR A O 1
ATOM 2660 N N . VAL A 1 336 ? -15.708 10.045 7.609 1.00 87.75 336 VAL A N 1
ATOM 2661 C CA . VAL A 1 336 ? -14.564 10.566 6.837 1.00 87.75 336 VAL A CA 1
ATOM 2662 C C . VAL A 1 336 ? -14.968 11.725 5.924 1.00 87.75 336 VAL A C 1
ATOM 2664 O O . VAL A 1 336 ? -14.245 12.720 5.848 1.00 87.75 336 VAL A O 1
ATOM 2667 N N . GLU A 1 337 ? -16.126 11.638 5.267 1.00 85.50 337 GLU A N 1
ATOM 2668 C CA . GLU A 1 337 ? -16.686 12.707 4.425 1.00 85.50 337 GLU A CA 1
ATOM 2669 C C . GLU A 1 337 ? -16.991 13.981 5.230 1.00 85.50 337 GLU A C 1
ATOM 2671 O O . GLU A 1 337 ? -16.803 15.090 4.730 1.00 85.50 337 GLU A O 1
ATOM 2676 N N . HIS A 1 338 ? -17.379 13.843 6.503 1.00 87.12 338 HIS A N 1
ATOM 2677 C CA . HIS A 1 338 ? -17.554 14.969 7.431 1.00 87.12 338 HIS A CA 1
ATOM 2678 C C . HIS A 1 338 ? -16.230 15.537 7.978 1.00 87.12 338 HIS A C 1
ATOM 2680 O O . HIS A 1 338 ? -16.249 16.498 8.749 1.00 87.12 338 HIS A O 1
ATOM 2686 N N . GLY A 1 339 ? -15.088 14.986 7.556 1.00 86.75 339 GLY A N 1
ATOM 2687 C CA . GLY A 1 339 ? -13.751 15.513 7.821 1.00 86.75 339 GLY A CA 1
ATOM 2688 C C . GLY A 1 339 ? -12.923 14.708 8.820 1.00 86.75 339 GLY A C 1
ATOM 2689 O O . GLY A 1 339 ? -11.711 14.916 8.877 1.00 86.75 339 GLY A O 1
ATOM 2690 N N . SER A 1 340 ? -13.522 13.766 9.555 1.00 89.88 340 SER A N 1
ATOM 2691 C CA . SER A 1 340 ? -12.813 13.033 10.607 1.00 89.88 340 SER A CA 1
ATOM 2692 C C . SER A 1 340 ? -11.894 11.951 10.052 1.00 89.88 340 SER A C 1
ATOM 2694 O O . SER A 1 340 ? -12.310 11.067 9.308 1.00 89.88 340 SER A O 1
ATOM 2696 N N . LYS A 1 341 ? -10.615 12.002 10.433 1.00 90.94 341 LYS A N 1
ATOM 2697 C CA . LYS A 1 341 ? -9.577 11.080 9.924 1.00 90.94 341 LYS A CA 1
ATOM 2698 C C . LYS A 1 341 ? -9.383 9.841 10.793 1.00 90.94 341 LYS A C 1
ATOM 2700 O O . LYS A 1 341 ? -8.814 8.839 10.359 1.00 90.94 341 LYS A O 1
ATOM 2705 N N . TRP A 1 342 ? -9.881 9.904 12.016 1.00 91.75 342 TRP A N 1
ATOM 2706 C CA . TRP A 1 342 ? -9.747 8.905 13.064 1.00 91.75 342 TRP A CA 1
ATOM 2707 C C . TRP A 1 342 ? -10.862 9.131 14.091 1.00 91.75 342 TRP A C 1
ATOM 2709 O O . TRP A 1 342 ? -11.465 10.204 14.132 1.00 91.75 342 TRP A O 1
ATOM 2719 N N . ILE A 1 343 ? -11.122 8.130 14.925 1.00 92.38 343 ILE A N 1
ATOM 2720 C CA . ILE A 1 343 ? -12.013 8.221 16.087 1.00 92.38 343 ILE A CA 1
ATOM 2721 C C . ILE A 1 343 ? -11.447 7.394 17.238 1.00 92.38 343 ILE A C 1
ATOM 2723 O O . ILE A 1 343 ? -10.636 6.488 17.022 1.00 92.38 343 ILE A O 1
ATOM 2727 N N . TYR A 1 344 ? -11.897 7.670 18.460 1.00 92.56 344 TYR A N 1
ATOM 2728 C CA . TYR A 1 344 ? -11.623 6.776 19.578 1.00 92.56 344 TYR A CA 1
ATOM 2729 C C . TYR A 1 344 ? -12.401 5.464 19.429 1.00 92.56 344 TYR A C 1
ATOM 2731 O O . TYR A 1 344 ? -13.500 5.427 18.863 1.00 92.56 344 TYR A O 1
ATOM 2739 N N . VAL A 1 345 ? -11.847 4.370 19.949 1.00 93.75 345 VAL A N 1
ATOM 2740 C CA . VAL A 1 345 ? -12.473 3.043 19.879 1.00 93.75 345 VAL A CA 1
ATOM 2741 C C . VAL A 1 345 ? -13.839 3.030 20.572 1.00 93.75 345 VAL A C 1
ATOM 2743 O O . VAL A 1 345 ? -14.753 2.338 20.135 1.00 93.75 345 VAL A O 1
ATOM 2746 N N . GLU A 1 346 ? -14.034 3.852 21.599 1.00 94.06 346 GLU A N 1
ATOM 2747 C CA . GLU A 1 346 ? -15.307 4.050 22.290 1.00 94.06 346 GLU A CA 1
ATOM 2748 C C . GLU A 1 346 ? -16.366 4.682 21.376 1.00 94.06 346 GLU A C 1
ATOM 2750 O O . GLU A 1 346 ? -17.534 4.286 21.410 1.00 94.06 346 GLU A O 1
ATOM 2755 N N . ASP A 1 347 ? -15.967 5.624 20.520 1.00 94.69 347 ASP A N 1
ATOM 2756 C CA . ASP A 1 347 ? -16.852 6.236 19.530 1.00 94.69 347 ASP A CA 1
ATOM 2757 C C . ASP A 1 347 ? -17.187 5.238 18.418 1.00 94.69 347 ASP A C 1
ATOM 2759 O O . ASP A 1 347 ? -18.348 5.121 18.021 1.00 94.69 347 ASP A O 1
ATOM 2763 N N . ALA A 1 348 ? -16.205 4.441 17.986 1.00 96.31 348 ALA A N 1
ATOM 2764 C CA . ALA A 1 348 ? -16.426 3.333 17.062 1.00 96.31 348 ALA A CA 1
ATOM 2765 C C . ALA A 1 348 ? -17.422 2.314 17.645 1.00 96.31 348 ALA A C 1
ATOM 2767 O O . ALA A 1 348 ? -18.372 1.914 16.970 1.00 96.31 348 ALA A O 1
ATOM 2768 N N . LYS A 1 349 ? -17.278 1.941 18.923 1.00 96.50 349 LYS A N 1
ATOM 2769 C CA . LYS A 1 349 ? -18.224 1.063 19.633 1.00 96.50 349 LYS A CA 1
ATOM 2770 C C . LYS A 1 349 ? -19.620 1.673 19.709 1.00 96.50 349 LYS A C 1
ATOM 2772 O O . LYS A 1 349 ? -20.604 0.963 19.502 1.00 96.50 349 LYS A O 1
ATOM 2777 N N . ARG A 1 350 ? -19.722 2.983 19.952 1.00 96.44 350 ARG A N 1
ATOM 2778 C CA . ARG A 1 350 ? -21.002 3.701 19.967 1.00 96.44 350 ARG A CA 1
ATOM 2779 C C . ARG A 1 350 ? -21.688 3.663 18.601 1.00 96.44 350 ARG A C 1
ATOM 2781 O O . ARG A 1 350 ? -22.853 3.282 18.533 1.00 96.44 350 ARG A O 1
ATOM 2788 N N . ILE A 1 351 ? -20.968 3.946 17.513 1.00 95.50 351 ILE A N 1
ATOM 2789 C CA . ILE A 1 351 ? -21.490 3.831 16.137 1.00 95.50 351 ILE A CA 1
ATOM 2790 C C . ILE A 1 351 ? -21.936 2.389 15.847 1.00 95.50 351 ILE A C 1
ATOM 2792 O O . ILE A 1 351 ? -23.032 2.154 15.328 1.00 95.50 351 ILE A O 1
ATOM 2796 N N . ALA A 1 352 ? -21.114 1.404 16.216 1.00 95.38 352 ALA A N 1
ATOM 2797 C CA . ALA A 1 352 ? -21.416 -0.009 16.016 1.00 95.38 352 ALA A CA 1
ATOM 2798 C C . ALA A 1 352 ? -22.705 -0.427 16.746 1.00 95.38 352 ALA A C 1
ATOM 2800 O O . ALA A 1 352 ? -23.557 -1.102 16.160 1.00 95.38 352 ALA A O 1
ATOM 2801 N N . LEU A 1 353 ? -22.891 0.017 17.989 1.00 95.44 353 LEU A N 1
ATOM 2802 C CA . LEU A 1 353 ? -24.069 -0.296 18.791 1.00 95.44 353 LEU A CA 1
ATOM 2803 C C . LEU A 1 353 ? -25.318 0.454 18.309 1.00 95.44 353 LEU A C 1
ATOM 2805 O O . LEU A 1 353 ? -26.328 -0.177 17.990 1.00 95.44 353 LEU A O 1
ATOM 2809 N N . GLU A 1 354 ? -25.253 1.784 18.258 1.00 94.00 354 GLU A N 1
ATOM 2810 C CA . GLU A 1 354 ? -26.415 2.661 18.081 1.00 94.00 354 GLU A CA 1
ATOM 2811 C C . GLU A 1 354 ? -26.902 2.706 16.628 1.00 94.00 354 GLU A C 1
ATOM 2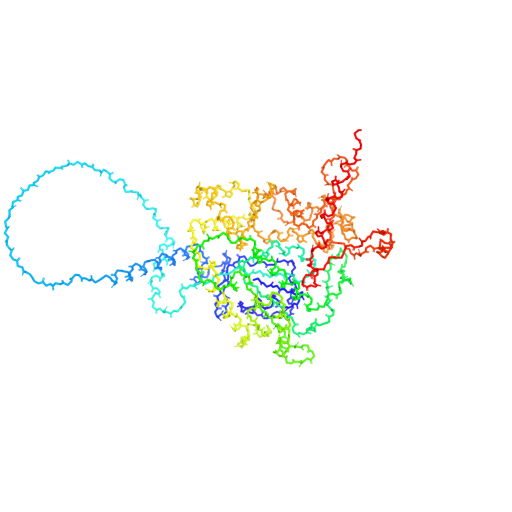813 O O . GLU A 1 354 ? -28.107 2.636 16.377 1.00 94.00 354 GLU A O 1
ATOM 2818 N N . VAL A 1 355 ? -25.978 2.765 15.663 1.00 89.56 355 VAL A N 1
ATOM 2819 C CA . VAL A 1 355 ? -26.305 2.883 14.230 1.00 89.56 355 VAL A CA 1
ATOM 2820 C C . VAL A 1 355 ? -26.434 1.503 13.582 1.00 89.56 355 VAL A C 1
ATOM 2822 O O . VAL A 1 355 ? -27.344 1.251 12.786 1.00 89.56 355 VAL A O 1
ATOM 2825 N N . CYS A 1 356 ? -25.540 0.575 13.936 1.00 86.62 356 CYS A N 1
ATOM 2826 C CA . CYS A 1 356 ? -25.398 -0.691 13.209 1.00 86.62 356 CYS A CA 1
ATOM 2827 C C . CYS A 1 356 ? -26.063 -1.885 13.911 1.00 86.62 356 CYS A C 1
ATOM 2829 O O . CYS A 1 356 ? -26.352 -2.893 13.258 1.00 86.62 356 CYS A O 1
ATOM 2831 N N . GLY A 1 357 ? -26.359 -1.782 15.212 1.00 88.12 357 GLY A N 1
ATOM 2832 C CA . GLY A 1 357 ? -26.936 -2.869 16.007 1.00 88.12 357 GLY A CA 1
ATOM 2833 C C . GLY A 1 357 ? -25.952 -4.009 16.296 1.00 88.12 357 GLY A C 1
ATOM 2834 O O . GLY A 1 357 ? -26.354 -5.172 16.364 1.00 88.12 357 GLY A O 1
ATOM 2835 N N . ILE A 1 358 ? -24.661 -3.701 16.414 1.00 92.38 358 ILE A N 1
ATOM 2836 C CA . ILE A 1 358 ? -23.597 -4.630 16.805 1.00 92.38 358 ILE A CA 1
ATOM 2837 C C . ILE A 1 358 ? -23.418 -4.510 18.319 1.00 92.38 358 ILE A C 1
ATOM 2839 O O . ILE A 1 358 ? -22.840 -3.548 18.808 1.00 92.38 358 ILE A O 1
ATOM 2843 N N . SER A 1 359 ? -23.964 -5.470 19.066 1.00 90.94 359 SER A N 1
ATOM 2844 C CA . SER A 1 359 ? -24.120 -5.350 20.522 1.00 90.94 359 SER A CA 1
ATOM 2845 C C . SER A 1 359 ? -23.088 -6.108 21.355 1.00 90.94 359 SER A C 1
ATOM 2847 O O . SER A 1 359 ? -23.050 -5.939 22.568 1.00 90.94 359 SER A O 1
ATOM 2849 N N . THR A 1 360 ? -22.298 -6.989 20.742 1.00 94.62 360 THR A N 1
ATOM 2850 C CA . THR A 1 360 ? -21.318 -7.828 21.449 1.00 94.62 360 THR A CA 1
ATOM 2851 C C . THR A 1 360 ? -19.900 -7.431 21.066 1.00 94.62 360 THR A C 1
ATOM 2853 O O . THR A 1 360 ? -19.635 -7.254 19.876 1.00 94.62 360 THR A O 1
ATOM 2856 N N . GLU A 1 361 ? -18.991 -7.414 22.040 1.00 93.31 361 GLU A N 1
ATOM 2857 C CA . GLU A 1 361 ? -17.568 -7.106 21.838 1.00 93.31 361 GLU A CA 1
ATOM 2858 C C . GLU A 1 361 ? -16.925 -8.000 20.765 1.00 93.31 361 GLU A C 1
ATOM 2860 O O . GLU A 1 361 ? -16.276 -7.501 19.856 1.00 93.31 361 GLU A O 1
ATOM 2865 N N . GLU A 1 362 ? -17.192 -9.310 20.789 1.00 93.56 362 GLU A N 1
ATOM 2866 C CA . GLU A 1 362 ? -16.658 -10.265 19.806 1.00 93.56 362 GLU A CA 1
ATOM 2867 C C . GLU A 1 362 ? -17.022 -9.888 18.360 1.00 93.56 362 GLU A C 1
ATOM 2869 O O . GLU A 1 362 ? -16.171 -9.885 17.472 1.00 93.56 362 GLU A O 1
ATOM 2874 N N . GLN A 1 363 ? -18.282 -9.513 18.112 1.00 92.81 363 GLN A N 1
ATOM 2875 C CA . GLN A 1 363 ? -18.725 -9.078 16.783 1.00 92.81 363 GLN A CA 1
ATOM 2876 C C . GLN A 1 363 ? -18.106 -7.747 16.363 1.00 92.81 363 GLN A C 1
ATOM 2878 O O . GLN A 1 363 ? -17.891 -7.547 15.170 1.00 92.81 363 GLN A O 1
ATOM 2883 N N . PHE A 1 364 ? -17.880 -6.840 17.316 1.00 95.19 364 PHE A N 1
ATOM 2884 C CA . PHE A 1 364 ? -17.229 -5.562 17.057 1.00 95.19 364 PHE A CA 1
ATOM 2885 C C . PHE A 1 364 ? -15.765 -5.777 16.667 1.00 95.19 364 PHE A C 1
ATOM 2887 O O . PHE A 1 364 ? -15.366 -5.327 15.599 1.00 95.19 364 PHE A O 1
ATOM 2894 N N . LEU A 1 365 ? -15.009 -6.541 17.461 1.00 93.62 365 LEU A N 1
ATOM 2895 C CA . LEU A 1 365 ? -13.602 -6.848 17.189 1.00 93.62 365 LEU A CA 1
ATOM 2896 C C . LEU A 1 365 ? -13.430 -7.635 15.884 1.00 93.62 365 LEU A C 1
ATOM 2898 O O . LEU A 1 365 ? -12.587 -7.288 15.066 1.00 93.62 365 LEU A O 1
ATOM 2902 N N . THR A 1 366 ? -14.276 -8.639 15.630 1.00 91.25 366 THR A N 1
ATOM 2903 C CA . THR A 1 366 ? -14.218 -9.416 14.377 1.00 91.25 366 THR A CA 1
ATOM 2904 C C . THR A 1 366 ? -14.463 -8.531 13.154 1.00 91.25 366 THR A C 1
ATOM 2906 O O . THR A 1 366 ? -13.757 -8.640 12.154 1.00 91.25 366 THR A O 1
ATOM 2909 N N . MET A 1 367 ? -15.445 -7.629 13.232 1.00 93.12 367 MET A N 1
ATOM 2910 C CA . MET A 1 367 ? -15.704 -6.656 12.172 1.00 93.12 367 MET A CA 1
ATOM 2911 C C . MET A 1 367 ? -14.530 -5.692 11.993 1.00 93.12 367 MET A C 1
ATOM 2913 O O . MET A 1 367 ? -14.137 -5.421 10.862 1.00 93.12 367 MET A O 1
ATOM 2917 N N . LEU A 1 368 ? -13.991 -5.156 13.089 1.00 93.75 368 LEU A N 1
ATOM 2918 C CA . LEU A 1 368 ? -12.899 -4.189 13.048 1.00 93.75 368 LEU A CA 1
ATOM 2919 C C . LEU A 1 368 ? -11.644 -4.809 12.422 1.00 93.75 368 LEU A C 1
ATOM 2921 O O . LEU A 1 368 ? -11.042 -4.193 11.547 1.00 93.75 368 LEU A O 1
ATOM 2925 N N . ASN A 1 369 ? -11.334 -6.061 12.770 1.00 90.94 369 ASN A N 1
ATOM 2926 C CA . ASN A 1 369 ? -10.244 -6.834 12.176 1.00 90.94 369 ASN A CA 1
ATOM 2927 C C . ASN A 1 369 ? -10.469 -7.110 10.686 1.00 90.94 369 ASN A C 1
ATOM 2929 O O . ASN A 1 369 ? -9.548 -6.936 9.893 1.00 90.94 369 ASN A O 1
ATOM 2933 N N . LEU A 1 370 ? -11.696 -7.449 10.275 1.00 87.62 370 LEU A N 1
ATOM 2934 C CA . LEU A 1 370 ? -12.023 -7.607 8.855 1.00 87.62 370 LEU A CA 1
ATOM 2935 C C . LEU A 1 370 ? -11.764 -6.310 8.068 1.00 87.62 370 LEU A C 1
ATOM 2937 O O . LEU A 1 370 ? -11.112 -6.333 7.024 1.00 87.62 370 LEU A O 1
ATOM 2941 N N . LEU A 1 371 ? -12.263 -5.174 8.563 1.00 89.06 371 LEU A N 1
ATOM 2942 C CA . LEU A 1 371 ? -12.092 -3.877 7.899 1.00 89.06 371 LEU A CA 1
ATOM 2943 C C . LEU A 1 371 ? -10.630 -3.402 7.935 1.00 89.06 371 LEU A C 1
ATOM 2945 O O . LEU A 1 371 ? -10.171 -2.758 6.986 1.00 89.06 371 LEU A O 1
ATOM 2949 N N . HIS A 1 372 ? -9.887 -3.761 8.987 1.00 91.38 372 HIS A N 1
ATOM 2950 C CA . HIS A 1 372 ? -8.441 -3.582 9.064 1.00 91.38 372 HIS A CA 1
ATOM 2951 C C . HIS A 1 372 ? -7.723 -4.381 7.976 1.00 91.38 372 HIS A C 1
ATOM 2953 O O . HIS A 1 372 ? -6.936 -3.810 7.218 1.00 91.38 372 HIS A O 1
ATOM 2959 N N . ASP A 1 373 ? -8.005 -5.678 7.848 1.00 86.38 373 ASP A N 1
ATOM 2960 C CA . ASP A 1 373 ? -7.377 -6.566 6.864 1.00 86.38 373 ASP A CA 1
ATOM 2961 C C . ASP A 1 373 ? -7.664 -6.128 5.422 1.00 86.38 373 ASP A C 1
ATOM 2963 O O . ASP A 1 373 ? -6.788 -6.221 4.556 1.00 86.38 373 ASP A O 1
ATOM 2967 N N . GLN A 1 374 ? -8.851 -5.569 5.174 1.00 84.38 374 GLN A N 1
ATOM 2968 C CA . GLN A 1 374 ? -9.237 -4.959 3.896 1.00 84.38 374 GLN A CA 1
ATOM 2969 C C . GLN A 1 374 ? -8.622 -3.570 3.663 1.00 84.38 374 GLN A C 1
ATOM 2971 O O . GLN A 1 374 ? -8.720 -3.037 2.558 1.00 84.38 374 GLN A O 1
ATOM 2976 N N . ARG A 1 375 ? -7.965 -2.994 4.680 1.00 89.19 375 ARG A N 1
ATOM 2977 C CA . ARG A 1 375 ? -7.393 -1.637 4.685 1.00 89.19 375 ARG A CA 1
ATOM 2978 C C . ARG A 1 375 ? -8.427 -0.542 4.413 1.00 89.19 375 ARG A C 1
ATOM 2980 O O . ARG A 1 375 ? -8.079 0.507 3.883 1.00 89.19 375 ARG A O 1
ATOM 2987 N N . ILE A 1 376 ? -9.682 -0.778 4.791 1.00 87.00 376 ILE A N 1
ATOM 2988 C CA . ILE A 1 376 ? -10.727 0.256 4.801 1.00 87.00 376 ILE A CA 1
ATOM 2989 C C . ILE A 1 376 ? -10.469 1.225 5.959 1.00 87.00 376 ILE A C 1
ATOM 2991 O O . ILE A 1 376 ? -10.598 2.433 5.806 1.00 87.00 376 ILE A O 1
ATOM 2995 N N . LEU A 1 377 ? -10.052 0.680 7.101 1.00 92.88 377 LEU A N 1
ATOM 2996 C CA . LEU A 1 377 ? -9.581 1.410 8.275 1.00 92.88 377 LEU A CA 1
ATOM 2997 C C . LEU A 1 377 ? -8.305 0.750 8.803 1.00 92.88 377 LEU A C 1
ATOM 2999 O O . LEU A 1 377 ? -7.903 -0.313 8.328 1.00 92.88 377 LEU A O 1
ATOM 3003 N N . ILE A 1 378 ? -7.655 1.362 9.790 1.00 92.75 378 ILE A N 1
ATOM 3004 C CA . ILE A 1 378 ? -6.500 0.780 10.480 1.00 92.75 378 ILE A CA 1
ATOM 3005 C C . ILE A 1 378 ? -6.715 0.880 11.995 1.00 92.75 378 ILE A C 1
ATOM 3007 O O . ILE A 1 378 ? -6.956 1.959 12.527 1.00 92.75 378 ILE A O 1
ATOM 3011 N N . HIS A 1 379 ? -6.601 -0.247 12.695 1.00 92.88 379 HIS A N 1
ATOM 3012 C CA . HIS A 1 379 ? -6.652 -0.358 14.151 1.00 92.88 379 HIS A CA 1
ATOM 3013 C C . HIS A 1 379 ? -5.546 -1.319 14.607 1.00 92.88 379 HIS A C 1
ATOM 3015 O O . HIS A 1 379 ? -5.126 -2.178 13.830 1.00 92.88 379 HIS A O 1
ATOM 3021 N N . PHE A 1 380 ? -5.028 -1.121 15.819 1.00 87.75 380 PHE A N 1
ATOM 3022 C CA . PHE A 1 380 ? -3.934 -1.912 16.383 1.00 87.75 380 PHE A CA 1
ATOM 3023 C C . PHE A 1 380 ? -4.288 -2.350 17.806 1.00 87.75 380 PHE A C 1
ATOM 3025 O O . PHE A 1 380 ? -4.079 -1.592 18.750 1.00 87.75 380 PHE A O 1
ATOM 3032 N N . ASP A 1 381 ? -4.793 -3.571 17.950 1.00 83.62 381 ASP A N 1
ATOM 3033 C CA . ASP A 1 381 ? -5.291 -4.140 19.210 1.00 83.62 381 ASP A CA 1
ATOM 3034 C C . ASP A 1 381 ? -4.183 -4.674 20.142 1.00 83.62 381 ASP A C 1
ATOM 3036 O O . ASP A 1 381 ? -4.384 -4.877 21.338 1.00 83.62 381 ASP A O 1
ATOM 3040 N N . ASP A 1 382 ? -2.972 -4.860 19.624 1.00 81.75 382 ASP A N 1
ATOM 3041 C CA . ASP A 1 382 ? -1.813 -5.418 20.326 1.00 81.75 382 ASP A CA 1
ATOM 3042 C C . ASP A 1 382 ? -0.982 -4.370 21.092 1.00 81.75 382 ASP A C 1
ATOM 3044 O O . ASP A 1 382 ? 0.087 -4.677 21.624 1.00 81.75 382 ASP A O 1
ATOM 3048 N N . THR A 1 383 ? -1.409 -3.104 21.137 1.00 79.50 383 THR A N 1
ATOM 3049 C CA . THR A 1 383 ? -0.683 -2.029 21.840 1.00 79.50 383 THR A CA 1
ATOM 3050 C C . THR A 1 383 ? -1.653 -1.117 22.586 1.00 79.50 383 THR A C 1
ATOM 3052 O O . THR A 1 383 ? -2.414 -0.419 21.923 1.00 79.50 383 THR A O 1
ATOM 3055 N N . PRO A 1 384 ? -1.614 -1.055 23.933 1.00 82.62 384 PRO A N 1
ATOM 3056 C CA . PRO A 1 384 ? -2.610 -0.338 24.738 1.00 82.62 384 PRO A CA 1
ATOM 3057 C C . PRO A 1 384 ? -2.816 1.138 24.372 1.00 82.62 384 PRO A C 1
ATOM 3059 O O . PRO A 1 384 ? -3.914 1.674 24.517 1.00 82.62 384 PRO A O 1
ATOM 3062 N N . GLU A 1 385 ? -1.762 1.820 23.926 1.00 77.31 385 GLU A N 1
ATOM 3063 C CA . GLU A 1 385 ? -1.821 3.221 23.510 1.00 77.31 385 GLU A CA 1
ATOM 3064 C C . GLU A 1 385 ? -2.509 3.386 22.149 1.00 77.31 385 GLU A C 1
ATOM 3066 O O . GLU A 1 385 ? -3.177 4.390 21.921 1.00 77.31 385 GLU A O 1
ATOM 3071 N N . LEU A 1 386 ? -2.365 2.401 21.258 1.00 82.38 386 LEU A N 1
ATOM 3072 C CA . LEU A 1 386 ? -2.903 2.440 19.896 1.00 82.38 386 LEU A CA 1
ATOM 3073 C C . LEU A 1 386 ? -4.281 1.786 19.781 1.00 82.38 386 LEU A C 1
ATOM 3075 O O . LEU A 1 386 ? -5.061 2.189 18.926 1.00 82.38 386 LEU A O 1
ATOM 3079 N N . ASP A 1 387 ? -4.599 0.844 20.668 1.00 87.25 387 ASP A N 1
ATOM 3080 C CA . ASP A 1 387 ? -5.884 0.136 20.722 1.00 87.25 387 ASP A CA 1
ATOM 3081 C C . ASP A 1 387 ? -7.065 1.101 20.919 1.00 87.25 387 ASP A C 1
ATOM 3083 O O . ASP A 1 387 ? -8.183 0.870 20.464 1.00 87.25 387 ASP A O 1
ATOM 3087 N N . LYS A 1 388 ? -6.793 2.259 21.523 1.00 88.94 388 LYS A N 1
ATOM 3088 C CA . LYS A 1 388 ? -7.779 3.318 21.753 1.00 88.94 388 LYS A CA 1
ATOM 3089 C C . LYS A 1 388 ? -8.166 4.085 20.491 1.00 88.94 388 LYS A C 1
ATOM 3091 O O . LYS A 1 388 ? -9.117 4.857 20.547 1.00 88.94 388 LYS A O 1
ATOM 3096 N N . ILE A 1 389 ? -7.437 3.937 19.384 1.00 90.88 389 ILE A N 1
ATOM 3097 C CA . ILE A 1 389 ? -7.580 4.784 18.196 1.00 90.88 389 ILE A CA 1
ATOM 3098 C C . ILE A 1 389 ? -7.897 3.931 16.973 1.00 90.88 389 ILE A C 1
ATOM 3100 O O . ILE A 1 389 ? -7.143 3.036 16.597 1.00 90.88 389 ILE A O 1
ATOM 3104 N N . VAL A 1 390 ? -8.985 4.278 16.292 1.00 94.00 390 VAL A N 1
ATOM 3105 C CA . VAL A 1 390 ? -9.348 3.717 14.992 1.00 94.00 390 VAL A CA 1
ATOM 3106 C C . VAL A 1 390 ? -9.073 4.767 13.923 1.00 94.00 390 VAL A C 1
ATOM 3108 O O . VAL A 1 390 ? -9.714 5.815 13.881 1.00 94.00 390 VAL A O 1
ATOM 3111 N N . ILE A 1 391 ? -8.115 4.490 13.044 1.00 93.62 391 ILE A N 1
ATOM 3112 C CA . ILE A 1 391 ? -7.784 5.343 11.902 1.00 93.62 391 ILE A CA 1
ATOM 3113 C C . ILE A 1 391 ? -8.788 5.061 10.786 1.00 93.62 391 ILE A C 1
ATOM 3115 O O . ILE A 1 391 ? -8.805 3.961 10.237 1.00 93.62 391 ILE A O 1
ATOM 3119 N N . LEU A 1 392 ? -9.614 6.049 10.449 1.00 93.56 392 LEU A N 1
ATOM 3120 C CA . LEU A 1 392 ? -10.674 5.922 9.445 1.00 93.56 392 LEU A CA 1
ATOM 3121 C C . LEU A 1 392 ? -10.194 6.257 8.032 1.00 93.56 392 LEU A C 1
ATOM 3123 O O . LEU A 1 392 ? -10.770 5.779 7.062 1.00 93.56 392 LEU A O 1
ATOM 3127 N N . ASP A 1 393 ? -9.142 7.070 7.922 1.00 92.38 393 ASP A N 1
ATOM 3128 C CA . ASP A 1 393 ? -8.531 7.470 6.657 1.00 92.38 393 ASP A CA 1
ATOM 3129 C C . ASP A 1 393 ? -7.082 6.940 6.583 1.00 92.38 393 ASP A C 1
ATOM 3131 O O . ASP A 1 393 ? -6.148 7.559 7.107 1.00 92.38 393 ASP A O 1
ATOM 3135 N N . PRO A 1 394 ? -6.850 5.775 5.947 1.00 92.31 394 PRO A N 1
ATOM 3136 C CA . PRO A 1 394 ? -5.504 5.241 5.759 1.00 92.31 394 PRO A CA 1
ATOM 3137 C C . PRO A 1 394 ? -4.577 6.170 4.961 1.00 92.31 394 PRO A C 1
ATOM 3139 O O . PRO A 1 394 ? -3.371 6.181 5.221 1.00 92.31 394 PRO A O 1
ATOM 3142 N N . GLN A 1 395 ? -5.109 6.971 4.025 1.00 92.75 395 GLN A N 1
ATOM 3143 C CA . GLN A 1 395 ? -4.323 7.938 3.250 1.00 92.75 395 GLN A CA 1
ATOM 3144 C C . GLN A 1 395 ? -3.765 9.035 4.156 1.00 92.75 395 GLN A C 1
ATOM 3146 O O . GLN A 1 395 ? -2.593 9.403 4.044 1.00 92.75 395 GLN A O 1
ATOM 3151 N N . TRP A 1 396 ? -4.574 9.514 5.101 1.00 92.31 396 TRP A N 1
ATOM 3152 C CA . TRP A 1 396 ? -4.123 10.461 6.115 1.00 92.31 396 TRP A CA 1
ATOM 3153 C C . TRP A 1 396 ? -2.945 9.905 6.927 1.00 92.31 396 TRP A C 1
ATOM 3155 O O . TRP A 1 396 ? -1.938 10.596 7.103 1.00 92.31 396 TRP A O 1
ATOM 3165 N N . LEU A 1 397 ? -3.004 8.635 7.344 1.00 91.56 397 LEU A N 1
ATOM 3166 C CA . LEU A 1 397 ? -1.909 8.007 8.089 1.00 91.56 397 LEU A CA 1
ATOM 3167 C C . LEU A 1 397 ? -0.628 7.873 7.252 1.00 91.56 397 LEU A C 1
ATOM 3169 O O . LEU A 1 397 ? 0.478 8.110 7.751 1.00 91.56 397 LEU A O 1
ATOM 3173 N N . VAL A 1 398 ? -0.760 7.536 5.965 1.00 91.44 398 VAL A N 1
ATOM 3174 C CA . VAL A 1 398 ? 0.369 7.555 5.022 1.00 91.44 398 VAL A CA 1
ATOM 3175 C C . VAL A 1 398 ? 1.014 8.939 4.999 1.00 91.44 398 VAL A C 1
ATOM 3177 O O . VAL A 1 398 ? 2.242 9.048 5.090 1.00 91.44 398 VAL A O 1
ATOM 3180 N N . ASP A 1 399 ? 0.212 9.999 4.891 1.00 90.25 399 ASP A N 1
ATOM 3181 C CA . ASP A 1 399 ? 0.721 11.364 4.837 1.00 90.25 399 ASP A CA 1
ATOM 3182 C C . ASP A 1 399 ? 1.384 11.790 6.154 1.00 90.25 399 ASP A C 1
ATOM 3184 O O . ASP A 1 399 ? 2.450 12.411 6.106 1.00 90.25 399 ASP A O 1
ATOM 3188 N N . VAL A 1 400 ? 0.852 11.380 7.312 1.00 89.75 400 VAL A N 1
ATOM 3189 C CA . VAL A 1 400 ? 1.480 11.571 8.633 1.00 89.75 400 VAL A CA 1
ATOM 3190 C C . VAL A 1 400 ? 2.897 10.993 8.658 1.00 89.75 400 VAL A C 1
ATOM 3192 O O . VAL A 1 400 ? 3.856 11.714 8.961 1.00 89.75 400 VAL A O 1
ATOM 3195 N N . PHE A 1 401 ? 3.067 9.720 8.285 1.00 88.94 401 PHE A N 1
ATOM 3196 C CA . PHE A 1 401 ? 4.387 9.079 8.290 1.00 88.94 401 PHE A CA 1
ATOM 3197 C C . PHE A 1 401 ? 5.327 9.696 7.261 1.00 88.94 401 PHE A C 1
ATOM 3199 O O . PHE A 1 401 ? 6.498 9.959 7.554 1.00 88.94 401 PHE A O 1
ATOM 3206 N N . LYS A 1 402 ? 4.810 9.989 6.066 1.00 87.00 402 LYS A N 1
ATOM 3207 C CA . LYS A 1 402 ? 5.541 10.636 4.974 1.00 87.00 402 LYS A CA 1
ATOM 3208 C C . LYS A 1 402 ? 6.132 11.979 5.389 1.00 87.00 402 LYS A C 1
ATOM 3210 O O . LYS A 1 402 ? 7.241 12.285 4.950 1.00 87.00 402 LYS A O 1
ATOM 3215 N N . LYS A 1 403 ? 5.455 12.771 6.230 1.00 84.69 403 LYS A N 1
ATOM 3216 C CA . LYS A 1 403 ? 6.001 14.045 6.738 1.00 84.69 403 LYS A CA 1
ATOM 3217 C C . LYS A 1 403 ? 7.257 13.854 7.584 1.00 84.69 403 LYS A C 1
ATOM 3219 O O . LYS A 1 403 ? 8.136 14.702 7.513 1.00 84.69 403 LYS A O 1
ATOM 3224 N N . VAL A 1 404 ? 7.361 12.765 8.343 1.00 84.12 404 VAL A N 1
ATOM 3225 C CA . VAL A 1 404 ? 8.491 12.532 9.256 1.00 84.12 404 VAL A CA 1
ATOM 3226 C C . VAL A 1 404 ? 9.655 11.839 8.561 1.00 84.12 404 VAL A C 1
ATOM 3228 O O . VAL A 1 404 ? 10.808 12.231 8.722 1.00 84.12 404 VAL A O 1
ATOM 3231 N N . ILE A 1 405 ? 9.362 10.816 7.759 1.00 79.94 405 ILE A N 1
ATOM 3232 C CA . ILE A 1 405 ? 10.401 10.021 7.094 1.00 79.94 405 ILE A CA 1
ATOM 3233 C C . ILE A 1 405 ? 10.956 10.703 5.840 1.00 79.94 405 ILE A C 1
ATOM 3235 O O . ILE A 1 405 ? 11.819 10.129 5.184 1.00 79.94 405 ILE A O 1
ATOM 3239 N N . THR A 1 406 ? 10.457 11.889 5.473 1.00 76.75 406 THR A N 1
ATOM 3240 C CA . THR A 1 406 ? 10.973 12.684 4.353 1.00 76.75 406 THR A CA 1
ATOM 3241 C C . THR A 1 406 ? 11.104 14.152 4.719 1.00 76.75 406 THR A C 1
ATOM 3243 O O . THR A 1 406 ? 10.350 14.659 5.542 1.00 76.75 406 THR A O 1
ATOM 3246 N N . ILE A 1 407 ? 12.017 14.874 4.062 1.00 69.75 407 ILE A N 1
ATOM 3247 C CA . ILE A 1 407 ? 12.105 16.327 4.231 1.00 69.75 407 ILE A CA 1
ATOM 3248 C C . ILE A 1 407 ? 11.347 17.024 3.100 1.00 69.75 407 ILE A C 1
ATOM 3250 O O . ILE A 1 407 ? 11.681 16.851 1.923 1.00 69.75 407 ILE A O 1
ATOM 3254 N N . PRO A 1 408 ? 10.319 17.830 3.415 1.00 64.94 408 PRO A N 1
ATOM 3255 C CA . PRO A 1 408 ? 9.682 18.673 2.421 1.00 64.94 408 PRO A CA 1
ATOM 3256 C C . PRO A 1 408 ? 10.662 19.759 1.938 1.00 64.94 408 PRO A C 1
ATOM 3258 O O . PRO A 1 408 ? 11.436 20.278 2.746 1.00 64.94 408 PRO A O 1
ATOM 3261 N N . PRO A 1 409 ? 10.594 20.174 0.658 1.00 63.12 409 PRO A N 1
ATOM 3262 C CA . PRO A 1 409 ? 11.401 21.282 0.155 1.00 63.12 409 PRO A CA 1
ATOM 3263 C C . PRO A 1 409 ? 11.216 22.541 1.009 1.00 63.12 409 PRO A C 1
ATOM 3265 O O . PRO A 1 409 ? 10.097 22.844 1.444 1.00 63.12 409 PRO A O 1
ATOM 3268 N N . PHE A 1 410 ? 12.297 23.290 1.231 1.00 61.47 410 PHE A N 1
ATOM 3269 C CA . PHE A 1 410 ? 12.263 24.530 2.000 1.00 61.47 410 PHE A CA 1
ATOM 3270 C C . PHE A 1 410 ? 11.227 25.505 1.426 1.00 61.47 410 PHE A C 1
ATOM 3272 O O . PHE A 1 410 ? 11.293 25.899 0.261 1.00 61.47 410 PHE A O 1
ATOM 3279 N N . LYS A 1 411 ? 10.292 25.946 2.272 1.00 62.97 411 LYS A N 1
ATOM 3280 C CA . LYS A 1 411 ? 9.369 27.051 1.981 1.00 62.97 411 LYS A CA 1
ATOM 3281 C C . LYS A 1 411 ? 9.766 28.257 2.828 1.00 62.97 411 LYS A C 1
ATOM 3283 O O . LYS A 1 411 ? 10.126 28.094 3.991 1.00 62.97 411 LYS A O 1
ATOM 3288 N N . LYS A 1 412 ? 9.668 29.477 2.277 1.00 58.75 412 LYS A N 1
ATOM 3289 C CA . LYS A 1 412 ? 10.014 30.728 2.993 1.00 58.75 412 LYS A CA 1
ATOM 3290 C C . LYS A 1 412 ? 9.247 30.903 4.314 1.00 58.75 412 LYS A C 1
ATOM 3292 O O . LYS A 1 412 ? 9.770 31.558 5.206 1.00 58.75 412 LYS A O 1
ATOM 3297 N N . SER A 1 413 ? 8.068 30.294 4.440 1.00 55.44 413 SER A N 1
ATOM 3298 C CA . SER A 1 413 ? 7.255 30.259 5.661 1.00 55.44 413 SER A CA 1
ATOM 3299 C C . SER A 1 413 ? 7.835 29.396 6.792 1.00 55.44 413 SER A C 1
ATOM 3301 O O . SER A 1 413 ? 7.397 29.529 7.921 1.00 55.44 413 SER A O 1
ATOM 3303 N N . LYS A 1 414 ? 8.844 28.548 6.537 1.00 60.06 414 LYS A N 1
ATOM 3304 C CA . LYS A 1 414 ? 9.451 27.630 7.524 1.00 60.06 414 LYS A CA 1
ATOM 3305 C C . LYS A 1 414 ? 10.731 28.176 8.174 1.00 60.06 414 LYS A C 1
ATOM 3307 O O . LYS A 1 414 ? 11.670 27.425 8.440 1.00 60.06 414 LYS A O 1
ATOM 3312 N N . ARG A 1 415 ? 10.831 29.496 8.363 1.00 61.50 415 ARG A N 1
ATOM 3313 C CA . ARG A 1 415 ? 12.041 30.125 8.933 1.00 61.50 415 ARG A CA 1
ATOM 3314 C C . ARG A 1 415 ? 12.260 29.769 10.403 1.00 61.50 415 ARG A C 1
ATOM 3316 O O . ARG A 1 415 ? 13.414 29.626 10.796 1.00 61.50 415 ARG A O 1
ATOM 3323 N N . GLU A 1 416 ? 11.185 29.585 11.163 1.00 65.75 416 GLU A N 1
ATOM 3324 C CA . GLU A 1 416 ? 11.223 29.467 12.629 1.00 65.75 416 GLU A CA 1
ATOM 3325 C C . GLU A 1 416 ? 11.845 28.157 13.143 1.00 65.75 416 GLU A C 1
ATOM 3327 O O . GLU A 1 416 ? 12.242 28.081 14.300 1.00 65.75 416 GLU A O 1
ATOM 3332 N N . HIS A 1 417 ? 12.076 27.170 12.268 1.00 73.81 417 HIS A N 1
ATOM 3333 C CA . HIS A 1 417 ? 12.633 25.869 12.661 1.00 73.81 417 HIS A CA 1
ATOM 3334 C C . HIS A 1 417 ? 13.794 25.387 11.778 1.00 73.81 417 HIS A C 1
ATOM 3336 O O . HIS A 1 417 ? 14.035 24.189 11.621 1.00 73.81 417 HIS A O 1
ATOM 3342 N N . ARG A 1 418 ? 14.514 26.319 11.136 1.00 77.81 418 ARG A N 1
ATOM 3343 C CA . ARG A 1 418 ? 15.560 25.996 10.147 1.00 77.81 418 ARG A CA 1
ATOM 3344 C C . ARG A 1 418 ? 16.638 25.049 10.689 1.00 77.81 418 ARG A C 1
ATOM 3346 O O . ARG A 1 418 ? 17.069 24.166 9.951 1.00 77.81 418 ARG A O 1
ATOM 3353 N N . GLU A 1 419 ? 17.091 25.241 11.923 1.00 83.06 419 GLU A N 1
ATOM 3354 C CA . GLU A 1 419 ? 18.162 24.414 12.498 1.00 83.06 419 GLU A CA 1
ATOM 3355 C C . GLU A 1 419 ? 17.671 23.000 12.827 1.00 83.06 419 GLU A C 1
ATOM 3357 O O . GLU A 1 419 ? 18.379 22.032 12.567 1.00 83.06 419 GLU A O 1
ATOM 3362 N N . GLN A 1 420 ? 16.421 22.857 13.269 1.00 85.38 420 GLN A N 1
ATOM 3363 C CA . GLN A 1 420 ? 15.775 21.565 13.497 1.00 85.38 420 GLN A CA 1
ATOM 3364 C C . GLN A 1 420 ? 15.609 20.792 12.181 1.00 85.38 420 GLN A C 1
ATOM 3366 O O . GLN A 1 420 ? 15.888 19.596 12.122 1.00 85.38 420 GLN A O 1
ATOM 3371 N N . TRP A 1 421 ? 15.240 21.480 11.093 1.00 81.94 421 TRP A N 1
ATOM 3372 C CA . TRP A 1 421 ? 15.177 20.875 9.758 1.00 81.94 421 TRP A CA 1
ATOM 3373 C C . TRP A 1 421 ? 16.543 20.387 9.266 1.00 81.94 421 TRP A C 1
ATOM 3375 O O . TRP A 1 421 ? 16.635 19.280 8.739 1.00 81.94 421 TRP A O 1
ATOM 3385 N N . LYS A 1 422 ? 17.608 21.178 9.457 1.00 82.31 422 LYS A N 1
ATOM 3386 C CA . LYS A 1 422 ? 18.977 20.746 9.129 1.00 82.31 422 LYS A CA 1
ATOM 3387 C C . LYS A 1 422 ? 19.416 19.564 9.987 1.00 82.31 422 LYS A C 1
ATOM 3389 O O . LYS A 1 422 ? 20.026 18.634 9.476 1.00 82.31 422 LYS A O 1
ATOM 3394 N N . LYS A 1 423 ? 19.084 19.570 11.280 1.00 86.44 423 LYS A N 1
ATOM 3395 C CA . LYS A 1 423 ? 19.410 18.480 12.206 1.00 86.44 423 LYS A CA 1
ATOM 3396 C C . LYS A 1 423 ? 18.755 17.161 11.775 1.00 86.44 423 LYS A C 1
ATOM 3398 O O . LYS A 1 423 ? 19.429 16.129 11.771 1.00 86.44 423 LYS A O 1
ATOM 3403 N N . LEU A 1 424 ? 17.501 17.206 11.322 1.00 85.31 424 LEU A N 1
ATOM 3404 C CA . LEU A 1 424 ? 16.823 16.052 10.728 1.00 85.31 424 LEU A CA 1
ATOM 3405 C C . LEU A 1 424 ? 17.486 15.610 9.413 1.00 85.31 424 LEU A C 1
ATOM 3407 O O . LEU A 1 424 ? 17.684 14.417 9.207 1.00 85.31 424 LEU A O 1
ATOM 3411 N N . GLU A 1 425 ? 17.864 16.552 8.544 1.00 81.00 425 GLU A N 1
ATOM 3412 C CA . GLU A 1 425 ? 18.516 16.270 7.254 1.00 81.00 425 GLU A CA 1
ATOM 3413 C C . GLU A 1 425 ? 19.889 15.622 7.397 1.00 81.00 425 GLU A C 1
ATOM 3415 O O . GLU A 1 425 ? 20.183 14.635 6.731 1.00 81.00 425 GLU A O 1
ATOM 3420 N N . GLU A 1 426 ? 20.737 16.193 8.245 1.00 79.81 426 GLU A N 1
ATOM 3421 C CA . GLU A 1 426 ? 22.149 15.837 8.329 1.00 79.81 426 GLU A CA 1
ATOM 3422 C C . GLU A 1 426 ? 22.389 14.668 9.284 1.00 79.81 426 GLU A C 1
ATOM 3424 O O . GLU A 1 426 ? 23.280 13.851 9.048 1.00 79.81 426 GLU A O 1
ATOM 3429 N N . LYS A 1 427 ? 21.611 14.592 10.371 1.00 82.88 427 LYS A N 1
ATOM 3430 C CA . LYS A 1 427 ? 21.838 13.640 11.469 1.00 82.88 427 LYS A CA 1
ATOM 3431 C C . LYS A 1 427 ? 20.708 12.631 11.643 1.00 82.88 427 LYS A C 1
ATOM 3433 O O . LYS A 1 427 ? 20.865 11.704 12.431 1.00 82.88 427 LYS A O 1
ATOM 3438 N N . GLY A 1 428 ? 19.578 12.803 10.954 1.00 84.81 428 GLY A N 1
ATOM 3439 C CA . GLY A 1 428 ? 18.387 11.986 11.181 1.00 84.81 428 GLY A CA 1
ATOM 3440 C C . GLY A 1 428 ? 17.782 12.173 12.573 1.00 84.81 428 GLY A C 1
ATOM 3441 O O . GLY A 1 428 ? 17.108 11.268 13.047 1.00 84.81 428 GLY A O 1
ATOM 3442 N N . ILE A 1 429 ? 18.037 13.300 13.249 1.00 88.44 429 ILE A N 1
ATOM 3443 C CA . ILE A 1 429 ? 17.496 13.578 14.588 1.00 88.44 429 ILE A CA 1
ATOM 3444 C C . ILE A 1 429 ? 16.352 14.589 14.465 1.00 88.44 429 ILE A C 1
ATOM 3446 O O . ILE A 1 429 ? 16.545 15.702 13.977 1.00 88.44 429 ILE A O 1
ATOM 3450 N N . LEU A 1 430 ? 15.173 14.186 14.922 1.00 89.75 430 LEU A N 1
ATOM 3451 C CA . LEU A 1 430 ? 13.926 14.935 14.933 1.00 89.75 430 LEU A CA 1
ATOM 3452 C C . LEU A 1 430 ? 13.651 15.488 16.332 1.00 89.75 430 LEU A C 1
ATOM 3454 O O . LEU A 1 430 ? 13.598 14.731 17.292 1.00 89.75 430 LEU A O 1
ATOM 3458 N N . GLU A 1 431 ? 13.415 16.789 16.459 1.00 88.75 431 GLU A N 1
ATOM 3459 C CA . GLU A 1 431 ? 12.971 17.380 17.729 1.00 88.75 431 GLU A CA 1
ATOM 3460 C C . GLU A 1 431 ? 11.442 17.334 17.838 1.00 88.75 431 GLU A C 1
ATOM 3462 O O . GLU A 1 431 ? 10.754 17.684 16.877 1.00 88.75 431 GLU A O 1
ATOM 3467 N N . LYS A 1 432 ? 10.898 16.975 19.012 1.00 86.88 432 LYS A N 1
ATOM 3468 C CA . LYS A 1 432 ? 9.445 16.823 19.237 1.00 86.88 432 LYS A CA 1
ATOM 3469 C C . LYS A 1 432 ? 8.655 18.069 18.831 1.00 86.88 432 LYS A C 1
ATOM 3471 O O . LYS A 1 432 ? 7.604 17.965 18.213 1.00 86.88 432 LYS A O 1
ATOM 3476 N N . ARG A 1 433 ? 9.193 19.265 19.094 1.00 84.06 433 ARG A N 1
ATOM 3477 C CA . ARG A 1 433 ? 8.568 20.543 18.700 1.00 84.06 433 ARG A CA 1
ATOM 3478 C C . ARG A 1 433 ? 8.366 20.702 17.189 1.00 84.06 433 ARG A C 1
ATOM 3480 O O . ARG A 1 433 ? 7.456 21.411 16.788 1.00 84.06 433 ARG A O 1
ATOM 3487 N N . LEU A 1 434 ? 9.181 20.037 16.364 1.00 84.75 434 LEU A N 1
ATOM 3488 C CA . LEU A 1 434 ? 9.047 20.073 14.907 1.00 84.75 434 LEU A CA 1
ATOM 3489 C C . LEU A 1 434 ? 7.855 19.239 14.414 1.00 84.75 434 LEU A C 1
ATOM 3491 O O . LEU A 1 434 ? 7.345 19.499 13.328 1.00 84.75 434 LEU A O 1
ATOM 3495 N N . LEU A 1 435 ? 7.411 18.242 15.195 1.00 84.19 435 LEU A N 1
ATOM 3496 C CA . LEU A 1 435 ? 6.274 17.383 14.841 1.00 84.19 435 LEU A CA 1
ATOM 3497 C C . LEU A 1 435 ? 4.977 18.173 14.715 1.00 84.19 435 LEU A C 1
ATOM 3499 O O . LEU A 1 435 ? 4.182 17.888 13.824 1.00 84.19 435 LEU A O 1
ATOM 3503 N N . LYS A 1 436 ? 4.811 19.202 15.553 1.00 76.25 436 LYS A N 1
ATOM 3504 C CA . LYS A 1 436 ? 3.669 20.106 15.469 1.00 76.25 436 LYS A CA 1
ATOM 3505 C C . LYS A 1 436 ? 3.621 20.774 14.092 1.00 76.25 436 LYS A C 1
ATOM 3507 O O . LYS A 1 436 ? 2.723 20.489 13.319 1.00 76.25 436 LYS A O 1
ATOM 3512 N N . ASP A 1 437 ? 4.671 21.481 13.678 1.00 77.31 437 ASP A N 1
ATOM 3513 C CA . ASP A 1 437 ? 4.710 22.115 12.345 1.00 77.31 437 ASP A CA 1
ATOM 3514 C C . ASP A 1 437 ? 4.616 21.129 11.167 1.00 77.31 437 ASP A C 1
ATOM 3516 O O . ASP A 1 437 ? 4.204 21.482 10.055 1.00 77.31 437 ASP A O 1
ATOM 3520 N N . LEU A 1 438 ? 5.114 19.907 11.367 1.00 80.50 438 LEU A N 1
ATOM 3521 C CA . LEU A 1 438 ? 5.106 18.843 10.367 1.00 80.50 438 LEU A CA 1
ATOM 3522 C C . LEU A 1 438 ? 3.686 18.374 10.058 1.00 80.50 438 LEU A C 1
ATOM 3524 O O . LEU A 1 438 ? 3.358 18.167 8.881 1.00 80.50 438 LEU A O 1
ATOM 3528 N N . TRP A 1 439 ? 2.887 18.207 11.107 1.00 85.94 439 TRP A N 1
ATOM 3529 C CA . TRP A 1 439 ? 1.555 17.626 11.052 1.00 85.94 439 TRP A CA 1
ATOM 3530 C C . TRP A 1 439 ? 0.427 18.651 11.148 1.00 85.94 439 TRP A C 1
ATOM 3532 O O . TRP A 1 439 ? -0.677 18.317 10.748 1.00 85.94 439 TRP A O 1
ATOM 3542 N N . ASP A 1 440 ? 0.691 19.898 11.543 1.00 80.50 440 ASP A N 1
ATOM 3543 C CA . ASP A 1 440 ? -0.279 21.005 11.563 1.00 80.50 440 ASP A CA 1
ATOM 3544 C C . ASP A 1 440 ? -1.135 21.080 10.280 1.00 80.50 440 ASP A C 1
ATOM 3546 O O . ASP A 1 440 ? -2.348 21.211 10.387 1.00 80.50 440 ASP A O 1
ATOM 3550 N N . PRO A 1 441 ? -0.585 20.925 9.053 1.00 82.62 441 PRO A N 1
ATOM 3551 C CA . PRO A 1 441 ? -1.399 20.937 7.832 1.00 82.62 441 PRO A CA 1
ATOM 3552 C C . PRO A 1 441 ? -2.297 19.706 7.625 1.00 82.62 441 PRO A C 1
ATOM 3554 O O . PRO A 1 441 ? -3.059 19.684 6.663 1.00 82.62 441 PRO A O 1
ATOM 3557 N N . LEU A 1 442 ? -2.113 18.650 8.419 1.00 80.81 442 LEU A N 1
ATOM 3558 C CA . LEU A 1 442 ? -2.853 17.385 8.358 1.00 80.81 442 LEU A CA 1
ATOM 3559 C C . LEU A 1 442 ? -3.928 17.285 9.446 1.00 80.81 442 LEU A C 1
ATOM 3561 O O . LEU A 1 442 ? -4.760 16.382 9.373 1.00 80.81 442 LEU A O 1
ATOM 3565 N N . PHE A 1 443 ? -3.904 18.173 10.439 1.00 79.75 443 PHE A N 1
ATOM 3566 C CA . PHE A 1 443 ? -4.931 18.261 11.467 1.00 79.75 443 PHE A CA 1
ATOM 3567 C C . PHE A 1 443 ? -5.910 19.377 11.117 1.00 79.75 443 PHE A C 1
ATOM 3569 O O . PHE A 1 443 ? -5.503 20.481 10.750 1.00 79.75 443 PHE A O 1
ATOM 3576 N N . ASP A 1 444 ? -7.208 19.104 11.232 1.00 67.06 444 ASP A N 1
ATOM 3577 C CA . ASP A 1 444 ? -8.195 20.178 11.207 1.00 67.06 444 ASP A CA 1
ATOM 3578 C C . ASP A 1 444 ? -8.181 20.901 12.562 1.00 67.06 444 ASP A C 1
ATOM 3580 O O . ASP A 1 444 ? -7.981 20.300 13.615 1.00 67.06 444 ASP A O 1
ATOM 3584 N N . THR A 1 445 ? -8.459 22.201 12.552 1.00 54.38 445 THR A N 1
ATOM 3585 C CA . THR A 1 445 ? -8.572 23.065 13.743 1.00 54.38 445 THR A CA 1
ATOM 3586 C C . THR A 1 445 ? -9.590 22.581 14.785 1.00 54.38 445 THR A C 1
ATOM 3588 O O . THR A 1 445 ? -9.631 23.111 15.896 1.00 54.38 445 THR A O 1
ATOM 3591 N N . ARG A 1 446 ? -10.421 21.592 14.434 1.00 51.50 446 ARG A N 1
ATOM 3592 C CA . ARG A 1 446 ? -11.433 20.966 15.294 1.00 51.50 446 ARG A CA 1
ATOM 3593 C C . ARG A 1 446 ? -10.927 19.730 16.042 1.00 51.50 446 ARG A C 1
ATOM 3595 O O . ARG A 1 446 ? -11.621 19.271 16.945 1.00 51.50 446 ARG A O 1
ATOM 3602 N N . GLU A 1 447 ? -9.756 19.198 15.693 1.00 57.16 447 GLU A N 1
ATOM 3603 C CA . GLU A 1 447 ? -9.243 17.935 16.229 1.00 57.16 447 GLU A CA 1
ATOM 3604 C C . GLU A 1 447 ? -7.940 18.147 17.011 1.00 57.16 447 GLU A C 1
ATOM 3606 O O . GLU A 1 447 ? -6.892 18.455 16.448 1.00 57.16 447 GLU A O 1
ATOM 3611 N N . ASN A 1 448 ? -7.982 17.925 18.327 1.00 63.66 448 ASN A N 1
ATOM 3612 C CA . ASN A 1 448 ? -6.775 17.778 19.140 1.00 63.66 448 ASN A CA 1
ATOM 3613 C C . ASN A 1 448 ? -6.325 16.313 19.085 1.00 63.66 448 ASN A C 1
ATOM 3615 O O . ASN A 1 448 ? -6.564 15.559 20.027 1.00 63.66 448 ASN A O 1
ATOM 3619 N N . PHE A 1 449 ? -5.715 15.891 17.974 1.00 73.00 449 PHE A N 1
ATOM 3620 C CA . PHE A 1 449 ? -5.072 14.577 17.937 1.00 73.00 449 PHE A CA 1
ATOM 3621 C C . PHE A 1 449 ? -3.904 14.559 18.930 1.00 73.00 449 PHE A C 1
ATOM 3623 O O . PHE A 1 449 ? -3.069 15.468 18.945 1.00 73.00 449 PHE A O 1
ATOM 3630 N N . ASP A 1 450 ? -3.818 13.505 19.735 1.00 78.75 450 ASP A N 1
ATOM 3631 C CA . ASP A 1 450 ? -2.696 13.307 20.643 1.00 78.75 450 ASP A CA 1
ATOM 3632 C C . ASP A 1 450 ? -1.410 12.964 19.870 1.00 78.75 450 ASP A C 1
ATOM 3634 O O . ASP A 1 450 ? -1.212 11.844 19.399 1.00 78.75 450 ASP A O 1
ATOM 3638 N N . VAL A 1 451 ? -0.518 13.948 19.737 1.00 82.50 451 VAL A N 1
ATOM 3639 C CA . VAL A 1 451 ? 0.790 13.813 19.072 1.00 82.50 451 VAL A CA 1
ATOM 3640 C C . VAL A 1 451 ? 1.579 12.622 19.631 1.00 82.50 451 VAL A C 1
ATOM 3642 O O . VAL A 1 451 ? 2.270 11.949 18.864 1.00 82.50 451 VAL A O 1
ATOM 3645 N N . ASP A 1 452 ? 1.453 12.323 20.928 1.00 84.75 452 ASP A N 1
ATOM 3646 C CA . ASP A 1 452 ? 2.158 11.203 21.555 1.00 84.75 452 ASP A CA 1
ATOM 3647 C C . ASP A 1 452 ? 1.653 9.848 21.049 1.00 84.75 452 ASP A C 1
ATOM 3649 O O . ASP A 1 452 ? 2.452 8.942 20.810 1.00 84.75 452 ASP A O 1
ATOM 3653 N N . SER A 1 453 ? 0.363 9.730 20.742 1.00 84.31 453 SER A N 1
ATOM 3654 C CA . SER A 1 453 ? -0.196 8.532 20.116 1.00 84.31 453 SER A CA 1
ATOM 3655 C C . SER A 1 453 ? 0.376 8.270 18.711 1.00 84.31 453 SER A C 1
ATOM 3657 O O . SER A 1 453 ? 0.675 7.122 18.374 1.00 84.31 453 SER A O 1
ATOM 3659 N N . LEU A 1 454 ? 0.627 9.310 17.898 1.00 86.31 454 LEU A N 1
ATOM 3660 C CA . LEU A 1 454 ? 1.320 9.138 16.606 1.00 86.31 454 LEU A CA 1
ATOM 3661 C C . LEU A 1 454 ? 2.782 8.741 16.786 1.00 86.31 454 LEU A C 1
ATOM 3663 O O . LEU A 1 454 ? 3.285 7.904 16.037 1.00 86.31 454 LEU A O 1
ATOM 3667 N N . ILE A 1 455 ? 3.469 9.328 17.766 1.00 88.38 455 ILE A N 1
ATOM 3668 C CA . ILE A 1 455 ? 4.856 8.974 18.083 1.00 88.38 455 ILE A CA 1
ATOM 3669 C C . ILE A 1 455 ? 4.931 7.498 18.475 1.00 88.38 455 ILE A C 1
ATOM 3671 O O . ILE A 1 455 ? 5.709 6.763 17.871 1.00 88.38 455 ILE A O 1
ATOM 3675 N N . ASN A 1 456 ? 4.071 7.042 19.389 1.00 86.62 456 ASN A N 1
ATOM 3676 C CA . ASN A 1 456 ? 3.996 5.642 19.813 1.00 86.62 456 ASN A CA 1
ATOM 3677 C C . ASN A 1 456 ? 3.753 4.703 18.623 1.00 86.62 456 ASN A C 1
ATOM 3679 O O . ASN A 1 456 ? 4.382 3.649 18.509 1.00 86.62 456 ASN A O 1
ATOM 3683 N N . MET A 1 457 ? 2.895 5.112 17.684 1.00 86.75 457 MET A N 1
ATOM 3684 C CA . MET A 1 457 ? 2.656 4.364 16.453 1.00 86.75 457 MET A CA 1
ATOM 3685 C C . MET A 1 457 ? 3.927 4.263 15.603 1.00 86.75 457 MET A C 1
ATOM 3687 O O . MET A 1 457 ? 4.321 3.180 15.168 1.00 86.75 457 MET A O 1
ATOM 3691 N N . MET A 1 458 ? 4.616 5.381 15.391 1.00 87.81 458 MET A N 1
ATOM 3692 C CA . MET A 1 458 ? 5.861 5.410 14.629 1.00 87.81 458 MET A CA 1
ATOM 3693 C C . MET A 1 458 ? 6.994 4.622 15.303 1.00 87.81 458 MET A C 1
ATOM 3695 O O . MET A 1 458 ? 7.790 3.996 14.598 1.00 87.81 458 MET A O 1
ATOM 3699 N N . GLU A 1 459 ? 7.066 4.617 16.635 1.00 86.44 459 GLU A N 1
ATOM 3700 C CA . GLU A 1 459 ? 8.010 3.802 17.407 1.00 86.44 459 GLU A CA 1
ATOM 3701 C C . GLU A 1 459 ? 7.744 2.313 17.225 1.00 86.44 459 GLU A C 1
ATOM 3703 O O . GLU A 1 459 ? 8.648 1.571 16.830 1.00 86.44 459 GLU A O 1
ATOM 3708 N N . LYS A 1 460 ? 6.490 1.886 17.421 1.00 83.25 460 LYS A N 1
ATOM 3709 C CA . LYS A 1 460 ? 6.063 0.494 17.239 1.00 83.25 460 LYS A CA 1
ATOM 3710 C C . LYS A 1 460 ? 6.461 -0.053 15.871 1.00 83.25 460 LYS A C 1
ATOM 3712 O O . LYS A 1 460 ? 6.950 -1.176 15.755 1.00 83.25 460 LYS A O 1
ATOM 3717 N N . PHE A 1 461 ? 6.290 0.749 14.824 1.00 80.94 461 PHE A N 1
ATOM 3718 C CA . PHE A 1 461 ? 6.612 0.343 13.457 1.00 80.94 461 PHE A CA 1
ATOM 3719 C C . PHE A 1 461 ? 8.081 0.526 13.063 1.00 80.94 461 PHE A C 1
ATOM 3721 O O . PHE A 1 461 ? 8.474 0.228 11.926 1.00 80.94 461 PHE A O 1
ATOM 3728 N N . GLY A 1 462 ? 8.909 0.972 14.008 1.00 83.19 462 GLY A N 1
ATOM 3729 C CA . GLY A 1 462 ? 10.335 1.172 13.824 1.00 83.19 462 GLY A CA 1
ATOM 3730 C C . GLY A 1 462 ? 10.652 2.248 12.787 1.00 83.19 462 GLY A C 1
ATOM 3731 O O . GLY A 1 462 ? 11.581 2.095 11.989 1.00 83.19 462 GLY A O 1
ATOM 3732 N N . LEU A 1 463 ? 9.857 3.318 12.773 1.00 86.00 463 LEU A N 1
ATOM 3733 C CA . LEU A 1 463 ? 10.090 4.508 11.959 1.00 86.00 463 LEU A CA 1
ATOM 3734 C C . LEU A 1 463 ? 10.929 5.550 12.712 1.00 86.00 463 LEU A C 1
ATOM 3736 O O . LEU A 1 463 ? 11.695 6.278 12.079 1.00 86.00 463 LEU A O 1
ATOM 3740 N N . LEU A 1 464 ? 10.819 5.595 14.044 1.00 88.50 464 LEU A N 1
ATOM 3741 C CA . LEU A 1 464 ? 11.631 6.439 14.923 1.00 88.50 464 LEU A CA 1
ATOM 3742 C C . LEU A 1 464 ? 11.858 5.788 16.300 1.00 88.50 464 LEU A C 1
ATOM 3744 O O . LEU A 1 464 ? 11.216 4.795 16.620 1.00 88.50 464 LEU A O 1
ATOM 3748 N N . CYS A 1 465 ? 12.778 6.323 17.107 1.00 86.75 465 CYS A N 1
ATOM 3749 C CA . CYS A 1 465 ? 12.888 5.996 18.540 1.00 86.75 465 CYS A CA 1
ATOM 3750 C C . CYS A 1 465 ? 13.395 7.188 19.356 1.00 86.75 465 CYS A C 1
ATOM 3752 O O . CYS A 1 465 ? 14.032 8.072 18.774 1.00 86.75 465 CYS A O 1
ATOM 3754 N N . PRO A 1 466 ? 13.236 7.180 20.688 1.00 86.94 466 PRO A N 1
ATOM 3755 C CA . PRO A 1 466 ? 13.794 8.201 21.566 1.00 86.94 466 PRO A CA 1
ATOM 3756 C C . PRO A 1 466 ? 15.314 8.380 21.406 1.00 86.94 466 PRO A C 1
ATOM 3758 O O . PRO A 1 466 ? 16.115 7.434 21.494 1.00 86.94 466 PRO A O 1
ATOM 3761 N N . TRP A 1 467 ? 15.740 9.625 21.201 1.00 84.25 467 TRP A N 1
ATOM 3762 C CA . TRP A 1 467 ? 17.140 10.048 21.223 1.00 84.25 467 TRP A CA 1
ATOM 3763 C C . TRP A 1 467 ? 17.501 10.558 22.628 1.00 84.25 467 TRP A C 1
ATOM 3765 O O . TRP A 1 467 ? 16.661 11.201 23.252 1.00 84.25 467 TRP A O 1
ATOM 3775 N N . PRO A 1 468 ? 18.692 10.252 23.188 1.00 73.81 468 PRO A N 1
ATOM 3776 C CA . PRO A 1 468 ? 18.989 10.600 24.568 1.00 73.81 468 PRO A CA 1
ATOM 3777 C C . PRO A 1 468 ? 19.149 12.120 24.642 1.00 73.81 468 PRO A C 1
ATOM 3779 O O . PRO A 1 468 ? 20.061 12.677 24.028 1.00 73.81 468 PRO A O 1
ATOM 3782 N N . SER A 1 469 ? 18.257 12.778 25.372 1.00 64.44 469 SER A N 1
ATOM 3783 C CA . SER A 1 469 ? 18.389 14.184 25.736 1.00 64.44 469 SER A CA 1
ATOM 3784 C C . SER A 1 469 ? 19.100 14.310 27.080 1.00 64.44 469 SER A C 1
ATOM 3786 O O . SER A 1 469 ? 19.036 13.411 27.914 1.00 64.44 469 SER A O 1
ATOM 3788 N N . SER A 1 470 ? 19.771 15.437 27.300 1.00 54.06 470 SER A N 1
ATOM 3789 C CA . SER A 1 470 ? 20.379 15.789 28.589 1.00 54.06 470 SER A CA 1
ATOM 3790 C C . SER A 1 470 ? 19.360 16.182 29.669 1.00 54.06 470 SER A C 1
ATOM 3792 O O . SER A 1 470 ? 19.763 16.414 30.803 1.00 54.06 470 SER A O 1
ATOM 3794 N N . ASP A 1 471 ? 18.074 16.290 29.323 1.00 53.69 471 ASP A N 1
ATOM 3795 C CA . ASP A 1 471 ? 17.020 16.748 30.231 1.00 53.69 471 ASP A CA 1
ATOM 3796 C C . ASP A 1 471 ? 16.378 15.590 31.010 1.00 53.69 471 ASP A C 1
ATOM 3798 O O . ASP A 1 471 ? 15.952 14.594 30.426 1.00 53.69 471 ASP A O 1
ATOM 3802 N N . GLU A 1 472 ? 16.262 15.765 32.331 1.00 54.19 472 GLU A N 1
ATOM 3803 C CA . GLU A 1 472 ? 15.674 14.813 33.292 1.00 54.19 472 GLU A CA 1
ATOM 3804 C C . GLU A 1 472 ? 14.132 14.751 33.259 1.00 54.19 472 GLU A C 1
ATOM 3806 O O . GLU A 1 472 ? 13.518 13.991 34.009 1.00 54.19 472 GLU A O 1
ATOM 3811 N N . SER A 1 473 ? 13.463 15.533 32.401 1.00 55.06 473 SER A N 1
ATOM 3812 C CA . SER A 1 473 ? 12.014 15.418 32.217 1.00 55.06 473 SER A CA 1
ATOM 3813 C C . SER A 1 473 ? 11.728 14.122 31.459 1.00 55.06 473 SER A C 1
ATOM 3815 O O . SER A 1 473 ? 12.042 14.044 30.278 1.00 55.06 473 SER A O 1
ATOM 3817 N N . GLY A 1 474 ? 11.157 13.104 32.104 1.00 60.03 474 GLY A N 1
ATOM 3818 C CA . GLY A 1 474 ? 11.008 11.730 31.586 1.00 60.03 474 GLY A CA 1
ATOM 3819 C C . GLY A 1 474 ? 10.295 11.504 30.233 1.00 60.03 474 GLY A C 1
ATOM 3820 O O . GLY A 1 474 ? 10.038 10.355 29.892 1.00 60.03 474 GLY A O 1
ATOM 3821 N N . SER A 1 475 ? 9.982 12.542 29.450 1.00 64.88 475 SER A N 1
ATOM 3822 C CA . SER A 1 475 ? 9.533 12.451 28.055 1.00 64.88 475 SER A CA 1
ATOM 3823 C C . SER A 1 475 ? 10.664 12.818 27.076 1.00 64.88 475 SER A C 1
ATOM 3825 O O . SER A 1 475 ? 11.279 13.873 27.258 1.00 64.88 475 SER A O 1
ATOM 3827 N N . PRO A 1 476 ? 10.901 12.048 25.996 1.00 72.19 476 PRO A N 1
ATOM 3828 C CA . PRO A 1 476 ? 11.940 12.376 25.025 1.00 72.19 476 PRO A CA 1
ATOM 3829 C C . PRO A 1 476 ? 11.651 13.710 24.326 1.00 72.19 476 PRO A C 1
ATOM 3831 O O . PRO A 1 476 ? 10.562 13.923 23.790 1.00 72.19 476 PRO A O 1
ATOM 3834 N N . SER A 1 477 ? 12.641 14.603 24.282 1.00 82.50 477 SER A N 1
ATOM 3835 C CA . SER A 1 477 ? 12.562 15.835 23.483 1.00 82.50 477 SER A CA 1
ATOM 3836 C C . SER A 1 477 ? 13.032 15.633 22.038 1.00 82.50 477 SER A C 1
ATOM 3838 O O . SER A 1 477 ? 12.716 16.442 21.158 1.00 82.50 477 SER A O 1
ATOM 3840 N N . GLU A 1 478 ? 13.746 14.538 21.772 1.00 89.88 478 GLU A N 1
ATOM 3841 C CA . GLU A 1 478 ? 14.360 14.220 20.486 1.00 89.88 478 GLU A CA 1
ATOM 3842 C C . GLU A 1 478 ? 14.155 12.751 20.111 1.00 89.88 478 GLU A C 1
ATOM 3844 O O . GLU A 1 478 ? 14.086 11.873 20.969 1.00 89.88 478 GLU A O 1
ATOM 3849 N N . TYR A 1 479 ? 14.120 12.483 18.809 1.00 90.12 479 TYR A N 1
ATOM 3850 C CA . TYR A 1 479 ? 13.917 11.162 18.233 1.00 90.12 479 TYR A CA 1
ATOM 3851 C C . TYR A 1 479 ? 14.907 10.911 17.094 1.00 90.12 479 TYR A C 1
ATOM 3853 O O . TYR A 1 479 ? 15.205 11.802 16.305 1.00 90.12 479 TYR A O 1
ATOM 3861 N N . LEU A 1 480 ? 15.409 9.686 16.971 1.00 88.75 480 LEU A N 1
ATOM 3862 C CA . LEU A 1 480 ? 16.164 9.236 15.803 1.00 88.75 480 LEU A CA 1
ATOM 3863 C C . LEU A 1 480 ? 15.202 8.713 14.741 1.00 88.75 480 LEU A C 1
ATOM 3865 O O . LEU A 1 480 ? 14.403 7.834 15.040 1.00 88.75 480 LEU A O 1
ATOM 3869 N N . VAL A 1 481 ? 15.353 9.171 13.501 1.00 88.00 481 VAL A N 1
ATOM 3870 C CA . VAL A 1 481 ? 14.628 8.710 12.311 1.00 88.00 481 VAL A CA 1
ATOM 3871 C C . VAL A 1 481 ? 15.629 8.018 11.372 1.00 88.00 481 VAL A C 1
ATOM 3873 O O . VAL A 1 481 ? 16.309 8.685 10.587 1.00 88.00 481 VAL A O 1
ATOM 3876 N N . PRO A 1 482 ? 15.773 6.680 11.415 1.00 80.69 482 PRO A N 1
ATOM 3877 C CA . PRO A 1 482 ? 16.861 5.999 10.708 1.00 80.69 482 PRO A CA 1
ATOM 3878 C C . PRO A 1 482 ? 16.798 6.136 9.182 1.00 80.69 482 PRO A C 1
ATOM 3880 O O . PRO A 1 482 ? 17.837 6.164 8.523 1.00 80.69 482 PRO A O 1
ATOM 3883 N N . SER A 1 483 ? 15.596 6.256 8.603 1.00 76.81 483 SER A N 1
ATOM 3884 C CA . SER A 1 483 ? 15.426 6.471 7.158 1.00 76.81 483 SER A CA 1
ATOM 3885 C C . SER A 1 483 ? 16.042 7.792 6.681 1.00 76.81 483 SER A C 1
ATOM 3887 O O . SER A 1 483 ? 16.360 7.922 5.497 1.00 76.81 483 SER A O 1
ATOM 3889 N N . MET A 1 484 ? 16.290 8.740 7.590 1.00 78.81 484 MET A N 1
ATOM 3890 C CA . MET A 1 484 ? 16.881 10.047 7.302 1.00 78.81 484 MET A CA 1
ATOM 3891 C C . MET A 1 484 ? 18.411 10.077 7.388 1.00 78.81 484 MET A C 1
ATOM 3893 O O . MET A 1 484 ? 19.012 11.054 6.959 1.00 78.81 484 MET A O 1
ATOM 3897 N N . LEU A 1 485 ? 19.069 9.008 7.851 1.00 77.00 485 LEU A N 1
ATOM 3898 C CA . LEU A 1 485 ? 20.534 8.955 7.920 1.00 77.00 485 LEU A CA 1
ATOM 3899 C C . LEU A 1 485 ? 21.158 9.033 6.515 1.00 77.00 485 LEU A C 1
ATOM 3901 O O . LEU A 1 485 ? 20.824 8.237 5.633 1.00 77.00 485 LEU A O 1
ATOM 3905 N N . MET A 1 486 ? 22.040 10.010 6.290 1.00 65.94 486 MET A N 1
ATOM 3906 C CA . MET A 1 486 ? 22.584 10.327 4.957 1.00 65.94 486 MET A CA 1
ATOM 3907 C C . MET A 1 486 ? 23.922 9.654 4.645 1.00 65.94 486 MET A C 1
ATOM 3909 O O . MET A 1 486 ? 24.295 9.569 3.477 1.00 65.94 486 MET A O 1
ATOM 3913 N N . SER A 1 487 ? 24.650 9.175 5.653 1.00 61.91 487 SER A N 1
ATOM 3914 C CA . SER A 1 487 ? 25.966 8.573 5.459 1.00 61.91 487 SER A CA 1
ATOM 3915 C C . SER A 1 487 ? 26.205 7.399 6.408 1.00 61.91 487 SER A C 1
ATOM 3917 O O . SER A 1 487 ? 25.773 7.437 7.565 1.00 61.91 487 SER A O 1
ATOM 3919 N N . PRO A 1 488 ? 26.901 6.345 5.946 1.00 62.47 488 PRO A N 1
ATOM 3920 C CA . PRO A 1 488 ? 27.443 5.351 6.856 1.00 62.47 488 PRO A CA 1
ATOM 3921 C C . PRO A 1 488 ? 28.488 6.009 7.777 1.00 62.47 488 PRO A C 1
ATOM 3923 O O . PRO A 1 488 ? 29.153 6.970 7.368 1.00 62.47 488 PRO A O 1
ATOM 3926 N N . PRO A 1 489 ? 28.666 5.509 9.012 1.00 62.50 489 PRO A N 1
ATOM 3927 C CA . PRO A 1 489 ? 29.729 5.988 9.884 1.00 62.50 489 PRO A CA 1
ATOM 3928 C C . PRO A 1 489 ? 31.095 5.811 9.208 1.00 62.50 489 PRO A C 1
ATOM 3930 O O . PRO A 1 489 ? 31.349 4.819 8.521 1.00 62.50 489 PRO A O 1
ATOM 3933 N N . LYS A 1 490 ? 31.987 6.789 9.394 1.00 61.41 490 LYS A N 1
ATOM 3934 C CA . LYS A 1 490 ? 33.379 6.678 8.939 1.00 61.41 490 LYS A CA 1
ATOM 3935 C C . LYS A 1 490 ? 34.073 5.573 9.747 1.00 61.41 490 LYS A C 1
ATOM 3937 O O . LYS A 1 490 ? 33.767 5.408 10.924 1.00 61.41 490 LYS A O 1
ATOM 3942 N N . ASN A 1 491 ? 35.008 4.855 9.124 1.00 62.44 491 ASN A N 1
ATOM 3943 C CA . ASN A 1 491 ? 35.878 3.867 9.779 1.00 62.44 491 ASN A CA 1
ATOM 3944 C C . ASN A 1 491 ? 35.182 2.589 10.295 1.00 62.44 491 ASN A C 1
ATOM 3946 O O . ASN A 1 491 ? 35.550 2.044 11.333 1.00 62.44 491 ASN A O 1
ATOM 3950 N N . VAL A 1 492 ? 34.197 2.053 9.562 1.00 62.09 492 VAL A N 1
ATOM 3951 C CA . VAL A 1 492 ? 33.559 0.763 9.917 1.00 62.09 492 VAL A CA 1
ATOM 3952 C C . VAL A 1 492 ? 34.582 -0.384 10.006 1.00 62.09 492 VAL A C 1
ATOM 3954 O O . VAL A 1 492 ? 34.449 -1.281 10.833 1.00 62.09 492 VAL A O 1
ATOM 3957 N N . THR A 1 493 ? 35.646 -0.339 9.203 1.00 63.78 493 THR A N 1
ATOM 3958 C CA . THR A 1 493 ? 36.768 -1.294 9.242 1.00 63.78 493 THR A CA 1
ATOM 3959 C C . THR A 1 493 ? 37.493 -1.323 10.589 1.00 63.78 493 THR A C 1
ATOM 3961 O O . THR A 1 493 ? 37.949 -2.384 11.019 1.00 63.78 493 THR A O 1
ATOM 3964 N N . ASP A 1 494 ? 37.540 -0.198 11.300 1.00 67.25 494 ASP A N 1
ATOM 3965 C CA . ASP A 1 494 ? 38.223 -0.087 12.594 1.00 67.25 494 ASP A CA 1
ATOM 3966 C C . ASP A 1 494 ? 37.369 -0.709 13.717 1.00 67.25 494 ASP A C 1
ATOM 3968 O O . ASP A 1 494 ? 37.892 -1.303 14.663 1.00 67.25 494 ASP A O 1
ATOM 3972 N N . LEU A 1 495 ? 36.037 -0.669 13.571 1.00 64.00 495 LEU A N 1
ATOM 3973 C CA . LEU A 1 495 ? 35.086 -1.376 14.440 1.00 64.00 495 LEU A CA 1
ATOM 3974 C C . LEU A 1 495 ? 35.217 -2.899 14.304 1.00 64.00 495 LEU A C 1
ATOM 3976 O O . LEU A 1 495 ? 35.220 -3.608 15.306 1.00 64.00 495 LEU A O 1
ATOM 3980 N N . PHE A 1 496 ? 35.386 -3.413 13.081 1.00 62.25 496 PHE A N 1
ATOM 3981 C CA . PHE A 1 496 ? 35.641 -4.845 12.875 1.00 62.25 496 PHE A CA 1
ATOM 3982 C C . PHE A 1 496 ? 36.988 -5.278 13.460 1.00 62.25 496 PHE A C 1
ATOM 3984 O O . PHE A 1 496 ? 37.091 -6.353 14.045 1.00 62.25 496 PHE A O 1
ATOM 3991 N N . SER A 1 497 ? 38.002 -4.418 13.348 1.00 66.12 497 SER A N 1
ATOM 3992 C CA . SER A 1 497 ? 39.354 -4.684 13.854 1.00 66.12 497 SER A CA 1
ATOM 3993 C C . SER A 1 497 ? 39.430 -4.717 15.388 1.00 66.12 497 SER A C 1
ATOM 3995 O O . SER A 1 497 ? 40.298 -5.382 15.947 1.00 66.12 497 SER A O 1
ATOM 3997 N N . SER A 1 498 ? 38.518 -4.024 16.076 1.00 62.62 498 SER A N 1
ATOM 3998 C CA . SER A 1 498 ? 38.474 -3.917 17.544 1.00 62.62 498 SER A CA 1
ATOM 3999 C C . SER A 1 498 ? 37.564 -4.947 18.224 1.00 62.62 498 SER A C 1
ATOM 4001 O O . SER A 1 498 ? 37.614 -5.084 19.444 1.00 62.62 498 SER A O 1
ATOM 4003 N N . ALA A 1 499 ? 36.753 -5.693 17.466 1.00 65.69 499 ALA A N 1
ATOM 4004 C CA . ALA A 1 499 ? 35.683 -6.516 18.026 1.00 65.69 499 ALA A CA 1
ATOM 4005 C C . ALA A 1 499 ? 36.152 -7.751 18.818 1.00 65.69 499 ALA A C 1
ATOM 4007 O O . ALA A 1 499 ? 35.360 -8.248 19.610 1.00 65.69 499 ALA A O 1
ATOM 4008 N N . GLY A 1 500 ? 37.390 -8.244 18.638 1.00 60.81 500 GLY A N 1
ATOM 4009 C CA . GLY A 1 500 ? 38.079 -9.245 19.488 1.00 60.81 500 GLY A CA 1
ATOM 4010 C C . GLY A 1 500 ? 37.379 -10.594 19.769 1.00 60.81 500 GLY A C 1
ATOM 4011 O O . GLY A 1 500 ? 37.960 -11.460 20.418 1.00 60.81 500 GLY A O 1
ATOM 4012 N N . ILE A 1 501 ? 36.146 -10.785 19.302 1.00 65.19 501 ILE A N 1
ATOM 4013 C CA . ILE A 1 501 ? 35.202 -11.859 19.634 1.00 65.19 501 ILE A CA 1
ATOM 4014 C C . ILE A 1 501 ? 34.806 -12.552 18.316 1.00 65.19 501 ILE A C 1
ATOM 4016 O O . ILE A 1 501 ? 34.755 -11.883 17.275 1.00 65.19 501 ILE A O 1
ATOM 4020 N N . PRO A 1 502 ? 34.513 -13.870 18.303 1.00 67.81 502 PRO A N 1
ATOM 4021 C CA . PRO A 1 502 ? 33.993 -14.541 17.113 1.00 67.81 502 PRO A CA 1
ATOM 4022 C C . PRO A 1 502 ? 32.785 -13.794 16.537 1.00 67.81 502 PRO A C 1
ATOM 4024 O O . PRO A 1 502 ? 31.798 -13.529 17.222 1.00 67.81 502 PRO A O 1
ATOM 4027 N N . SER A 1 503 ? 32.887 -13.435 15.259 1.00 69.75 503 SER A N 1
ATOM 4028 C CA . SER A 1 503 ? 31.857 -12.677 14.555 1.00 69.75 503 SER A CA 1
ATOM 4029 C C . SER A 1 503 ? 30.648 -13.563 14.248 1.00 69.75 503 SER A C 1
ATOM 4031 O O . SER A 1 503 ? 30.791 -14.644 13.676 1.00 69.75 503 SER A O 1
ATOM 4033 N N . LEU A 1 504 ? 29.448 -13.094 14.600 1.00 71.31 504 LEU A N 1
ATOM 4034 C CA . LEU A 1 504 ? 28.194 -13.730 14.202 1.00 71.31 504 LEU A CA 1
ATOM 4035 C C . LEU A 1 504 ? 27.782 -13.223 12.817 1.00 71.31 504 LEU A C 1
ATOM 4037 O O . LEU A 1 504 ? 27.471 -12.045 12.647 1.00 71.31 504 LEU A O 1
ATOM 4041 N N . PHE A 1 505 ? 27.732 -14.125 11.840 1.00 73.25 505 PHE A N 1
ATOM 4042 C CA . PHE A 1 505 ? 27.235 -13.825 10.500 1.00 73.25 505 PHE A CA 1
ATOM 4043 C C . PHE A 1 505 ? 25.808 -14.347 10.344 1.00 73.25 505 PHE A C 1
ATOM 4045 O O . PHE A 1 505 ? 25.563 -15.549 10.427 1.00 73.25 505 PHE A O 1
ATOM 4052 N N . VAL A 1 506 ? 24.863 -13.443 10.082 1.00 73.00 506 VAL A N 1
ATOM 4053 C CA . VAL A 1 506 ? 23.474 -13.799 9.767 1.00 73.00 506 VAL A CA 1
ATOM 4054 C C . VAL A 1 506 ? 23.280 -13.714 8.257 1.00 73.00 506 VAL A C 1
ATOM 4056 O O . VAL A 1 506 ? 23.439 -12.648 7.665 1.00 73.00 506 VAL A O 1
ATOM 4059 N N . LYS A 1 507 ? 22.926 -14.839 7.628 1.00 71.19 507 LYS A N 1
ATOM 4060 C CA . LYS A 1 507 ? 22.613 -14.914 6.196 1.00 71.19 507 LYS A CA 1
ATOM 4061 C C . LYS A 1 507 ? 21.128 -15.208 6.003 1.00 71.19 507 LYS A C 1
ATOM 4063 O O . LYS A 1 507 ? 20.620 -16.210 6.498 1.00 71.19 507 LYS A O 1
ATOM 4068 N N . PHE A 1 508 ? 20.441 -14.352 5.254 1.00 69.00 508 PHE A N 1
ATOM 4069 C CA . PHE A 1 508 ? 19.032 -14.546 4.912 1.00 69.00 508 PHE A CA 1
ATOM 4070 C C . PHE A 1 508 ? 18.894 -15.590 3.803 1.00 69.00 508 PHE A C 1
ATOM 4072 O O . PHE A 1 508 ? 19.690 -15.604 2.863 1.00 69.00 508 PHE A O 1
ATOM 4079 N N . LYS A 1 509 ? 17.871 -16.451 3.889 1.00 60.69 509 LYS A N 1
ATOM 4080 C CA . LYS A 1 509 ? 17.596 -17.485 2.871 1.00 60.69 509 LYS A CA 1
ATOM 4081 C C . LYS A 1 509 ? 17.343 -16.892 1.480 1.00 60.69 509 LYS A C 1
ATOM 4083 O O . LYS A 1 509 ? 17.744 -17.498 0.496 1.00 60.69 509 LYS A O 1
ATOM 4088 N N . SER A 1 510 ? 16.740 -15.703 1.407 1.00 60.69 510 SER A N 1
ATOM 4089 C CA . SER A 1 510 ? 16.559 -14.944 0.159 1.00 60.69 510 SER A CA 1
ATOM 4090 C C . SER A 1 510 ? 17.879 -14.442 -0.438 1.00 60.69 510 SER A C 1
ATOM 4092 O O . SER A 1 510 ? 17.924 -14.052 -1.598 1.00 60.69 510 SER A O 1
ATOM 4094 N N . GLY A 1 511 ? 18.963 -14.416 0.345 1.00 64.31 511 GLY A N 1
ATOM 4095 C CA . GLY A 1 511 ? 20.213 -13.748 -0.016 1.00 64.31 511 GLY A CA 1
ATOM 4096 C C . GLY A 1 511 ? 20.136 -12.219 0.053 1.00 64.31 511 GLY A C 1
ATOM 4097 O O . GLY A 1 511 ? 21.160 -11.565 -0.115 1.00 64.31 511 GLY A O 1
ATOM 4098 N N . GLN A 1 512 ? 18.961 -11.654 0.347 1.00 62.91 512 GLN A N 1
ATOM 4099 C CA . GLN A 1 512 ? 18.699 -10.217 0.353 1.00 62.91 512 GLN A CA 1
ATOM 4100 C C . GLN A 1 512 ? 18.271 -9.732 1.736 1.00 62.91 512 GLN A C 1
ATOM 4102 O O . GLN A 1 512 ? 17.482 -10.373 2.432 1.00 62.91 512 GLN A O 1
ATOM 4107 N N . LEU A 1 513 ? 18.763 -8.551 2.111 1.00 66.06 513 LEU A N 1
ATOM 4108 C CA . LEU A 1 513 ? 18.341 -7.852 3.320 1.00 66.06 513 LEU A CA 1
ATOM 4109 C C . LEU A 1 513 ? 17.038 -7.074 3.040 1.00 66.06 513 LEU A C 1
ATOM 4111 O O . LEU A 1 513 ? 17.036 -6.225 2.133 1.00 66.06 513 LEU A O 1
ATOM 4115 N N . PRO A 1 514 ? 15.950 -7.298 3.807 1.00 64.75 514 PRO A N 1
ATOM 4116 C CA . PRO A 1 514 ? 14.729 -6.511 3.666 1.00 64.75 514 PRO A CA 1
ATOM 4117 C C . PRO A 1 514 ? 15.008 -5.016 3.869 1.00 64.75 514 PRO A C 1
ATOM 4119 O O . PRO A 1 514 ? 15.650 -4.614 4.846 1.00 64.75 514 PRO A O 1
ATOM 4122 N N . ILE A 1 515 ? 14.531 -4.176 2.947 1.00 62.47 515 ILE A N 1
ATOM 4123 C CA . ILE A 1 515 ? 14.667 -2.717 3.038 1.00 62.47 515 ILE A CA 1
ATOM 4124 C C . ILE A 1 515 ? 13.779 -2.249 4.193 1.00 62.47 515 ILE A C 1
ATOM 4126 O O . ILE A 1 515 ? 12.562 -2.370 4.137 1.00 62.47 515 ILE A O 1
ATOM 4130 N N . GLY A 1 516 ? 14.408 -1.787 5.273 1.00 63.69 516 GLY A N 1
ATOM 4131 C CA . GLY A 1 516 ? 13.740 -1.472 6.539 1.00 63.69 516 GLY A CA 1
ATOM 4132 C C . GLY A 1 516 ? 14.198 -2.343 7.710 1.00 63.69 516 GLY A C 1
ATOM 4133 O O . GLY A 1 516 ? 14.096 -1.894 8.849 1.00 63.69 516 GLY A O 1
ATOM 4134 N N . LEU A 1 517 ? 14.798 -3.518 7.463 1.00 71.88 517 LEU A N 1
ATOM 4135 C CA . LEU A 1 517 ? 15.324 -4.350 8.550 1.00 71.88 517 LEU A CA 1
ATOM 4136 C C . LEU A 1 517 ? 16.448 -3.638 9.298 1.00 71.88 517 LEU A C 1
ATOM 4138 O O . LEU A 1 517 ? 16.428 -3.610 10.519 1.00 71.88 517 LEU A O 1
ATOM 4142 N N . PHE A 1 518 ? 17.405 -3.034 8.587 1.00 71.06 518 PHE A N 1
ATOM 4143 C CA . PHE A 1 518 ? 18.502 -2.313 9.236 1.00 71.06 518 PHE A CA 1
ATOM 4144 C C . PHE A 1 518 ? 18.009 -1.119 10.076 1.00 71.06 518 PHE A C 1
ATOM 4146 O O . PHE A 1 518 ? 18.340 -1.093 11.257 1.00 71.06 518 PHE A O 1
ATOM 4153 N N . PRO A 1 519 ? 17.168 -0.197 9.551 1.00 69.06 519 PRO A N 1
ATOM 4154 C CA . PRO A 1 519 ? 16.458 0.788 10.367 1.00 69.06 519 PRO A CA 1
ATOM 4155 C C . PRO A 1 519 ? 15.855 0.195 11.641 1.00 69.06 519 PRO A C 1
ATOM 4157 O O . PRO A 1 519 ? 16.193 0.641 12.729 1.00 69.06 519 PRO A O 1
ATOM 4160 N N . ARG A 1 520 ? 15.048 -0.864 11.526 1.00 75.25 520 ARG A N 1
ATOM 4161 C CA . ARG A 1 520 ? 14.384 -1.494 12.676 1.00 75.25 520 ARG A CA 1
ATOM 4162 C C . ARG A 1 520 ? 15.367 -2.125 13.658 1.00 75.25 520 ARG A C 1
ATOM 4164 O O . ARG A 1 520 ? 15.214 -1.937 14.855 1.00 75.25 520 ARG A O 1
ATOM 4171 N N . LEU A 1 521 ? 16.402 -2.812 13.177 1.00 74.88 521 LEU A N 1
ATOM 4172 C CA . LEU A 1 521 ? 17.451 -3.392 14.019 1.00 74.88 521 LEU A CA 1
ATOM 4173 C C . LEU A 1 521 ? 18.216 -2.316 14.789 1.00 74.88 521 LEU A C 1
ATOM 4175 O O . LEU A 1 521 ? 18.470 -2.500 15.976 1.00 74.88 521 LEU A O 1
ATOM 4179 N N . VAL A 1 522 ? 18.551 -1.191 14.147 1.00 72.25 522 VAL A N 1
ATOM 4180 C CA . VAL A 1 522 ? 19.188 -0.047 14.820 1.00 72.25 522 VAL A CA 1
ATOM 4181 C C . VAL A 1 522 ? 18.316 0.436 15.974 1.00 72.25 522 VAL A C 1
ATOM 4183 O O . VAL A 1 522 ? 18.830 0.656 17.068 1.00 72.25 522 VAL A O 1
ATOM 4186 N N . LEU A 1 523 ? 17.005 0.550 15.755 1.00 76.00 523 LEU A N 1
ATOM 4187 C CA . LEU A 1 523 ? 16.064 0.949 16.799 1.00 76.00 523 LEU A CA 1
ATOM 4188 C C . LEU A 1 523 ? 15.967 -0.105 17.913 1.00 76.00 523 LEU A C 1
ATOM 4190 O O . LEU A 1 523 ? 16.137 0.235 19.077 1.00 76.00 523 LEU A O 1
ATOM 4194 N N . MET A 1 524 ? 15.801 -1.386 17.572 1.00 72.88 524 MET A N 1
ATOM 4195 C CA . MET A 1 524 ? 15.675 -2.476 18.551 1.00 72.88 524 MET A CA 1
ATOM 4196 C C . MET A 1 524 ? 16.922 -2.628 19.431 1.00 72.88 524 MET A C 1
ATOM 4198 O O . MET A 1 524 ? 16.816 -2.709 20.654 1.00 72.88 524 MET A O 1
ATOM 4202 N N . VAL A 1 525 ? 18.119 -2.639 18.832 1.00 73.12 525 VAL A N 1
ATOM 4203 C CA . VAL A 1 525 ? 19.389 -2.725 19.577 1.00 73.12 525 VAL A CA 1
ATOM 4204 C C . VAL A 1 525 ? 19.538 -1.530 20.512 1.00 73.12 525 VAL A C 1
ATOM 4206 O O . VAL A 1 525 ? 20.015 -1.669 21.639 1.00 73.12 525 VAL A O 1
ATOM 4209 N N . ARG A 1 526 ? 19.097 -0.353 20.069 1.00 67.69 526 ARG A N 1
ATOM 4210 C CA . ARG A 1 526 ? 19.164 0.867 20.859 1.00 67.69 526 ARG A CA 1
ATOM 4211 C C . ARG A 1 526 ? 18.212 0.834 22.054 1.00 67.69 526 ARG A C 1
ATOM 4213 O O . ARG A 1 526 ? 18.669 1.127 23.158 1.00 67.69 526 ARG A O 1
ATOM 4220 N N . THR A 1 527 ? 16.969 0.386 21.878 1.00 62.72 527 THR A N 1
ATOM 4221 C CA . THR A 1 527 ? 16.034 0.149 22.991 1.00 62.72 527 THR A CA 1
ATOM 4222 C C . THR A 1 527 ? 16.652 -0.799 24.026 1.00 62.72 527 THR A C 1
ATOM 4224 O O . THR A 1 527 ? 16.663 -0.500 25.217 1.00 62.72 527 THR A O 1
ATOM 4227 N N . VAL A 1 528 ? 17.290 -1.892 23.585 1.00 60.34 528 VAL A N 1
ATOM 4228 C CA . VAL A 1 528 ? 17.989 -2.837 24.482 1.00 60.34 528 VAL A CA 1
ATOM 4229 C C . VAL A 1 528 ? 19.195 -2.195 25.187 1.00 60.34 528 VAL A C 1
ATOM 4231 O O . VAL A 1 528 ? 19.442 -2.460 26.364 1.00 60.34 528 VAL A O 1
ATOM 4234 N N . SER A 1 529 ? 19.953 -1.334 24.501 1.00 56.47 529 SER A N 1
ATOM 4235 C CA . SER A 1 529 ? 21.107 -0.639 25.091 1.00 56.47 529 SER A CA 1
ATOM 4236 C C . SER A 1 529 ? 20.709 0.375 26.171 1.00 56.47 529 SER A C 1
ATOM 4238 O O . SER A 1 529 ? 21.396 0.472 27.187 1.00 56.47 529 SER A O 1
ATOM 4240 N N . GLN A 1 530 ? 19.571 1.059 26.001 1.00 53.53 530 GLN A N 1
ATOM 4241 C CA . GLN A 1 530 ? 18.991 1.938 27.020 1.00 53.53 530 GLN A CA 1
ATOM 4242 C C . GLN A 1 530 ? 18.553 1.128 28.250 1.00 53.53 530 GLN A C 1
ATOM 4244 O O . GLN A 1 530 ? 18.902 1.490 29.371 1.00 53.53 530 GLN A O 1
ATOM 4249 N N . PHE A 1 531 ? 17.909 -0.029 28.051 1.00 41.78 531 PHE A N 1
ATOM 4250 C CA . PHE A 1 531 ? 17.552 -0.949 29.142 1.00 41.78 531 PHE A CA 1
ATOM 4251 C C . PHE A 1 531 ? 18.769 -1.426 29.954 1.00 41.78 531 PHE A C 1
ATOM 4253 O O . PHE A 1 531 ? 18.694 -1.535 31.177 1.00 41.78 531 PHE A O 1
ATOM 4260 N N . ARG A 1 532 ? 19.918 -1.676 29.307 1.00 34.56 532 ARG A N 1
ATOM 4261 C CA . ARG A 1 532 ? 21.158 -2.053 30.012 1.00 34.56 532 ARG A CA 1
ATOM 4262 C C . ARG A 1 532 ? 21.779 -0.912 30.817 1.00 34.56 532 ARG A C 1
ATOM 4264 O O . ARG A 1 532 ? 22.374 -1.192 31.851 1.00 34.56 532 ARG A O 1
ATOM 4271 N N . GLN A 1 533 ? 21.652 0.342 30.381 1.00 37.19 533 GLN A N 1
ATOM 4272 C CA . GLN A 1 533 ? 22.126 1.485 31.174 1.00 37.19 533 GLN A CA 1
ATOM 4273 C C . GLN A 1 533 ? 21.272 1.698 32.432 1.00 37.19 533 GLN A C 1
ATOM 4275 O O . GLN A 1 533 ? 21.830 1.981 33.487 1.00 37.19 533 GLN A O 1
ATOM 4280 N N . VAL A 1 534 ? 19.956 1.466 32.353 1.00 38.28 534 VAL A N 1
ATOM 4281 C CA . VAL A 1 534 ? 19.039 1.549 33.509 1.00 38.28 534 VAL A CA 1
ATOM 4282 C C . VAL A 1 534 ? 19.316 0.458 34.555 1.00 38.28 534 VAL A C 1
ATOM 4284 O O . VAL A 1 534 ? 19.170 0.698 35.746 1.00 38.28 534 VAL A O 1
ATOM 4287 N N . LEU A 1 535 ? 19.774 -0.729 34.147 1.00 31.61 535 LEU A N 1
ATOM 4288 C CA . LEU A 1 535 ? 20.137 -1.812 35.077 1.00 31.61 535 LEU A CA 1
ATOM 4289 C C . LEU A 1 535 ? 21.533 -1.656 35.711 1.00 31.61 535 LEU A C 1
ATOM 4291 O O . LEU A 1 535 ? 21.872 -2.411 36.620 1.00 31.61 535 LEU A O 1
ATOM 4295 N N . HIS A 1 536 ? 22.345 -0.704 35.241 1.00 30.30 536 HIS A N 1
ATOM 4296 C CA . HIS A 1 536 ? 23.711 -0.473 35.722 1.00 30.30 536 HIS A CA 1
ATOM 4297 C C . HIS A 1 536 ? 23.899 0.850 36.479 1.00 30.30 536 HIS A C 1
ATOM 4299 O O . HIS A 1 536 ? 25.036 1.199 36.791 1.00 30.30 536 HIS A O 1
ATOM 4305 N N . THR A 1 537 ? 22.829 1.564 36.841 1.00 26.81 537 THR A N 1
ATOM 4306 C CA . THR A 1 537 ? 22.924 2.596 37.883 1.00 26.81 537 THR A CA 1
ATOM 4307 C C . THR A 1 537 ? 23.124 1.909 39.238 1.00 26.81 537 THR A C 1
ATOM 4309 O O . THR A 1 537 ? 22.223 1.183 39.666 1.00 26.81 537 THR A O 1
ATOM 4312 N N . PRO A 1 538 ? 24.278 2.073 39.913 1.00 30.97 538 PRO A N 1
ATOM 4313 C CA . PRO A 1 538 ? 24.435 1.557 41.262 1.00 30.97 538 PRO A CA 1
ATOM 4314 C C . PRO A 1 538 ? 23.503 2.349 42.184 1.00 30.97 538 PRO A C 1
ATOM 4316 O O . PRO A 1 538 ? 23.506 3.580 42.158 1.00 30.97 538 PRO A O 1
ATOM 4319 N N . SER A 1 539 ? 22.679 1.621 42.935 1.00 31.17 539 SER A N 1
ATOM 4320 C CA . SER A 1 539 ? 21.889 2.124 44.065 1.00 31.17 539 SER A CA 1
ATOM 4321 C C . SER A 1 539 ? 22.757 2.757 45.141 1.00 31.17 539 SER A C 1
ATOM 4323 O O . SER A 1 539 ? 23.826 2.155 45.410 1.00 31.17 539 SER A O 1
#

Organism: NCBI:txid46732

Sequence (539 aa):
MFIGQGQSGKTSLKRSLIGEEFNPEESSTIGIETDPSYCKVSTEVWKMGEATHERDSSMEPISFEKHTAQYIVNSLEKNERRKKLKPSPSRYDNVSEKNGGPSSLNHNGVSSGAAKVKAVPEEIASLVTKLLQVVRVDEDKDEIFSTLWDFGGQSVYYSTHPLFLTRGAIYLLVYNLNRNPEEKSISRVKRGLFKSIKDVHCEKSNLDYLDFWMSSVSSLAPNSEKPHETPSTSMQPELLQPPVILVFTHADKPYKGADPEELASEIFGNLQRKSYGKQILDFFVVDNTKSGSNKECEGVICLRKEVLDTAKRLPQLKEVIPIKWLRFEKAVRETVEHGSKWIYVEDAKRIALEVCGISTEEQFLTMLNLLHDQRILIHFDDTPELDKIVILDPQWLVDVFKKVITIPPFKKSKREHREQWKKLEEKGILEKRLLKDLWDPLFDTRENFDVDSLINMMEKFGLLCPWPSSDESGSPSEYLVPSMLMSPPKNVTDLFSSAGIPSLFVKFKSGQLPIGLFPRLVLMVRTVSQFRQVLHTPS

InterPro domains:
  IPR020859 Roc domain [PS51424] (1-314)
  IPR027417 P-loop containing nucleoside triphosphate hydrolase [G3DSA:3.40.50.300] (1-297)
  IPR027417 P-loop containing nucleoside triphosphate hydrolase [SSF52540] (2-256)
  IPR032171 C-terminal of Roc, COR-A domain [PF16095] (322-485)
  IPR036388 Winged helix-like DNA-binding domain superfamily [G3DSA:1.10.10.10] (298-393)

Radius of gyration: 29.06 Å; chains: 1; bounding box: 110×77×74 Å

Secondary structure (DSSP, 8-state):
-EE-STTSSHHHHHHHHHTPPP-TTPPP--SEEE-SS-EEE-SS--EEPP-S----TTS----HHHHHHHHHHHHHHHHHHHHHTSPPPPP--------------------------PPPPHHHHHHHHHHHHS-S--S----EEE--EEE---GGGTTTHHHH--TTPPEEEEEETTS-TTSBP----EEPSSSEEP--S---BHHHHHHHHHHHHHTTSPP-S-----------GGGGS--EEEEEE-TTS-GGG--HHHHHHHHHHHHHTSTTGGGEEEEEEE-GGGTTSSS--HHHHHHHHHHHHHHHH-GGGG----HHHHHHHHHHHHHHHTT-SEEEHHHHHHHHHHTT---SHHHHHHHHHHHHHTTSSB--TTSTTTTTEEES-HHHHHHHHHHHHSPPPP-TT-GGGHHHHHHHHHH-EEEHHHHHHHHGGGS-TT----HHHHHHHHHHTTS-EEE--S--SSS-SEEE-GGG--SPPTTHHHHHHH--SPPPPP--TTSS--TTHHHHHHHHHHHHHHHHHHTTS--

Foldseek 3Di:
DEDAAWPLCRVLLVLQLQQHAGDPPDDFDFFKDKDLFKWWFDLDRIDTFDPPDDDDPPDDGPALLLVLLLVVLVVVVVVVVVVVPDDDDDDDDDDDDDDDDDDDDDDDDDDPPPDPPPDDPPSSVVNNVVVVVPPDDDDDSDTDIAMDMHGGNALLNLLPVLQQQFFQDEYEYGGEQQFDQADFDFRWAQDAQAGGDTQPPRRDGSLLRSLLVLVSQQVNQDDPDDDPDDDDDPADPLLSGHAYEYEYEPCVRGHVPDHSVVSQVVSLVVCLPDPSNSSHDYYFYDYSNCRNHPDRTPSSSVVSVVVVVSNVSHPVSVDDDDSLLSQLLVVLSVCVVVPDQKDFVVVSVVCSCVRRVNDDPVSSVVSLVVCCSSVCWNADCPDPLRNGMIGRHVVLLSLLLSLLSGQDHHDPVPPVCVVQSVCCQAPQKHFLVVSCVSCVVSDDPVDPDDSVSSVVVCLVSLQKAADDDPDPPPDGRMIHGPSNHRDDDPPVVVVVVPVPDDDDDDADPSNDDNSNPVSNVVSVVVVVVVVVVVVPPDD